Protein 1RY2 (pdb70)

InterPro domains:
  IPR000873 AMP-dependent synthetase/ligase domain [PF00501] (139-527)
  IPR011904 Acetate-CoA ligase [TIGR02188] (73-709)
  IPR020845 AMP-binding, conserved site [PS00455] (317-328)
  IPR025110 AMP-binding enzyme, C-terminal domain [PF13193] (590-675)
  IPR032387 Acetyl-coenzyme A synthetase, N-terminal domain [PF16177] (76-137)
  IPR042099 ANL, N-terminal domain [G3DSA:3.40.50.12780] (74-576)
  IPR045851 AMP-binding enzyme domain superfamily [G3DSA:3.30.300.30] (577-713)

Radius of gyration: 23.83 Å; Cα contacts (8 Å, |Δi|>4): 1394; chains: 1; bounding box: 60×70×56 Å

Solvent-accessible surface area: 24700 Å² total; per-residue (Å²): 141,91,31,102,163,43,28,120,71,2,28,126,57,7,30,131,1,3,12,62,27,0,92,105,14,4,55,52,74,92,106,37,101,90,23,21,59,50,49,119,173,132,43,57,6,9,27,125,86,16,12,1,0,39,78,0,60,0,5,2,0,69,0,0,0,5,15,14,8,134,132,62,45,132,37,110,0,0,11,13,6,2,3,74,62,70,101,38,101,42,18,20,0,101,76,0,20,45,49,0,0,20,0,0,7,1,0,22,142,26,2,31,1,139,105,39,27,5,0,2,0,0,0,4,12,3,3,24,0,0,4,0,2,2,0,0,6,0,10,9,3,7,0,5,4,6,12,13,25,37,54,21,90,29,0,55,67,15,2,68,62,0,75,4,90,1,0,0,0,0,4,13,1,31,78,21,34,153,99,52,64,0,0,138,33,0,17,58,3,18,168,97,9,127,46,18,93,29,0,1,5,45,105,59,58,107,40,98,112,27,43,100,147,56,114,65,4,26,21,11,49,73,11,27,167,126,38,140,67,128,37,73,32,38,65,12,44,0,46,44,36,3,0,0,4,13,34,45,36,83,106,56,84,56,38,0,0,23,0,1,3,0,0,0,0,0,4,0,2,3,0,0,90,49,0,3,63,2,94,94,141,6,20,0,2,2,22,12,32,1,6,36,6,2,0,0,0,0,0,0,3,0,0,0,1,23,2,0,5,0,0,0,16,8,15,26,32,35,60,62,60,65,19,4,10,1,54,3,2,38,112,41,117,0,21,1,2,1,3,11,0,23,19,1,28,79,1,56,100,32,28,72,81,73,4,127,128,22,71,3,116,17,11,83,3,0,0,0,5,44,29,51,7,9,44,58,3,18,89,28,0,17,96,65,4,4,71,96,121,42,39,2,0,16,4,24,21,24,17,15,0,0,4,0,1,1,1,4,9,17,54,43,14,126,74,66,59,32,27,3,1,1,44,14,6,4,6,3,29,6,17,1,0,33,32,113,82,43,78,92,76,41,128,84,115,38,122,7,3,2,0,1,63,6,2,6,3,1,1,0,28,23,4,44,153,50,80,100,144,5,41,94,52,12,18,78,52,37,84,60,20,1,40,5,4,14,0,0,13,49,23,188,97,29,13,1,76,25,22,8,103,22,65,18,25,5,51,10,60,63,97,85,23,13,5,17,108,4,19,28,34,4,19,84,16,115,80,2,16,20,4,0,1,3,9,84,132,63,135,144,83,43,62,26,3,12,1,2,3,13,84,132,218,159,77,69,93,84,93,4,20,94,34,2,112,156,112,56,14,99,105,5,9,8,145,89,12,20,78,5,113,57,0,12,84,35,109,33,11,43,17,48,30,59,32,0,95,143,91,56,7,169,98,63,44,40,169,81,0,50,74,33,27,144,206

Nearest PDB structures (foldseek):
  1ry2-assembly1_A  TM=1.002E+00  e=0.000E+00  Saccharomyces cerevisiae
  8rwj-assembly1_D  TM=9.861E-01  e=0.000E+00  Saccharomyces cerevisiae SK1
  8w0h-assembly1_B  TM=8.158E-01  e=3.188E-89  Candida albicans
  8rpl-assembly2_B  TM=8.164E-01  e=1.241E-72  Chloroflexota bacterium
  5gxd-assembly1_A  TM=8.052E-01  e=5.098E-64  Dinoroseobacter shibae DFL 12 = DSM 16493

Organism: Saccharomyces cerevisiae (strain ATCC 204508 / S288c) (NCBI:txid559292)

Foldseek 3Di:
DVCVCLQVCLAPPVQVNLVVLLVVLFDWPAFFDGAADADVVPHDHDPQRTDGRHPTKDFQLCLLAVVLCVPPVAAWAEWEAEQDGPPIDTDGSVRLLLQLALLLVCCCPLVNDAAAAEEEEQEFQDVVSQSNLSSQRQRNHAYEYAYNVDALCLVQLSCQLRNHQEYEYEQWGQELNRIGGSLQSPVVNVVRRVRHQAYEYEHDPVDPPGDDDDSRYDYPVVRSVPDGRHDHGDMDTQFRWRYWAFDDADDDRTWGFTWGHSLLLSQLQLCCCWAVVDAQAAEAEAPFICNALSCVSGQHRSSSSRHHYHYGYRYDCQVVHVLVVLVVCQVSLHAHYEYEQLSLLVSVLVPLPSLVVRPSPSYAEYEYEDFFDFQVSLVCCCCSVVVNPHYYKHFDDHSQLSHGAAIATRPPHDDDDRRFRFGGDRNWAKFFAALPPARDTDDPWDKHFIWTQHHGRSGGPATRPPNPCVCVPFDPSHHRIGGPQWMWTAHPVGTIGTLTGLVQFFQQPNDTHGDNVQFSLLCPDQQASGKDWGWEDDDPRRTFIEMATEGSPDCPLVVSQVSSCVPPRNSNRGPYYFYDNDADDDPRSDGRRVQCYVDVAVPPRGVSSVPSPVD

Secondary structure (DSSP, 8-state):
-HHHHHHHHHHH-HHHHHHHHHHHH--EEE--S-SB-B-SSS-SB-STT--BSTT-EE-HHIIIIIHHHTT-TTSEEEEEE-SSTT--EEEEHHHHHHHHHHHHHIIIIIS---TT-EEEE---SSHHHHHHHHHHHHTT-EEEE--TTS-HHHHHHHHHHHT-SEEEEESB--BTTB--BHHHHHHHHTTS-TT--EEEEE-SS--SS----SSSEEEHHHHHTTS-S------EETTS--EEEEE--SSSS-EEEEE-SHHHHHHHHHHHHHHS---SS-EEEE-S-TTSHHHHIIIIIHHHHHTSEEEEE-S-TTSS-TTHHHHHHHHTT-SEEEE-HHHHHHHTTS-TTSSSS---TT--EEEE-SS---HHHHHHIIIIIS-SSS-EEE-B--TTT-S-SEE--TTT-----TT---EEPTT--EEEE-SSSTTPEE-SS-EEEEEESS--TTS--EETT-HHHHIIIIISSSTTSEEEEEEEEE-TT--EEE-S-TTS-B-SSS--B-HHHHHHHHHSSTTEEEEEEE-----TTS---EEEEEE---SHHHHHHHHHHHHT-TTTS-SEEEE-S---B-TTS-B-HHHHHHS----HHHHHHHHTTT-

B-factor: mean 40.55, std 18.2, range [7.35, 99.59]

Structure (mmCIF, N/CA/C/O backbone):
data_1RY2
#
_entry.id   1RY2
#
_cell.length_a   107.130
_cell.length_b   107.130
_cell.length_c   54.790
_cell.angle_alpha   90.00
_cell.angle_beta   90.00
_cell.angle_gamma   120.00
#
_symmetry.space_group_name_H-M   'P 3'
#
loop_
_entity.id
_entity.type
_entity.pdbx_description
1 polymer 'acetyl-coenzyme A synthetase 1'
2 non-polymer 'ADENOSINE MONOPHOSPHATE'
#
loop_
_atom_site.group_PDB
_atom_site.id
_atom_site.type_symbol
_atom_site.label_atom_id
_atom_site.label_alt_id
_atom_site.label_comp_id
_atom_site.label_asym_id
_atom_site.label_entity_id
_atom_site.label_seq_id
_atom_site.pdbx_PDB_ins_code
_atom_site.Cartn_x
_atom_site.Cartn_y
_atom_site.Cartn_z
_atom_site.occupancy
_atom_site.B_iso_or_equiv
_atom_site.auth_seq_id
_atom_site.auth_comp_id
_atom_site.auth_asym_id
_atom_site.auth_atom_id
_atom_site.pdbx_PDB_model_num
ATOM 1 N N . GLN A 1 24 ? 91.598 33.880 26.250 1.00 57.32 74 GLN A N 1
ATOM 2 C CA . GLN A 1 24 ? 93.087 33.930 26.171 1.00 56.13 74 GLN A CA 1
ATOM 3 C C . GLN A 1 24 ? 93.647 32.902 25.193 1.00 54.63 74 GLN A C 1
ATOM 4 O O . GLN A 1 24 ? 94.832 32.929 24.861 1.00 54.23 74 GLN A O 1
ATOM 10 N N . ASP A 1 25 ? 92.788 32.000 24.732 1.00 54.15 75 ASP A N 1
ATOM 11 C CA . ASP A 1 25 ? 93.188 30.946 23.803 1.00 53.69 75 ASP A CA 1
ATOM 12 C C . ASP A 1 25 ? 94.076 31.387 22.644 1.00 52.86 75 ASP A C 1
ATOM 13 O O . ASP A 1 25 ? 95.201 30.903 22.508 1.00 50.88 75 ASP A O 1
ATOM 18 N N . TYR A 1 26 ? 93.567 32.295 21.813 1.00 51.84 76 TYR A N 1
ATOM 19 C CA . TYR A 1 26 ? 94.305 32.779 20.646 1.00 52.00 76 TYR A CA 1
ATOM 20 C C . TYR A 1 26 ? 95.695 33.347 20.935 1.00 53.69 76 TYR A C 1
ATOM 21 O O . TYR A 1 26 ? 96.635 33.112 20.171 1.00 53.39 76 TYR A O 1
ATOM 30 N N . GLN A 1 27 ? 95.815 34.111 22.017 1.00 54.76 77 GLN A N 1
ATOM 31 C CA . GLN A 1 27 ? 97.084 34.725 22.388 1.00 55.97 77 GLN A CA 1
ATOM 32 C C . GLN A 1 27 ? 98.186 33.702 22.645 1.00 55.55 77 GLN A C 1
ATOM 33 O O . GLN A 1 27 ? 99.327 33.881 22.201 1.00 56.80 77 GLN A O 1
ATOM 39 N N . ARG A 1 28 ? 97.847 32.634 23.363 1.00 53.91 78 ARG A N 1
ATOM 40 C CA . ARG A 1 28 ? 98.816 31.588 23.681 1.00 52.53 78 ARG A CA 1
ATOM 41 C C . ARG A 1 28 ? 99.049 30.702 22.467 1.00 50.44 78 ARG A C 1
ATOM 42 O O . ARG A 1 28 ? 100.152 30.647 21.919 1.00 50.08 78 ARG A O 1
ATOM 50 N N . LEU A 1 29 ? 97.992 30.009 22.060 1.00 47.97 79 LEU A N 1
ATOM 51 C CA . LEU A 1 29 ? 98.039 29.099 20.923 1.00 45.55 79 LEU A CA 1
ATOM 52 C C . LEU A 1 29 ? 98.796 29.631 19.714 1.00 42.74 79 LEU A C 1
ATOM 53 O O . LEU A 1 29 ? 99.486 28.874 19.036 1.00 43.09 79 LEU A O 1
ATOM 58 N N . HIS A 1 30 ? 98.675 30.925 19.442 1.00 38.92 80 HIS A N 1
ATOM 59 C CA . HIS A 1 30 ? 99.367 31.493 18.297 1.00 37.09 80 HIS A CA 1
ATOM 60 C C . HIS A 1 30 ? 100.845 31.707 18.570 1.00 37.87 80 HIS A C 1
ATOM 61 O O . HIS A 1 30 ? 101.673 31.521 17.683 1.00 38.42 80 HIS A O 1
ATOM 68 N N . LYS A 1 31 ? 101.181 32.096 19.795 1.00 39.33 81 LYS A N 1
ATOM 69 C CA . LYS A 1 31 ? 102.577 32.325 20.145 1.00 38.84 81 LYS A CA 1
ATOM 70 C C . LYS A 1 31 ? 103.273 30.977 20.275 1.00 38.84 81 LYS A C 1
ATOM 71 O O . LYS A 1 31 ? 104.458 30.841 19.955 1.00 39.01 81 LYS A O 1
ATOM 77 N N . GLU A 1 32 ? 102.529 29.978 20.741 1.00 38.11 82 GLU A N 1
ATOM 78 C CA . GLU A 1 32 ? 103.079 28.637 20.890 1.00 37.34 82 GLU A CA 1
ATOM 79 C C . GLU A 1 32 ? 103.454 28.131 19.505 1.00 34.61 82 GLU A C 1
ATOM 80 O O . GLU A 1 32 ? 104.508 27.529 19.321 1.00 34.19 82 GLU A O 1
ATOM 86 N N . SER A 1 33 ? 102.593 28.407 18.529 1.00 32.37 83 SER A N 1
ATOM 87 C CA . SER A 1 33 ? 102.811 27.956 17.158 1.00 31.28 83 SER A CA 1
ATOM 88 C C . SER A 1 33 ? 103.890 28.722 16.409 1.00 31.10 83 SER A C 1
ATOM 89 O O . SER A 1 33 ? 104.364 28.263 15.369 1.00 32.00 83 SER A O 1
ATOM 92 N N . ILE A 1 34 ? 104.268 29.887 16.929 1.00 31.03 84 ILE A N 1
ATOM 93 C CA . ILE A 1 34 ? 105.291 30.715 16.298 1.00 31.32 84 ILE A CA 1
ATOM 94 C C . ILE A 1 34 ? 106.690 30.536 16.886 1.00 32.87 84 ILE A C 1
ATOM 95 O O . ILE A 1 34 ? 107.657 30.354 16.142 1.00 31.54 84 ILE A O 1
ATOM 100 N N . GLU A 1 35 ? 106.808 30.603 18.212 1.00 34.04 85 GLU A N 1
ATOM 101 C CA . GLU A 1 35 ? 108.115 30.435 18.842 1.00 35.15 85 GLU A CA 1
ATOM 102 C C . GLU A 1 35 ? 108.451 28.983 19.182 1.00 33.86 85 GLU A C 1
ATOM 103 O O . GLU A 1 35 ? 109.612 28.656 19.461 1.00 35.40 85 GLU A O 1
ATOM 109 N N . ASP A 1 36 ? 107.448 28.111 19.138 1.00 32.19 86 ASP A N 1
ATOM 110 C CA . ASP A 1 36 ? 107.666 26.701 19.435 1.00 31.08 86 ASP A CA 1
ATOM 111 C C . ASP A 1 36 ? 106.806 25.769 18.579 1.00 29.87 86 ASP A C 1
ATOM 112 O O . ASP A 1 36 ? 106.060 24.940 19.110 1.00 30.31 86 ASP A O 1
ATOM 117 N N . PRO A 1 37 ? 106.911 25.883 17.240 1.00 27.46 87 PRO A N 1
ATOM 118 C CA . PRO A 1 37 ? 106.133 25.044 16.322 1.00 24.81 87 PRO A CA 1
ATOM 119 C C . PRO A 1 37 ? 106.317 23.541 16.500 1.00 24.29 87 PRO A C 1
ATOM 120 O O . PRO A 1 37 ? 105.376 22.772 16.319 1.00 23.10 87 PRO A O 1
ATOM 124 N N . ALA A 1 38 ? 107.519 23.119 16.864 1.00 25.48 88 ALA A N 1
ATOM 125 C CA . ALA A 1 38 ? 107.771 21.697 17.068 1.00 25.94 88 ALA A CA 1
ATOM 126 C C . ALA A 1 38 ? 106.725 21.099 18.009 1.00 27.94 88 ALA A C 1
ATOM 127 O O . ALA A 1 38 ? 106.098 20.086 17.696 1.00 28.55 88 ALA A O 1
ATOM 129 N N . LYS A 1 39 ? 106.526 21.737 19.156 1.00 27.86 89 LYS A N 1
ATOM 130 C CA . LYS A 1 39 ? 105.577 21.223 20.128 1.00 29.82 89 LYS A CA 1
ATOM 131 C C . LYS A 1 39 ? 104.130 21.432 19.706 1.00 29.93 89 LYS A C 1
ATOM 132 O O . LYS A 1 39 ? 103.301 20.533 19.841 1.00 32.41 89 LYS A O 1
ATOM 138 N N . PHE A 1 40 ? 103.838 22.620 19.188 1.00 29.48 90 PHE A N 1
ATOM 139 C CA . PHE A 1 40 ? 102.494 22.965 18.751 1.00 28.24 90 PHE A CA 1
ATOM 140 C C . PHE A 1 40 ? 101.939 22.052 17.664 1.00 26.99 90 PHE A C 1
ATOM 141 O O . PHE A 1 40 ? 100.859 21.485 17.826 1.00 27.74 90 PHE A O 1
ATOM 149 N N . PHE A 1 41 ? 102.666 21.927 16.552 1.00 26.09 91 PHE A N 1
ATOM 150 C CA . PHE A 1 41 ? 102.225 21.102 15.425 1.00 24.84 91 PHE A CA 1
ATOM 151 C C . PHE A 1 41 ? 102.529 19.623 15.614 1.00 26.14 91 PHE A C 1
ATOM 152 O O . PHE A 1 41 ? 101.806 18.763 15.102 1.00 25.80 91 PHE A O 1
ATOM 160 N N . GLY A 1 42 ? 103.596 19.324 16.347 1.00 27.65 92 GLY A N 1
ATOM 161 C CA . GLY A 1 42 ? 103.946 17.932 16.577 1.00 28.31 92 GLY A CA 1
ATOM 162 C C . GLY A 1 42 ? 102.804 17.233 17.290 1.00 28.37 92 GLY A C 1
ATOM 163 O O . GLY A 1 42 ? 102.443 16.094 16.965 1.00 26.90 92 GLY A O 1
ATOM 164 N N . SER A 1 43 ? 102.237 17.939 18.263 1.00 28.06 93 SER A N 1
ATOM 165 C CA . SER A 1 43 ? 101.134 17.436 19.066 1.00 29.10 93 SER A CA 1
ATOM 166 C C . SER A 1 43 ? 99.839 17.331 18.280 1.00 28.31 93 SER A C 1
ATOM 167 O O . SER A 1 43 ? 99.112 16.345 18.406 1.00 28.47 93 SER A O 1
ATOM 170 N N . LYS A 1 44 ? 99.544 18.353 17.481 1.00 28.70 94 LYS A N 1
ATOM 171 C CA . LYS A 1 44 ? 98.319 18.353 16.681 1.00 30.59 94 LYS A CA 1
ATOM 172 C C . LYS A 1 44 ? 98.412 17.270 15.606 1.00 29.80 94 LYS A C 1
ATOM 173 O O . LYS A 1 44 ? 97.432 16.570 15.316 1.00 29.95 94 LYS A O 1
ATOM 179 N N . ALA A 1 45 ? 99.604 17.136 15.031 1.00 29.10 95 ALA A N 1
ATOM 180 C CA . ALA A 1 45 ? 99.872 16.154 13.985 1.00 31.53 95 ALA A CA 1
ATOM 181 C C . ALA A 1 45 ? 99.545 14.705 14.387 1.00 32.49 95 ALA A C 1
ATOM 182 O O . ALA A 1 45 ? 99.040 13.928 13.566 1.00 32.49 95 ALA A O 1
ATOM 184 N N . THR A 1 46 ? 99.836 14.341 15.636 1.00 32.07 96 THR A N 1
ATOM 185 C CA . THR A 1 46 ? 99.568 12.985 16.116 1.00 32.43 96 THR A CA 1
ATOM 186 C C . THR A 1 46 ? 98.116 12.869 16.550 1.00 33.03 96 THR A C 1
ATOM 187 O O . THR A 1 46 ? 97.517 11.790 16.519 1.00 30.28 96 THR A O 1
ATOM 191 N N . GLN A 1 47 ? 97.556 14.003 16.948 1.00 34.53 97 GLN A N 1
ATOM 192 C CA . GLN A 1 47 ? 96.172 14.061 17.402 1.00 35.73 97 GLN A CA 1
ATOM 193 C C . GLN A 1 47 ? 95.169 13.873 16.268 1.00 34.51 97 GLN A C 1
ATOM 194 O O . GLN A 1 47 ? 94.397 12.925 16.276 1.00 33.25 97 GLN A O 1
ATOM 200 N N . PHE A 1 48 ? 95.203 14.766 15.281 1.00 35.27 98 PHE A N 1
ATOM 201 C CA . PHE A 1 48 ? 94.252 14.721 14.167 1.00 36.14 98 PHE A CA 1
ATOM 202 C C . PHE A 1 48 ? 94.431 13.698 13.051 1.00 34.73 98 PHE A C 1
ATOM 203 O O . PHE A 1 48 ? 93.469 13.388 12.362 1.00 35.37 98 PHE A O 1
ATOM 211 N N . LEU A 1 49 ? 95.639 13.178 12.855 1.00 35.01 99 LEU A N 1
ATOM 212 C CA . LEU A 1 49 ? 95.869 12.211 11.778 1.00 33.59 99 LEU A CA 1
ATOM 213 C C . LEU A 1 49 ? 96.310 10.820 12.236 1.00 33.22 99 LEU A C 1
ATOM 214 O O . LEU A 1 49 ? 96.988 10.676 13.253 1.00 33.23 99 LEU A O 1
ATOM 219 N N . ASN A 1 50 ? 95.909 9.804 11.473 1.00 31.48 100 ASN A N 1
ATOM 220 C CA . ASN A 1 50 ? 96.286 8.416 11.744 1.00 30.96 100 ASN A CA 1
ATOM 221 C C . ASN A 1 50 ? 97.500 8.121 10.871 1.00 30.42 100 ASN A C 1
ATOM 222 O O . ASN A 1 50 ? 97.434 8.255 9.645 1.00 29.24 100 ASN A O 1
ATOM 227 N N . TRP A 1 51 ? 98.597 7.711 11.501 1.00 29.15 101 TRP A N 1
ATOM 228 C CA . TRP A 1 51 ? 99.830 7.422 10.782 1.00 28.00 101 TRP A CA 1
ATOM 229 C C . TRP A 1 51 ? 100.176 5.944 10.641 1.00 29.16 101 TRP A C 1
ATOM 230 O O . TRP A 1 51 ? 99.866 5.131 11.515 1.00 28.56 101 TRP A O 1
ATOM 241 N N . SER A 1 52 ? 100.831 5.610 9.531 1.00 29.99 102 SER A N 1
ATOM 242 C CA . SER A 1 52 ? 101.259 4.243 9.253 1.00 30.75 102 SER A CA 1
ATOM 243 C C . SER A 1 52 ? 102.634 4.017 9.867 1.00 29.45 102 SER A C 1
ATOM 244 O O . SER A 1 52 ? 102.947 2.925 10.322 1.00 31.95 102 SER A O 1
ATOM 247 N N . LYS A 1 53 ? 103.450 5.063 9.857 1.00 28.61 103 LYS A N 1
ATOM 248 C CA . LYS A 1 53 ? 104.802 5.035 10.407 1.00 28.80 103 LYS A CA 1
ATOM 249 C C . LYS A 1 53 ? 105.045 6.426 10.989 1.00 28.23 103 LYS A C 1
ATOM 250 O O . LYS A 1 53 ? 104.954 7.421 10.275 1.00 28.25 103 LYS A O 1
ATOM 256 N N . PRO A 1 54 ? 105.350 6.511 12.295 1.00 27.60 104 PRO A N 1
ATOM 257 C CA . PRO A 1 54 ? 105.592 7.803 12.945 1.00 28.32 104 PRO A CA 1
ATOM 258 C C . PRO A 1 54 ? 106.673 8.658 12.299 1.00 28.73 104 PRO A C 1
ATOM 259 O O . PRO A 1 54 ? 107.669 8.141 11.793 1.00 28.94 104 PRO A O 1
ATOM 263 N N . PHE A 1 55 ? 106.466 9.972 12.314 1.00 29.48 105 PHE A N 1
ATOM 264 C CA . PHE A 1 55 ? 107.436 10.903 11.744 1.00 30.08 105 PHE A CA 1
ATOM 265 C C . PHE A 1 55 ? 108.565 11.157 12.719 1.00 30.58 105 PHE A C 1
ATOM 266 O O . PHE A 1 55 ? 108.358 11.194 13.932 1.00 29.66 105 PHE A O 1
ATOM 274 N N . ASP A 1 56 ? 109.763 11.332 12.176 1.00 32.39 106 ASP A N 1
ATOM 275 C CA . ASP A 1 56 ? 110.935 11.582 12.992 1.00 34.81 106 ASP A CA 1
ATOM 276 C C . ASP A 1 56 ? 111.013 13.032 13.462 1.00 35.99 106 ASP A C 1
ATOM 277 O O . ASP A 1 56 ? 110.845 13.312 14.648 1.00 37.22 106 ASP A O 1
ATOM 282 N N . LYS A 1 57 ? 111.255 13.952 12.533 1.00 35.91 107 LYS A N 1
ATOM 283 C CA . LYS A 1 57 ? 111.370 15.367 12.878 1.00 34.82 107 LYS A CA 1
ATOM 284 C C . LYS A 1 57 ? 110.161 16.174 12.392 1.00 35.28 107 LYS A C 1
ATOM 285 O O . LYS A 1 57 ? 109.617 15.897 11.320 1.00 37.16 107 LYS A O 1
ATOM 291 N N . VAL A 1 58 ? 109.755 17.175 13.177 1.00 32.03 108 VAL A N 1
ATOM 292 C CA . VAL A 1 58 ? 108.587 18.000 12.861 1.00 29.08 108 VAL A CA 1
ATOM 293 C C . VAL A 1 58 ? 108.710 18.941 11.662 1.00 29.08 108 VAL A C 1
ATOM 294 O O . VAL A 1 58 ? 107.754 19.108 10.898 1.00 27.17 108 VAL A O 1
ATOM 298 N N . PHE A 1 59 ? 109.869 19.576 11.518 1.00 29.00 109 PHE A N 1
ATOM 299 C CA . PHE A 1 59 ? 110.119 20.484 10.405 1.00 30.15 109 PHE A CA 1
ATOM 300 C C . PHE A 1 59 ? 111.616 20.715 10.256 1.00 32.15 109 PHE A C 1
ATOM 301 O O . PHE A 1 59 ? 112.396 20.412 11.159 1.00 34.14 109 PHE A O 1
ATOM 309 N N . ILE A 1 60 ? 112.021 21.227 9.103 1.00 31.64 110 ILE A N 1
ATOM 310 C CA . ILE A 1 60 ? 113.425 21.505 8.859 1.00 30.84 110 ILE A CA 1
ATOM 311 C C . ILE A 1 60 ? 113.603 22.989 9.158 1.00 32.19 110 ILE A C 1
ATOM 312 O O . ILE A 1 60 ? 113.070 23.846 8.463 1.00 33.30 110 ILE A O 1
ATOM 317 N N . PRO A 1 61 ? 114.344 23.317 10.215 1.00 33.50 111 PRO A N 1
ATOM 318 C CA . PRO A 1 61 ? 114.498 24.745 10.503 1.00 35.70 111 PRO A CA 1
ATOM 319 C C . PRO A 1 61 ? 115.483 25.500 9.623 1.00 37.42 111 PRO A C 1
ATOM 320 O O . PRO A 1 61 ? 116.187 24.927 8.784 1.00 38.36 111 PRO A O 1
ATOM 324 N N . ASP A 1 62 ? 115.500 26.806 9.838 1.00 39.58 112 ASP A N 1
ATOM 325 C CA . ASP A 1 62 ? 116.388 27.727 9.156 1.00 42.08 112 ASP A CA 1
ATOM 326 C C . ASP A 1 62 ? 117.518 27.816 10.166 1.00 43.20 112 ASP A C 1
ATOM 327 O O . ASP A 1 62 ? 117.357 28.408 11.232 1.00 44.05 112 ASP A O 1
ATOM 332 N N . PRO A 1 63 ? 118.672 27.218 9.849 1.00 44.78 113 PRO A N 1
ATOM 333 C CA . PRO A 1 63 ? 119.831 27.224 10.746 1.00 46.10 113 PRO A CA 1
ATOM 334 C C . PRO A 1 63 ? 120.196 28.594 11.306 1.00 47.04 113 PRO A C 1
ATOM 335 O O . PRO A 1 63 ? 120.716 28.696 12.420 1.00 46.09 113 PRO A O 1
ATOM 339 N N . LYS A 1 64 ? 119.920 29.641 10.533 1.00 48.23 114 LYS A N 1
ATOM 340 C CA . LYS A 1 64 ? 120.227 31.007 10.952 1.00 51.90 114 LYS A CA 1
ATOM 341 C C . LYS A 1 64 ? 119.297 31.360 12.105 1.00 51.94 114 LYS A C 1
ATOM 342 O O . LYS A 1 64 ? 118.717 32.442 12.146 1.00 52.21 114 LYS A O 1
ATOM 348 N N . THR A 1 65 ? 119.181 30.428 13.044 1.00 53.43 115 THR A N 1
ATOM 349 C CA . THR A 1 65 ? 118.304 30.561 14.197 1.00 53.72 115 THR A CA 1
ATOM 350 C C . THR A 1 65 ? 116.925 30.927 13.673 1.00 51.29 115 THR A C 1
ATOM 351 O O . THR A 1 65 ? 116.640 32.093 13.396 1.00 53.31 115 THR A O 1
ATOM 355 N N . GLY A 1 66 ? 116.070 29.924 13.510 1.00 48.46 116 GLY A N 1
ATOM 356 C CA . GLY A 1 66 ? 114.748 30.219 13.003 1.00 44.68 116 GLY A CA 1
ATOM 357 C C . GLY A 1 66 ? 113.695 29.133 13.056 1.00 41.21 116 GLY A C 1
ATOM 358 O O . GLY A 1 66 ? 113.914 28.010 13.517 1.00 38.04 116 GLY A O 1
ATOM 359 N N . ARG A 1 67 ? 112.520 29.523 12.579 1.00 38.98 117 ARG A N 1
ATOM 360 C CA . ARG A 1 67 ? 111.352 28.668 12.505 1.00 35.47 117 ARG A CA 1
ATOM 361 C C . ARG A 1 67 ? 111.473 27.807 11.243 1.00 30.14 117 ARG A C 1
ATOM 362 O O . ARG A 1 67 ? 112.543 27.737 10.635 1.00 28.51 117 ARG A O 1
ATOM 370 N N . PRO A 1 68 ? 110.383 27.142 10.832 1.00 27.21 118 PRO A N 1
ATOM 371 C CA . PRO A 1 68 ? 110.465 26.312 9.625 1.00 25.37 118 PRO A CA 1
ATOM 372 C C . PRO A 1 68 ? 111.103 27.040 8.437 1.00 23.23 118 PRO A C 1
ATOM 373 O O . PRO A 1 68 ? 110.671 28.136 8.054 1.00 23.09 118 PRO A O 1
ATOM 377 N N . SER A 1 69 ? 112.138 26.433 7.870 1.00 21.30 119 SER A N 1
ATOM 378 C CA . SER A 1 69 ? 112.835 27.003 6.719 1.00 21.58 119 SER A CA 1
ATOM 379 C C . SER A 1 69 ? 111.925 27.154 5.504 1.00 22.95 119 SER A C 1
ATOM 380 O O . SER A 1 69 ? 111.077 26.290 5.226 1.00 24.11 119 SER A O 1
ATOM 383 N N . PHE A 1 70 ? 112.117 28.246 4.776 1.00 21.39 120 PHE A N 1
ATOM 384 C CA . PHE A 1 70 ? 111.331 28.508 3.585 1.00 23.52 120 PHE A CA 1
ATOM 385 C C . PHE A 1 70 ? 111.876 27.739 2.390 1.00 22.21 120 PHE A C 1
ATOM 386 O O . PHE A 1 70 ? 111.122 27.113 1.657 1.00 22.40 120 PHE A O 1
ATOM 394 N N . GLN A 1 71 ? 113.191 27.784 2.216 1.00 21.16 121 GLN A N 1
ATOM 395 C CA . GLN A 1 71 ? 113.856 27.118 1.109 1.00 21.34 121 GLN A CA 1
ATOM 396 C C . GLN A 1 71 ? 113.740 25.586 1.157 1.00 20.77 121 GLN A C 1
ATOM 397 O O . GLN A 1 71 ? 113.589 24.939 0.126 1.00 18.07 121 GLN A O 1
ATOM 403 N N . ASN A 1 72 ? 113.808 25.014 2.353 1.00 18.22 122 ASN A N 1
ATOM 404 C CA . ASN A 1 72 ? 113.743 23.571 2.493 1.00 20.62 122 ASN A CA 1
ATOM 405 C C . ASN A 1 72 ? 112.543 23.135 3.341 1.00 22.32 122 ASN A C 1
ATOM 406 O O . ASN A 1 72 ? 112.600 22.120 4.033 1.00 23.09 122 ASN A O 1
ATOM 411 N N . ASN A 1 73 ? 111.454 23.900 3.271 1.00 23.02 123 ASN A N 1
ATOM 412 C CA . ASN A 1 73 ? 110.254 23.590 4.048 1.00 21.71 123 ASN A CA 1
ATOM 413 C C . ASN A 1 73 ? 109.894 22.117 3.944 1.00 22.48 123 ASN A C 1
ATOM 414 O O . ASN A 1 73 ? 109.726 21.589 2.849 1.00 21.86 123 ASN A O 1
ATOM 419 N N . ALA A 1 74 ? 109.742 21.469 5.092 1.00 23.88 124 ALA A N 1
ATOM 420 C CA . ALA A 1 74 ? 109.408 20.052 5.132 1.00 24.90 124 ALA A CA 1
ATOM 421 C C . ALA A 1 74 ? 108.953 19.693 6.541 1.00 24.68 124 ALA A C 1
ATOM 422 O O . ALA A 1 74 ? 109.644 19.987 7.518 1.00 23.21 124 ALA A O 1
ATOM 424 N N . TRP A 1 75 ? 107.795 19.045 6.637 1.00 24.26 125 TRP A N 1
ATOM 425 C CA . TRP A 1 75 ? 107.233 18.668 7.929 1.00 23.63 125 TRP A CA 1
ATOM 426 C C . TRP A 1 75 ? 106.998 17.158 8.114 1.00 22.79 125 TRP A C 1
ATOM 427 O O . TRP A 1 75 ? 106.748 16.430 7.154 1.00 19.32 125 TRP A O 1
ATOM 438 N N . PHE A 1 76 ? 107.093 16.713 9.366 1.00 22.32 126 PHE A N 1
ATOM 439 C CA . PHE A 1 76 ? 106.871 15.317 9.745 1.00 23.75 126 PHE A CA 1
ATOM 440 C C . PHE A 1 76 ? 107.743 14.315 8.990 1.00 23.77 126 PHE A C 1
ATOM 441 O O . PHE A 1 76 ? 107.254 13.304 8.467 1.00 22.94 126 PHE A O 1
ATOM 449 N N . LEU A 1 77 ? 109.040 14.602 8.964 1.00 22.64 127 LEU A N 1
ATOM 450 C CA . LEU A 1 77 ? 110.018 13.780 8.278 1.00 25.60 127 LEU A CA 1
ATOM 451 C C . LEU A 1 77 ? 109.872 12.268 8.486 1.00 26.34 127 LEU A C 1
ATOM 452 O O . LEU A 1 77 ? 109.516 11.798 9.573 1.00 28.12 127 LEU A O 1
ATOM 457 N N . ASN A 1 78 ? 110.149 11.516 7.427 1.00 23.28 128 ASN A N 1
ATOM 458 C CA . ASN A 1 78 ? 110.107 10.066 7.484 1.00 23.52 128 ASN A CA 1
ATOM 459 C C . ASN A 1 78 ? 108.768 9.503 7.934 1.00 22.46 128 ASN A C 1
ATOM 460 O O . ASN A 1 78 ? 108.657 8.305 8.194 1.00 21.13 128 ASN A O 1
ATOM 465 N N . GLY A 1 79 ? 107.757 10.358 8.059 1.00 22.76 129 GLY A N 1
ATOM 466 C CA . GLY A 1 79 ? 106.453 9.869 8.468 1.00 19.20 129 GLY A CA 1
ATOM 467 C C . GLY A 1 79 ? 105.703 9.301 7.270 1.00 19.26 129 GLY A C 1
ATOM 468 O O . GLY A 1 79 ? 105.910 9.753 6.134 1.00 16.91 129 GLY A O 1
ATOM 469 N N . GLN A 1 80 ? 104.843 8.312 7.521 1.00 19.67 130 GLN A N 1
ATOM 470 C CA . GLN A 1 80 ? 104.030 7.686 6.483 1.00 19.50 130 GLN A CA 1
ATOM 471 C C . GLN A 1 80 ? 102.547 7.631 6.875 1.00 22.00 130 GLN A C 1
ATOM 472 O O . GLN A 1 80 ? 102.196 7.259 8.000 1.00 21.48 130 GLN A O 1
ATOM 478 N N . LEU A 1 81 ? 101.681 8.011 5.936 1.00 22.44 131 LEU A N 1
ATOM 479 C CA . LEU A 1 81 ? 100.238 7.995 6.150 1.00 21.03 131 LEU A CA 1
ATOM 480 C C . LEU A 1 81 ? 99.519 7.951 4.803 1.00 21.51 131 LEU A C 1
ATOM 481 O O . LEU A 1 81 ? 100.155 7.936 3.749 1.00 21.30 131 LEU A O 1
ATOM 486 N N . ASN A 1 82 ? 98.189 7.913 4.830 1.00 19.02 132 ASN A N 1
ATOM 487 C CA . ASN A 1 82 ? 97.442 7.893 3.587 1.00 16.02 132 ASN A CA 1
ATOM 488 C C . ASN A 1 82 ? 96.241 8.824 3.639 1.00 14.99 132 ASN A C 1
ATOM 489 O O . ASN A 1 82 ? 95.369 8.683 4.493 1.00 14.23 132 ASN A O 1
ATOM 494 N N . ALA A 1 83 ? 96.195 9.773 2.714 1.00 13.66 133 ALA A N 1
ATOM 495 C CA . ALA A 1 83 ? 95.095 10.717 2.674 1.00 16.82 133 ALA A CA 1
ATOM 496 C C . ALA A 1 83 ? 93.743 10.019 2.698 1.00 17.80 133 ALA A C 1
ATOM 497 O O . ALA A 1 83 ? 92.975 10.173 3.650 1.00 19.24 133 ALA A O 1
ATOM 499 N N . CYS A 1 84 ? 93.458 9.240 1.661 1.00 18.74 134 CYS A N 1
ATOM 500 C CA . CYS A 1 84 ? 92.173 8.557 1.572 1.00 18.18 134 CYS A CA 1
ATOM 501 C C . CYS A 1 84 ? 91.834 7.813 2.852 1.00 19.51 134 CYS A C 1
ATOM 502 O O . CYS A 1 84 ? 90.670 7.782 3.258 1.00 19.04 134 CYS A O 1
ATOM 505 N N . TYR A 1 85 ? 92.843 7.208 3.483 1.00 20.78 135 TYR A N 1
ATOM 506 C CA . TYR A 1 85 ? 92.617 6.486 4.735 1.00 21.13 135 TYR A CA 1
ATOM 507 C C . TYR A 1 85 ? 92.129 7.472 5.793 1.00 21.64 135 TYR A C 1
ATOM 508 O O . TYR A 1 85 ? 91.210 7.171 6.562 1.00 24.02 135 TYR A O 1
ATOM 517 N N . ASN A 1 86 ? 92.737 8.652 5.833 1.00 18.27 136 ASN A N 1
ATOM 518 C CA . ASN A 1 86 ? 92.325 9.644 6.806 1.00 19.39 136 ASN A CA 1
ATOM 519 C C . ASN A 1 86 ? 91.002 10.328 6.460 1.00 18.11 136 ASN A C 1
ATOM 520 O O . ASN A 1 86 ? 90.311 10.812 7.353 1.00 18.53 136 ASN A O 1
ATOM 525 N N . CYS A 1 87 ? 90.626 10.339 5.182 1.00 18.16 137 CYS A N 1
ATOM 526 C CA . CYS A 1 87 ? 89.358 10.965 4.764 1.00 18.43 137 CYS A CA 1
ATOM 527 C C . CYS A 1 87 ? 88.172 10.004 4.721 1.00 16.42 137 CYS A C 1
ATOM 528 O O . CYS A 1 87 ? 87.025 10.441 4.717 1.00 17.50 137 CYS A O 1
ATOM 531 N N . VAL A 1 88 ? 88.434 8.704 4.682 1.00 16.06 138 VAL A N 1
ATOM 532 C CA . VAL A 1 88 ? 87.344 7.727 4.583 1.00 16.33 138 VAL A CA 1
ATOM 533 C C . VAL A 1 88 ? 87.412 6.573 5.590 1.00 17.55 138 VAL A C 1
ATOM 534 O O . VAL A 1 88 ? 86.645 6.529 6.554 1.00 18.11 138 VAL A O 1
ATOM 538 N N . ASP A 1 89 ? 88.340 5.651 5.356 1.00 17.36 139 ASP A N 1
ATOM 539 C CA . ASP A 1 89 ? 88.521 4.471 6.197 1.00 19.14 139 ASP A CA 1
ATOM 540 C C . ASP A 1 89 ? 88.257 4.633 7.694 1.00 19.43 139 ASP A C 1
ATOM 541 O O . ASP A 1 89 ? 87.285 4.088 8.213 1.00 20.46 139 ASP A O 1
ATOM 546 N N . ARG A 1 90 ? 89.120 5.372 8.387 1.00 19.28 140 ARG A N 1
ATOM 547 C CA . ARG A 1 90 ? 88.986 5.555 9.829 1.00 19.99 140 ARG A CA 1
ATOM 548 C C . ARG A 1 90 ? 87.574 5.908 10.287 1.00 21.46 140 ARG A C 1
ATOM 549 O O . ARG A 1 90 ? 87.173 5.563 11.396 1.00 20.82 140 ARG A O 1
ATOM 557 N N . HIS A 1 91 ? 86.822 6.584 9.429 1.00 23.17 141 HIS A N 1
ATOM 558 C CA . HIS A 1 91 ? 85.458 6.972 9.769 1.00 25.89 141 HIS A CA 1
ATOM 559 C C . HIS A 1 91 ? 84.430 5.896 9.394 1.00 26.58 141 HIS A C 1
ATOM 560 O O . HIS A 1 91 ? 83.344 5.838 9.968 1.00 26.85 141 HIS A O 1
ATOM 567 N N . ALA A 1 92 ? 84.771 5.034 8.445 1.00 28.38 142 ALA A N 1
ATOM 568 C CA . ALA A 1 92 ? 83.850 3.966 8.067 1.00 31.28 142 ALA A CA 1
ATOM 569 C C . ALA A 1 92 ? 83.915 2.894 9.149 1.00 31.23 142 ALA A C 1
ATOM 570 O O . ALA A 1 92 ? 82.933 2.203 9.424 1.00 32.17 142 ALA A O 1
ATOM 572 N N . LEU A 1 93 ? 85.087 2.783 9.763 1.00 32.47 143 LEU A N 1
ATOM 573 C CA . LEU A 1 93 ? 85.348 1.814 10.819 1.00 34.20 143 LEU A CA 1
ATOM 574 C C . LEU A 1 93 ? 84.964 2.335 12.213 1.00 36.32 143 LEU A C 1
ATOM 575 O O . LEU A 1 93 ? 85.288 1.715 13.231 1.00 37.95 143 LEU A O 1
ATOM 580 N N . LYS A 1 94 ? 84.288 3.482 12.255 1.00 36.46 144 LYS A N 1
ATOM 581 C CA . LYS A 1 94 ? 83.844 4.075 13.511 1.00 35.61 144 LYS A CA 1
ATOM 582 C C . LYS A 1 94 ? 82.359 4.390 13.405 1.00 36.00 144 LYS A C 1
ATOM 583 O O . LYS A 1 94 ? 81.539 3.850 14.154 1.00 37.14 144 LYS A O 1
ATOM 589 N N . THR A 1 95 ? 82.014 5.261 12.463 1.00 34.35 145 THR A N 1
ATOM 590 C CA . THR A 1 95 ? 80.623 5.633 12.248 1.00 31.51 145 THR A CA 1
ATOM 591 C C . THR A 1 95 ? 80.251 5.295 10.811 1.00 28.96 145 THR A C 1
ATOM 592 O O . THR A 1 95 ? 80.039 6.174 9.983 1.00 28.11 145 THR A O 1
ATOM 596 N N . PRO A 1 96 ? 80.158 4.003 10.504 1.00 28.83 146 PRO A N 1
ATOM 597 C CA . PRO A 1 96 ? 79.809 3.549 9.155 1.00 29.04 146 PRO A CA 1
ATOM 598 C C . PRO A 1 96 ? 78.473 4.049 8.619 1.00 28.07 146 PRO A C 1
ATOM 599 O O . PRO A 1 96 ? 78.326 4.255 7.415 1.00 27.33 146 PRO A O 1
ATOM 603 N N . ASN A 1 97 ? 77.510 4.253 9.509 1.00 29.01 147 ASN A N 1
ATOM 604 C CA . ASN A 1 97 ? 76.179 4.697 9.103 1.00 31.18 147 ASN A CA 1
ATOM 605 C C . ASN A 1 97 ? 75.985 6.198 8.980 1.00 31.05 147 ASN A C 1
ATOM 606 O O . ASN A 1 97 ? 74.945 6.649 8.522 1.00 33.67 147 ASN A O 1
ATOM 611 N N . LYS A 1 98 ? 76.973 6.975 9.394 1.00 33.40 148 LYS A N 1
ATOM 612 C CA . LYS A 1 98 ? 76.860 8.422 9.297 1.00 33.90 148 LYS A CA 1
ATOM 613 C C . LYS A 1 98 ? 77.123 8.815 7.847 1.00 33.57 148 LYS A C 1
ATOM 614 O O . LYS A 1 98 ? 77.927 8.176 7.155 1.00 32.51 148 LYS A O 1
ATOM 620 N N . LYS A 1 99 ? 76.438 9.863 7.397 1.00 32.57 149 LYS A N 1
ATOM 621 C CA . LYS A 1 99 ? 76.568 10.364 6.034 1.00 31.52 149 LYS A CA 1
ATOM 622 C C . LYS A 1 99 ? 77.878 11.131 5.823 1.00 31.21 149 LYS A C 1
ATOM 623 O O . LYS A 1 99 ? 78.298 11.916 6.674 1.00 28.46 149 LYS A O 1
ATOM 629 N N . ALA A 1 100 ? 78.522 10.889 4.683 1.00 30.08 150 ALA A N 1
ATOM 630 C CA . ALA A 1 100 ? 79.783 11.551 4.349 1.00 28.95 150 ALA A CA 1
ATOM 631 C C . ALA A 1 100 ? 79.539 12.624 3.291 1.00 27.32 150 ALA A C 1
ATOM 632 O O . ALA A 1 100 ? 79.952 13.770 3.445 1.00 27.15 150 ALA A O 1
ATOM 634 N N . ILE A 1 101 ? 78.855 12.258 2.216 1.00 27.61 151 ILE A N 1
ATOM 635 C CA . ILE A 1 101 ? 78.561 13.229 1.166 1.00 26.68 151 ILE A CA 1
ATOM 636 C C . ILE A 1 101 ? 77.058 13.410 0.989 1.00 26.21 151 ILE A C 1
ATOM 637 O O . ILE A 1 101 ? 76.309 12.443 0.901 1.00 25.31 151 ILE A O 1
ATOM 642 N N . ILE A 1 102 ? 76.618 14.658 0.967 1.00 25.37 152 ILE A N 1
ATOM 643 C CA . ILE A 1 102 ? 75.211 14.944 0.760 1.00 25.39 152 ILE A CA 1
ATOM 644 C C . ILE A 1 102 ? 75.155 15.727 -0.543 1.00 26.80 152 ILE A C 1
ATOM 645 O O . ILE A 1 102 ? 75.558 16.896 -0.607 1.00 27.06 152 ILE A O 1
ATOM 650 N N . PHE A 1 103 ? 74.667 15.061 -1.582 1.00 25.17 153 PHE A N 1
ATOM 651 C CA . PHE A 1 103 ? 74.573 15.652 -2.898 1.00 26.97 153 PHE A CA 1
ATOM 652 C C . PHE A 1 103 ? 73.252 16.360 -3.194 1.00 28.90 153 PHE A C 1
ATOM 653 O O . PHE A 1 103 ? 72.202 16.047 -2.626 1.00 27.73 153 PHE A O 1
ATOM 661 N N . GLU A 1 104 ? 73.333 17.340 -4.087 1.00 31.88 154 GLU A N 1
ATOM 662 C CA . GLU A 1 104 ? 72.180 18.113 -4.526 1.00 32.11 154 GLU A CA 1
ATOM 663 C C . GLU A 1 104 ? 72.397 18.432 -6.004 1.00 32.43 154 GLU A C 1
ATOM 664 O O . GLU A 1 104 ? 73.247 19.256 -6.349 1.00 34.27 154 GLU A O 1
ATOM 670 N N . GLY A 1 105 ? 71.644 17.763 -6.871 1.00 32.41 155 GLY A N 1
ATOM 671 C CA . GLY A 1 105 ? 71.775 17.987 -8.298 1.00 34.61 155 GLY A CA 1
ATOM 672 C C . GLY A 1 105 ? 71.506 19.425 -8.693 1.00 36.30 155 GLY A C 1
ATOM 673 O O . GLY A 1 105 ? 71.181 20.254 -7.848 1.00 34.33 155 GLY A O 1
ATOM 674 N N . ASP A 1 106 ? 71.660 19.725 -9.980 1.00 39.54 156 ASP A N 1
ATOM 675 C CA . ASP A 1 106 ? 71.418 21.072 -10.481 1.00 42.20 156 ASP A CA 1
ATOM 676 C C . ASP A 1 106 ? 69.917 21.325 -10.389 1.00 43.61 156 ASP A C 1
ATOM 677 O O . ASP A 1 106 ? 69.481 22.459 -10.195 1.00 44.77 156 ASP A O 1
ATOM 682 N N . GLU A 1 107 ? 69.135 20.254 -10.530 1.00 45.69 157 GLU A N 1
ATOM 683 C CA . GLU A 1 107 ? 67.672 20.310 -10.427 1.00 48.10 157 GLU A CA 1
ATOM 684 C C . GLU A 1 107 ? 67.318 19.974 -8.975 1.00 49.87 157 GLU A C 1
ATOM 685 O O . GLU A 1 107 ? 67.884 19.043 -8.397 1.00 50.78 157 GLU A O 1
ATOM 691 N N . PRO A 1 108 ? 66.366 20.710 -8.377 1.00 51.46 158 PRO A N 1
ATOM 692 C CA . PRO A 1 108 ? 65.929 20.500 -6.988 1.00 51.90 158 PRO A CA 1
ATOM 693 C C . PRO A 1 108 ? 65.987 19.067 -6.429 1.00 51.99 158 PRO A C 1
ATOM 694 O O . PRO A 1 108 ? 67.049 18.604 -6.023 1.00 53.51 158 PRO A O 1
ATOM 698 N N . GLY A 1 109 ? 64.852 18.376 -6.408 1.00 51.22 159 GLY A N 1
ATOM 699 C CA . GLY A 1 109 ? 64.811 17.026 -5.868 1.00 50.41 159 GLY A CA 1
ATOM 700 C C . GLY A 1 109 ? 65.530 15.927 -6.631 1.00 49.71 159 GLY A C 1
ATOM 701 O O . GLY A 1 109 ? 64.892 15.017 -7.163 1.00 49.72 159 GLY A O 1
ATOM 702 N N . GLN A 1 110 ? 66.857 15.995 -6.682 1.00 49.01 160 GLN A N 1
ATOM 703 C CA . GLN A 1 110 ? 67.654 14.980 -7.376 1.00 47.79 160 GLN A CA 1
ATOM 704 C C . GLN A 1 110 ? 68.799 14.582 -6.454 1.00 46.76 160 GLN A C 1
ATOM 705 O O . GLN A 1 110 ? 69.807 14.017 -6.891 1.00 46.75 160 GLN A O 1
ATOM 711 N N . GLY A 1 111 ? 68.629 14.878 -5.171 1.00 45.78 161 GLY A N 1
ATOM 712 C CA . GLY A 1 111 ? 69.669 14.592 -4.201 1.00 45.23 161 GLY A CA 1
ATOM 713 C C . GLY A 1 111 ? 69.703 13.218 -3.568 1.00 43.39 161 GLY A C 1
ATOM 714 O O . GLY A 1 111 ? 68.787 12.413 -3.722 1.00 43.55 161 GLY A O 1
ATOM 715 N N . TYR A 1 112 ? 70.782 12.962 -2.840 1.00 42.00 162 TYR A N 1
ATOM 716 C CA . TYR A 1 112 ? 70.980 11.690 -2.160 1.00 41.28 162 TYR A CA 1
ATOM 717 C C . TYR A 1 112 ? 72.249 11.767 -1.340 1.00 40.04 162 TYR A C 1
ATOM 718 O O . TYR A 1 112 ? 73.097 12.624 -1.575 1.00 39.73 162 TYR A O 1
ATOM 727 N N . SER A 1 113 ? 72.383 10.870 -0.375 1.00 39.66 163 SER A N 1
ATOM 728 C CA . SER A 1 113 ? 73.570 10.867 0.462 1.00 38.25 163 SER A CA 1
ATOM 729 C C . SER A 1 113 ? 74.361 9.577 0.337 1.00 35.60 163 SER A C 1
ATOM 730 O O . SER A 1 113 ? 73.845 8.548 -0.095 1.00 35.22 163 SER A O 1
ATOM 733 N N . ILE A 1 114 ? 75.626 9.670 0.721 1.00 33.93 164 ILE A N 1
ATOM 734 C CA . ILE A 1 114 ? 76.568 8.563 0.698 1.00 30.86 164 ILE A CA 1
ATOM 735 C C . ILE A 1 114 ? 77.131 8.425 2.107 1.00 29.98 164 ILE A C 1
ATOM 736 O O . ILE A 1 114 ? 77.807 9.325 2.609 1.00 29.06 164 ILE A O 1
ATOM 741 N N . THR A 1 115 ? 76.836 7.306 2.748 1.00 28.83 165 THR A N 1
ATOM 742 C CA . THR A 1 115 ? 77.330 7.057 4.089 1.00 27.95 165 THR A CA 1
ATOM 743 C C . THR A 1 115 ? 78.857 6.931 3.955 1.00 27.43 165 THR A C 1
ATOM 744 O O . THR A 1 115 ? 79.381 6.974 2.840 1.00 26.83 165 THR A O 1
ATOM 748 N N . TYR A 1 116 ? 79.577 6.804 5.068 1.00 27.75 166 TYR A N 1
ATOM 749 C CA . TYR A 1 116 ? 81.031 6.660 4.996 1.00 25.59 166 TYR A CA 1
ATOM 750 C C . TYR A 1 116 ? 81.381 5.244 4.563 1.00 26.97 166 TYR A C 1
ATOM 751 O O . TYR A 1 116 ? 82.407 5.011 3.907 1.00 26.69 166 TYR A O 1
ATOM 760 N N . LYS A 1 117 ? 80.525 4.299 4.937 1.00 25.78 167 LYS A N 1
ATOM 761 C CA . LYS A 1 117 ? 80.730 2.899 4.586 1.00 27.55 167 LYS A CA 1
ATOM 762 C C . LYS A 1 117 ? 80.722 2.706 3.066 1.00 27.38 167 LYS A C 1
ATOM 763 O O . LYS A 1 117 ? 81.574 2.004 2.507 1.00 25.34 167 LYS A O 1
ATOM 769 N N . GLU A 1 118 ? 79.747 3.340 2.416 1.00 28.39 168 GLU A N 1
ATOM 770 C CA . GLU A 1 118 ? 79.564 3.256 0.965 1.00 28.25 168 GLU A CA 1
ATOM 771 C C . GLU A 1 118 ? 80.602 4.029 0.171 1.00 26.31 168 GLU A C 1
ATOM 772 O O . GLU A 1 118 ? 80.963 3.639 -0.941 1.00 25.79 168 GLU A O 1
ATOM 778 N N . LEU A 1 119 ? 81.071 5.135 0.737 1.00 25.67 169 LEU A N 1
ATOM 779 C CA . LEU A 1 119 ? 82.082 5.929 0.068 1.00 24.07 169 LEU A CA 1
ATOM 780 C C . LEU A 1 119 ? 83.321 5.051 0.033 1.00 23.12 169 LEU A C 1
ATOM 781 O O . LEU A 1 119 ? 84.053 5.021 -0.954 1.00 25.50 169 LEU A O 1
ATOM 786 N N . LEU A 1 120 ? 83.543 4.324 1.119 1.00 19.57 170 LEU A N 1
ATOM 787 C CA . LEU A 1 120 ? 84.679 3.427 1.199 1.00 19.85 170 LEU A CA 1
ATOM 788 C C . LEU A 1 120 ? 84.626 2.410 0.068 1.00 20.98 170 LEU A C 1
ATOM 789 O O . LEU A 1 120 ? 85.619 2.203 -0.641 1.00 21.34 170 LEU A O 1
ATOM 794 N N . GLU A 1 121 ? 83.463 1.783 -0.093 1.00 20.40 171 GLU A N 1
ATOM 795 C CA . GLU A 1 121 ? 83.256 0.784 -1.139 1.00 21.02 171 GLU A CA 1
ATOM 796 C C . GLU A 1 121 ? 83.569 1.408 -2.488 1.00 21.41 171 GLU A C 1
ATOM 797 O O . GLU A 1 121 ? 84.345 0.861 -3.260 1.00 21.16 171 GLU A O 1
ATOM 803 N N . GLU A 1 122 ? 82.966 2.567 -2.754 1.00 21.65 172 GLU A N 1
ATOM 804 C CA . GLU A 1 122 ? 83.143 3.257 -4.028 1.00 22.58 172 GLU A CA 1
ATOM 805 C C . GLU A 1 122 ? 84.587 3.639 -4.332 1.00 23.04 172 GLU A C 1
ATOM 806 O O . GLU A 1 122 ? 85.105 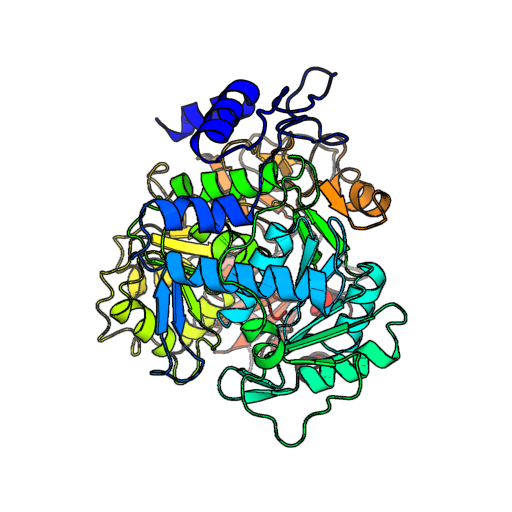3.337 -5.414 1.00 21.82 172 GLU A O 1
ATOM 812 N N . VAL A 1 123 ? 85.229 4.315 -3.387 1.00 21.52 173 VAL A N 1
ATOM 813 C CA . VAL A 1 123 ? 86.605 4.722 -3.572 1.00 21.67 173 VAL A CA 1
ATOM 814 C C . VAL A 1 123 ? 87.511 3.502 -3.763 1.00 23.27 173 VAL A C 1
ATOM 815 O O . VAL A 1 123 ? 88.590 3.613 -4.342 1.00 24.65 173 VAL A O 1
ATOM 819 N N . CYS A 1 124 ? 87.067 2.338 -3.293 1.00 22.23 174 CYS A N 1
ATOM 820 C CA . CYS A 1 124 ? 87.868 1.123 -3.431 1.00 22.85 174 CYS A CA 1
ATOM 821 C C . CYS A 1 124 ? 87.736 0.462 -4.805 1.00 21.82 174 CYS A C 1
ATOM 822 O O . CYS A 1 124 ? 88.696 -0.121 -5.303 1.00 20.20 174 CYS A O 1
ATOM 825 N N . GLN A 1 125 ? 86.553 0.540 -5.408 1.00 19.79 175 GLN A N 1
ATOM 826 C CA . GLN A 1 125 ? 86.353 -0.053 -6.721 1.00 20.37 175 GLN A CA 1
ATOM 827 C C . GLN A 1 125 ? 87.064 0.804 -7.760 1.00 22.49 175 GLN A C 1
ATOM 828 O O . GLN A 1 125 ? 87.597 0.282 -8.749 1.00 23.38 175 GLN A O 1
ATOM 834 N N . VAL A 1 126 ? 87.063 2.116 -7.520 1.00 20.89 176 VAL A N 1
ATOM 835 C CA . VAL A 1 126 ? 87.674 3.088 -8.420 1.00 20.97 176 VAL A CA 1
ATOM 836 C C . VAL A 1 126 ? 89.196 3.038 -8.322 1.00 21.64 176 VAL A C 1
ATOM 837 O O . VAL A 1 126 ? 89.898 3.226 -9.314 1.00 25.43 176 VAL A O 1
ATOM 841 N N . ALA A 1 127 ? 89.704 2.765 -7.130 1.00 22.74 177 ALA A N 1
ATOM 842 C CA . ALA A 1 127 ? 91.143 2.670 -6.934 1.00 23.72 177 ALA A CA 1
ATOM 843 C C . ALA A 1 127 ? 91.644 1.496 -7.761 1.00 23.16 177 ALA A C 1
ATOM 844 O O . ALA A 1 127 ? 92.737 1.534 -8.351 1.00 24.37 177 ALA A O 1
ATOM 846 N N . GLN A 1 128 ? 90.841 0.446 -7.791 1.00 21.32 178 GLN A N 1
ATOM 847 C CA . GLN A 1 128 ? 91.200 -0.752 -8.532 1.00 22.36 178 GLN A CA 1
ATOM 848 C C . GLN A 1 128 ? 91.030 -0.547 -10.028 1.00 23.13 178 GLN A C 1
ATOM 849 O O . GLN A 1 128 ? 91.726 -1.171 -10.825 1.00 23.18 178 GLN A O 1
ATOM 855 N N . VAL A 1 129 ? 90.092 0.320 -10.409 1.00 24.08 179 VAL A N 1
ATOM 856 C CA . VAL A 1 129 ? 89.867 0.612 -11.819 1.00 22.78 179 VAL A CA 1
ATOM 857 C C . VAL A 1 129 ? 91.118 1.291 -12.350 1.00 24.84 179 VAL A C 1
ATOM 858 O O . VAL A 1 129 ? 91.583 0.992 -13.457 1.00 23.05 179 VAL A O 1
ATOM 862 N N . LEU A 1 130 ? 91.638 2.222 -11.545 1.00 23.74 180 LEU A N 1
ATOM 863 C CA . LEU A 1 130 ? 92.836 2.983 -11.880 1.00 24.36 180 LEU A CA 1
ATOM 864 C C . LEU A 1 130 ? 94.071 2.082 -12.014 1.00 23.39 180 LEU A C 1
ATOM 865 O O . LEU A 1 130 ? 94.856 2.216 -12.950 1.00 22.61 180 LEU A O 1
ATOM 870 N N . THR A 1 131 ? 94.240 1.166 -11.069 1.00 24.92 181 THR A N 1
ATOM 871 C CA . THR A 1 131 ? 95.385 0.257 -11.076 1.00 25.09 181 THR A CA 1
ATOM 872 C C . THR A 1 131 ? 95.337 -0.819 -12.145 1.00 26.58 181 THR A C 1
ATOM 873 O O . THR A 1 131 ? 96.316 -1.027 -12.870 1.00 24.28 181 THR A O 1
ATOM 877 N N . TYR A 1 132 ? 94.199 -1.505 -12.224 1.00 26.89 182 TYR A N 1
ATOM 878 C CA . TYR A 1 132 ? 94.023 -2.613 -13.163 1.00 30.00 182 TYR A CA 1
ATOM 879 C C . TYR A 1 132 ? 93.502 -2.314 -14.567 1.00 30.92 182 TYR A C 1
ATOM 880 O O . TYR A 1 132 ? 93.933 -2.938 -15.533 1.00 33.01 182 TYR A O 1
ATOM 889 N N . SER A 1 133 ? 92.576 -1.372 -14.693 1.00 32.88 183 SER A N 1
ATOM 890 C CA . SER A 1 133 ? 92.040 -1.036 -16.008 1.00 31.87 183 SER A CA 1
ATOM 891 C C . SER A 1 133 ? 92.829 0.039 -16.738 1.00 32.06 183 SER A C 1
ATOM 892 O O . SER A 1 133 ? 92.908 0.024 -17.970 1.00 33.57 183 SER A O 1
ATOM 895 N N . MET A 1 134 ? 93.424 0.961 -15.983 1.00 31.08 184 MET A N 1
ATOM 896 C CA . MET A 1 134 ? 94.166 2.057 -16.587 1.00 28.63 184 MET A CA 1
ATOM 897 C C . MET A 1 134 ? 95.676 2.022 -16.374 1.00 27.91 184 MET A C 1
ATOM 898 O O . MET A 1 134 ? 96.414 2.726 -17.058 1.00 28.10 184 MET A O 1
ATOM 903 N N . GLY A 1 135 ? 96.133 1.214 -15.424 1.00 27.13 185 GLY A N 1
ATOM 904 C CA . GLY A 1 135 ? 97.560 1.082 -15.187 1.00 23.79 185 GLY A CA 1
ATOM 905 C C . GLY A 1 135 ? 98.256 2.204 -14.437 1.00 24.03 185 GLY A C 1
ATOM 906 O O . GLY A 1 135 ? 99.454 2.407 -14.613 1.00 23.42 185 GLY A O 1
ATOM 907 N N . VAL A 1 136 ? 97.524 2.922 -13.594 1.00 22.95 186 VAL A N 1
ATOM 908 C CA . VAL A 1 136 ? 98.109 4.005 -12.815 1.00 22.99 186 VAL A CA 1
ATOM 909 C C . VAL A 1 136 ? 98.934 3.442 -11.645 1.00 23.80 186 VAL A C 1
ATOM 910 O O . VAL A 1 136 ? 98.564 2.443 -11.040 1.00 18.45 186 VAL A O 1
ATOM 914 N N . ARG A 1 137 ? 100.069 4.079 -11.358 1.00 26.76 187 ARG A N 1
ATOM 915 C CA . ARG A 1 137 ? 100.956 3.651 -10.272 1.00 28.10 187 ARG A CA 1
ATOM 916 C C . ARG A 1 137 ? 101.192 4.806 -9.301 1.00 28.79 187 ARG A C 1
ATOM 917 O O . ARG A 1 137 ? 100.876 5.960 -9.608 1.00 27.92 187 ARG A O 1
ATOM 925 N N . LYS A 1 138 ? 101.755 4.487 -8.137 1.00 27.27 188 LYS A N 1
ATOM 926 C CA . LYS A 1 138 ? 102.052 5.490 -7.120 1.00 24.89 188 LYS A CA 1
ATOM 927 C C . LYS A 1 138 ? 102.980 6.556 -7.690 1.00 25.96 188 LYS A C 1
ATOM 928 O O . LYS A 1 138 ? 104.102 6.251 -8.101 1.00 26.24 188 LYS A O 1
ATOM 934 N N . GLY A 1 139 ? 102.516 7.800 -7.711 1.00 25.12 189 GLY A N 1
ATOM 935 C CA . GLY A 1 139 ? 103.343 8.877 -8.216 1.00 25.71 189 GLY A CA 1
ATOM 936 C C . GLY A 1 139 ? 102.873 9.507 -9.514 1.00 26.82 189 GLY A C 1
ATOM 937 O O . GLY A 1 139 ? 103.267 10.636 -9.821 1.00 25.00 189 GLY A O 1
ATOM 938 N N . ASP A 1 140 ? 102.048 8.788 -10.279 1.00 26.67 190 ASP A N 1
ATOM 939 C CA . ASP A 1 140 ? 101.529 9.300 -11.554 1.00 26.84 190 ASP A CA 1
ATOM 940 C C . ASP A 1 140 ? 100.624 10.498 -11.338 1.00 26.60 190 ASP A C 1
ATOM 941 O O . ASP A 1 140 ? 100.084 10.690 -10.249 1.00 27.81 190 ASP A O 1
ATOM 946 N N . THR A 1 141 ? 100.461 11.304 -12.381 1.00 25.58 191 THR A N 1
ATOM 947 C CA . THR A 1 141 ? 99.573 12.456 -12.308 1.00 26.59 191 THR A CA 1
ATOM 948 C C . THR A 1 141 ? 98.255 12.086 -12.984 1.00 25.55 191 THR A C 1
ATOM 949 O O . THR A 1 141 ? 98.234 11.744 -14.164 1.00 27.60 191 THR A O 1
ATOM 953 N N . VAL A 1 142 ? 97.160 12.142 -12.236 1.00 23.92 192 VAL A N 1
ATOM 954 C CA . VAL A 1 142 ? 95.852 11.820 -12.790 1.00 22.28 192 VAL A CA 1
ATOM 955 C C . VAL A 1 142 ? 95.075 13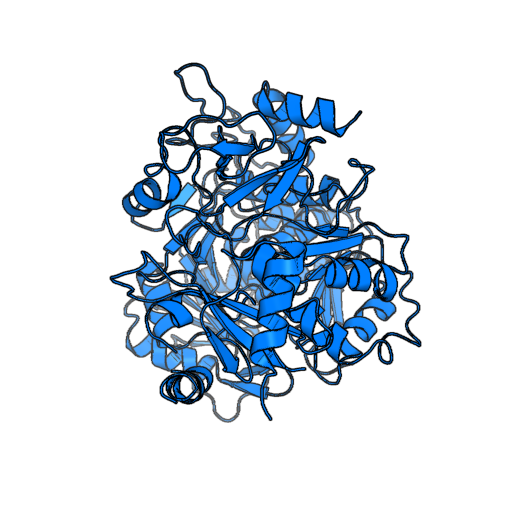.119 -13.017 1.00 21.96 192 VAL A C 1
ATOM 956 O O . VAL A 1 142 ? 94.799 13.846 -12.062 1.00 19.92 192 VAL A O 1
ATOM 960 N N . ALA A 1 143 ? 94.747 13.424 -14.273 1.00 20.58 193 ALA A N 1
ATOM 961 C CA . ALA A 1 143 ? 93.989 14.641 -14.568 1.00 23.63 193 ALA A CA 1
ATOM 962 C C . ALA A 1 143 ? 92.488 14.420 -14.341 1.00 22.47 193 ALA A C 1
ATOM 963 O O . ALA A 1 143 ? 91.919 13.388 -14.729 1.00 22.85 193 ALA A O 1
ATOM 965 N N . VAL A 1 144 ? 91.855 15.400 -13.709 1.00 21.57 194 VAL A N 1
ATOM 966 C CA . VAL A 1 144 ? 90.434 15.319 -13.393 1.00 19.94 194 VAL A CA 1
ATOM 967 C C . VAL A 1 144 ? 89.669 16.507 -13.957 1.00 21.36 194 VAL A C 1
ATOM 968 O O . VAL A 1 144 ? 89.922 17.658 -13.593 1.00 22.12 194 VAL A O 1
ATOM 972 N N . TYR A 1 145 ? 88.726 16.212 -14.845 1.00 21.43 195 TYR A N 1
ATOM 973 C CA . TYR A 1 145 ? 87.906 17.231 -15.490 1.00 22.23 195 TYR A CA 1
ATOM 974 C C . TYR A 1 145 ? 86.465 16.857 -15.209 1.00 21.26 195 TYR A C 1
ATOM 975 O O . TYR A 1 145 ? 85.806 16.244 -16.048 1.00 25.46 195 TYR A O 1
ATOM 984 N N . MET A 1 146 ? 85.964 17.208 -14.035 1.00 21.35 196 MET A N 1
ATOM 985 C CA . MET A 1 146 ? 84.589 16.829 -13.694 1.00 22.09 196 MET A CA 1
ATOM 986 C C . MET A 1 146 ? 83.771 17.907 -12.998 1.00 20.60 196 MET A C 1
ATOM 987 O O . MET A 1 146 ? 84.311 18.887 -12.482 1.00 19.07 196 MET A O 1
ATOM 992 N N . PRO A 1 147 ? 82.442 17.747 -12.991 1.00 20.58 197 PRO A N 1
ATOM 993 C CA . PRO A 1 147 ? 81.597 18.740 -12.326 1.00 22.77 197 PRO A CA 1
ATOM 994 C C . PRO A 1 147 ? 81.431 18.356 -10.850 1.00 23.31 197 PRO A C 1
ATOM 995 O O . PRO A 1 147 ? 81.971 17.347 -10.401 1.00 21.26 197 PRO A O 1
ATOM 999 N N . MET A 1 148 ? 80.692 19.161 -10.096 1.00 25.90 198 MET A N 1
ATOM 1000 C CA . MET A 1 148 ? 80.480 18.869 -8.681 1.00 26.26 198 MET A CA 1
ATOM 1001 C C . MET A 1 148 ? 79.427 17.790 -8.465 1.00 26.67 198 MET A C 1
ATOM 1002 O O . MET A 1 148 ? 78.254 18.070 -8.212 1.00 23.81 198 MET A O 1
ATOM 1007 N N . VAL A 1 149 ? 79.868 16.544 -8.581 1.00 26.57 199 VAL A N 1
ATOM 1008 C CA . VAL A 1 149 ? 79.007 15.389 -8.378 1.00 27.16 199 VAL A CA 1
ATOM 1009 C C . VAL A 1 149 ? 79.808 14.458 -7.474 1.00 28.78 199 VAL A C 1
ATOM 1010 O O . VAL A 1 149 ? 81.030 14.576 -7.386 1.00 31.17 199 VAL A O 1
ATOM 1014 N N . PRO A 1 150 ? 79.141 13.532 -6.775 1.00 29.15 200 PRO A N 1
ATOM 1015 C CA . PRO A 1 150 ? 79.902 12.636 -5.899 1.00 30.04 200 PRO A CA 1
ATOM 1016 C C . PRO A 1 150 ? 81.109 11.976 -6.564 1.00 28.14 200 PRO A C 1
ATOM 1017 O O . PRO A 1 150 ? 82.223 12.083 -6.055 1.00 28.99 200 PRO A O 1
ATOM 1021 N N . GLU A 1 151 ? 80.885 11.317 -7.701 1.00 26.53 201 GLU A N 1
ATOM 1022 C CA . GLU A 1 151 ? 81.947 10.622 -8.438 1.00 23.09 201 GLU A CA 1
ATOM 1023 C C . GLU A 1 151 ? 83.238 11.428 -8.620 1.00 20.93 201 GLU A C 1
ATOM 1024 O O . GLU A 1 151 ? 84.319 10.862 -8.776 1.00 19.94 201 GLU A O 1
ATOM 1030 N N . ALA A 1 152 ? 83.123 12.745 -8.623 1.00 16.57 202 ALA A N 1
ATOM 1031 C CA . ALA A 1 152 ? 84.292 13.591 -8.760 1.00 14.66 202 ALA A CA 1
ATOM 1032 C C . ALA A 1 152 ? 85.094 13.433 -7.476 1.00 15.12 202 ALA A C 1
ATOM 1033 O O . ALA A 1 152 ? 86.312 13.276 -7.502 1.00 15.59 202 ALA A O 1
ATOM 1035 N N . ILE A 1 153 ? 84.384 13.474 -6.354 1.00 14.95 203 ILE A N 1
ATOM 1036 C CA . ILE A 1 153 ? 84.969 13.354 -5.023 1.00 15.85 203 ILE A CA 1
ATOM 1037 C C . ILE A 1 153 ? 85.591 11.964 -4.782 1.00 18.45 203 ILE A C 1
ATOM 1038 O O . ILE A 1 153 ? 86.742 11.855 -4.320 1.00 17.02 203 ILE A O 1
ATOM 1043 N N . ILE A 1 154 ? 84.854 10.892 -5.094 1.00 18.58 204 ILE A N 1
ATOM 1044 C CA . ILE A 1 154 ? 85.429 9.571 -4.885 1.00 18.41 204 ILE A CA 1
ATOM 1045 C C . ILE A 1 154 ? 86.626 9.337 -5.829 1.00 18.16 204 ILE A C 1
ATOM 1046 O O . ILE A 1 154 ? 87.567 8.578 -5.492 1.00 15.87 204 ILE A O 1
ATOM 1051 N N . THR A 1 155 ? 86.591 9.981 -6.998 1.00 14.25 205 THR A N 1
ATOM 1052 C CA . THR A 1 155 ? 87.672 9.854 -7.976 1.00 16.35 205 THR A CA 1
ATOM 1053 C C . THR A 1 155 ? 88.945 10.395 -7.322 1.00 17.15 205 THR A C 1
ATOM 1054 O O . THR A 1 155 ? 89.971 9.717 -7.283 1.00 16.05 205 THR A O 1
ATOM 1058 N N . LEU A 1 156 ? 88.858 11.611 -6.787 1.00 17.28 206 LEU A N 1
ATOM 1059 C CA . LEU A 1 156 ? 89.987 12.237 -6.096 1.00 16.95 206 LEU A CA 1
ATOM 1060 C C . LEU A 1 156 ? 90.518 11.388 -4.924 1.00 16.77 206 LEU A C 1
ATOM 1061 O O . LEU A 1 156 ? 91.729 11.266 -4.722 1.00 13.16 206 LEU A O 1
ATOM 1066 N N . LEU A 1 157 ? 89.615 10.814 -4.141 1.00 17.52 207 LEU A N 1
ATOM 1067 C CA . LEU A 1 157 ? 90.030 9.980 -3.018 1.00 19.81 207 LEU A CA 1
ATOM 1068 C C . LEU A 1 157 ? 90.661 8.685 -3.541 1.00 21.20 207 LEU A C 1
ATOM 1069 O O . LEU A 1 157 ? 91.595 8.132 -2.939 1.00 21.14 207 LEU A O 1
ATOM 1074 N N . ALA A 1 158 ? 90.144 8.200 -4.667 1.00 19.31 208 ALA A N 1
ATOM 1075 C CA . ALA A 1 158 ? 90.648 6.967 -5.255 1.00 18.30 208 ALA A CA 1
ATOM 1076 C C . ALA A 1 158 ? 92.084 7.167 -5.696 1.00 16.98 208 ALA A C 1
ATOM 1077 O O . ALA A 1 158 ? 92.924 6.269 -5.590 1.00 17.37 208 ALA A O 1
ATOM 1079 N N . ILE A 1 159 ? 92.366 8.360 -6.183 1.00 16.37 209 ILE A N 1
ATOM 1080 C CA . ILE A 1 159 ? 93.707 8.677 -6.618 1.00 15.14 209 ILE A CA 1
ATOM 1081 C C . ILE A 1 159 ? 94.690 8.683 -5.451 1.00 14.31 209 ILE A C 1
ATOM 1082 O O . ILE A 1 159 ? 95.771 8.100 -5.548 1.00 11.97 209 ILE A O 1
ATOM 1087 N N . SER A 1 160 ? 94.344 9.322 -4.336 1.00 13.75 210 SER A N 1
ATOM 1088 C CA . SER A 1 160 ? 95.322 9.331 -3.247 1.00 15.18 210 SER A CA 1
ATOM 1089 C C . SER A 1 160 ? 95.398 7.963 -2.569 1.00 12.70 210 SER A C 1
ATOM 1090 O O . SER A 1 160 ? 96.458 7.551 -2.127 1.00 11.94 210 SER A O 1
ATOM 1093 N N . ARG A 1 161 ? 94.290 7.228 -2.543 1.00 18.16 211 ARG A N 1
ATOM 1094 C CA . ARG A 1 161 ? 94.302 5.896 -1.928 1.00 17.34 211 ARG A CA 1
ATOM 1095 C C . ARG A 1 161 ? 95.434 5.025 -2.469 1.00 15.21 211 ARG A C 1
ATOM 1096 O O . ARG A 1 161 ? 96.035 4.236 -1.730 1.00 12.78 211 ARG A O 1
ATOM 1104 N N . ILE A 1 162 ? 95.713 5.160 -3.762 1.00 16.32 212 ILE A N 1
ATOM 1105 C CA . ILE A 1 162 ? 96.773 4.377 -4.395 1.00 18.13 212 ILE A CA 1
ATOM 1106 C C . ILE A 1 162 ? 98.113 5.097 -4.528 1.00 18.94 212 ILE A C 1
ATOM 1107 O O . ILE A 1 162 ? 98.986 4.642 -5.267 1.00 18.76 212 ILE A O 1
ATOM 1112 N N . GLY A 1 163 ? 98.275 6.212 -3.810 1.00 20.42 213 GLY A N 1
ATOM 1113 C CA . GLY A 1 163 ? 99.523 6.965 -3.848 1.00 20.43 213 GLY A CA 1
ATOM 1114 C C . GLY A 1 163 ? 99.754 7.767 -5.122 1.00 20.99 213 GLY A C 1
ATOM 1115 O O . GLY A 1 163 ? 100.895 8.080 -5.483 1.00 17.58 213 GLY A O 1
ATOM 1116 N N . ALA A 1 164 ? 98.667 8.096 -5.812 1.00 19.94 214 ALA A N 1
ATOM 1117 C CA . ALA A 1 164 ? 98.750 8.858 -7.041 1.00 20.24 214 ALA A CA 1
ATOM 1118 C C . ALA A 1 164 ? 98.521 10.322 -6.672 1.00 20.34 214 ALA A C 1
ATOM 1119 O O . ALA A 1 164 ? 98.060 10.607 -5.565 1.00 22.74 214 ALA A O 1
ATOM 1121 N N . ILE A 1 165 ? 98.831 11.227 -7.603 1.00 18.20 215 ILE A N 1
ATOM 1122 C CA . ILE A 1 165 ? 98.727 12.681 -7.408 1.00 20.43 215 ILE A CA 1
ATOM 1123 C C . ILE A 1 165 ? 97.664 13.278 -8.328 1.00 21.78 215 ILE A C 1
ATOM 1124 O O . ILE A 1 165 ? 97.856 13.321 -9.547 1.00 22.44 215 ILE A O 1
ATOM 1129 N N . HIS A 1 166 ? 96.552 13.750 -7.768 1.00 21.73 216 HIS A N 1
ATOM 1130 C CA . HIS A 1 166 ? 95.507 14.291 -8.623 1.00 21.28 216 HIS A CA 1
ATOM 1131 C C . HIS A 1 166 ? 95.679 15.732 -9.058 1.00 21.29 216 HIS A C 1
ATOM 1132 O O . HIS A 1 166 ? 96.148 16.578 -8.300 1.00 22.51 216 HIS A O 1
ATOM 1139 N N . SER A 1 167 ? 95.303 15.992 -10.308 1.00 22.09 217 SER A N 1
ATOM 1140 C CA . SER A 1 167 ? 95.399 17.325 -10.903 1.00 22.72 217 SER A CA 1
ATOM 1141 C C . SER A 1 167 ? 94.042 17.671 -11.484 1.00 22.95 217 SER A C 1
ATOM 1142 O O . SER A 1 167 ? 93.713 17.267 -12.602 1.00 22.02 217 SER A O 1
ATOM 1145 N N . VAL A 1 168 ? 93.267 18.418 -10.701 1.00 22.72 218 VAL A N 1
ATOM 1146 C CA . VAL A 1 168 ? 91.925 18.852 -11.061 1.00 20.75 218 VAL A CA 1
ATOM 1147 C C . VAL A 1 168 ? 91.905 20.093 -11.957 1.00 21.56 218 VAL A C 1
ATOM 1148 O O . VAL A 1 168 ? 92.608 21.067 -11.699 1.00 23.89 218 VAL A O 1
ATOM 1152 N N . VAL A 1 169 ? 91.086 20.057 -13.001 1.00 22.48 219 VAL A N 1
ATOM 1153 C CA . VAL A 1 169 ? 90.951 21.190 -13.918 1.00 24.27 219 VAL A CA 1
ATOM 1154 C C . VAL A 1 169 ? 89.470 21.574 -13.948 1.00 26.05 219 VAL A C 1
ATOM 1155 O O . VAL A 1 169 ? 88.613 20.698 -14.008 1.00 27.40 219 VAL A O 1
ATOM 1159 N N . PHE A 1 170 ? 89.161 22.868 -13.898 1.00 29.23 220 PHE A N 1
ATOM 1160 C CA . PHE A 1 170 ? 87.753 23.316 -13.914 1.00 32.05 220 PHE A CA 1
ATOM 1161 C C . PHE A 1 170 ? 86.931 22.702 -15.052 1.00 31.89 220 PHE A C 1
ATOM 1162 O O . PHE A 1 170 ? 87.312 22.790 -16.219 1.00 33.04 220 PHE A O 1
ATOM 1170 N N . ALA A 1 171 ? 85.788 22.114 -14.710 1.00 31.98 221 ALA A N 1
ATOM 1171 C CA . ALA A 1 171 ? 84.916 21.482 -15.693 1.00 31.53 221 ALA A CA 1
ATOM 1172 C C . ALA A 1 171 ? 84.315 22.480 -16.673 1.00 33.44 221 ALA A C 1
ATOM 1173 O O . ALA A 1 171 ? 83.297 22.207 -17.301 1.00 37.09 221 ALA A O 1
ATOM 1175 N N . GLY A 1 172 ? 84.932 23.642 -16.804 1.00 35.79 222 GLY A N 1
ATOM 1176 C CA . GLY A 1 172 ? 84.414 24.620 -17.740 1.00 37.79 222 GLY A CA 1
ATOM 1177 C C . GLY A 1 172 ? 85.473 25.100 -18.712 1.00 36.89 222 GLY A C 1
ATOM 1178 O O . GLY A 1 172 ? 85.165 25.507 -19.830 1.00 36.49 222 GLY A O 1
ATOM 1179 N N . PHE A 1 173 ? 86.728 25.044 -18.277 1.00 37.91 223 PHE A N 1
ATOM 1180 C CA . PHE A 1 173 ? 87.857 25.489 -19.084 1.00 36.72 223 PHE A CA 1
ATOM 1181 C C . PHE A 1 173 ? 87.896 24.881 -20.474 1.00 37.64 223 PHE A C 1
ATOM 1182 O O . PHE A 1 173 ? 87.482 23.740 -20.689 1.00 37.82 223 PHE A O 1
ATOM 1190 N N . SER A 1 174 ? 88.405 25.668 -21.415 1.00 39.33 224 SER A N 1
ATOM 1191 C CA . SER A 1 174 ? 88.526 25.263 -22.809 1.00 38.69 224 SER A CA 1
ATOM 1192 C C . SER A 1 174 ? 89.390 24.022 -22.945 1.00 39.41 224 SER A C 1
ATOM 1193 O O . SER A 1 174 ? 90.167 23.680 -22.035 1.00 38.11 224 SER A O 1
ATOM 1196 N N . SER A 1 175 ? 89.250 23.353 -24.089 1.00 38.18 225 SER A N 1
ATOM 1197 C CA . SER A 1 175 ? 90.021 22.152 -24.371 1.00 37.84 225 SER A CA 1
ATOM 1198 C C . SER A 1 175 ? 91.496 22.539 -24.513 1.00 36.23 225 SER A C 1
ATOM 1199 O O . SER A 1 175 ? 92.389 21.723 -24.298 1.00 33.69 225 SER A O 1
ATOM 1202 N N . ASN A 1 176 ? 91.745 23.796 -24.861 1.00 36.61 226 ASN A N 1
ATOM 1203 C CA . ASN A 1 176 ? 93.115 24.275 -25.000 1.00 37.92 226 ASN A CA 1
ATOM 1204 C C . ASN A 1 176 ? 93.738 24.348 -23.609 1.00 36.89 226 ASN A C 1
ATOM 1205 O O . ASN A 1 176 ? 94.920 24.061 -23.431 1.00 36.99 226 ASN A O 1
ATOM 1210 N N . SER A 1 177 ? 92.927 24.732 -22.627 1.00 36.37 227 SER A N 1
ATOM 1211 C CA . SER A 1 177 ? 93.373 24.822 -21.239 1.00 35.18 227 SER A CA 1
ATOM 1212 C C . SER A 1 177 ? 93.605 23.418 -20.695 1.00 35.29 227 SER A C 1
ATOM 1213 O O . SER A 1 177 ? 94.544 23.182 -19.936 1.00 34.18 227 SER A O 1
ATOM 1216 N N . LEU A 1 178 ? 92.738 22.487 -21.090 1.00 34.29 228 LEU A N 1
ATOM 1217 C CA . LEU A 1 178 ? 92.844 21.110 -20.634 1.00 33.37 228 LEU A CA 1
ATOM 1218 C C . LEU A 1 178 ? 94.148 20.477 -21.112 1.00 32.88 228 LEU A C 1
ATOM 1219 O O . LEU A 1 178 ? 94.893 19.899 -20.320 1.00 31.77 228 LEU A O 1
ATOM 1224 N N . ARG A 1 179 ? 94.417 20.602 -22.409 1.00 32.85 229 ARG A N 1
ATOM 1225 C CA . ARG A 1 179 ? 95.626 20.057 -23.027 1.00 31.69 229 ARG A CA 1
ATOM 1226 C C . ARG A 1 179 ? 96.912 20.506 -22.328 1.00 30.48 229 ARG A C 1
ATOM 1227 O O . ARG A 1 179 ? 97.698 19.676 -21.856 1.00 29.06 229 ARG A O 1
ATOM 1235 N N . ASP A 1 180 ? 97.131 21.815 -22.266 1.00 30.06 230 ASP A N 1
ATOM 1236 C CA . ASP A 1 180 ? 98.339 22.339 -21.624 1.00 31.43 230 ASP A CA 1
ATOM 1237 C C . ASP A 1 180 ? 98.525 21.867 -20.186 1.00 29.38 230 ASP A C 1
ATOM 1238 O O . ASP A 1 180 ? 99.625 21.500 -19.790 1.00 29.56 230 ASP A O 1
ATOM 1243 N N . ARG A 1 181 ? 97.451 21.874 -19.407 1.00 29.49 231 ARG A N 1
ATOM 1244 C CA . ARG A 1 181 ? 97.517 21.428 -18.021 1.00 28.65 231 ARG A CA 1
ATOM 1245 C C . ARG A 1 181 ? 97.874 19.947 -17.939 1.00 27.63 231 ARG A C 1
ATOM 1246 O O . ARG A 1 181 ? 98.621 19.542 -17.053 1.00 28.00 231 ARG A O 1
ATOM 1254 N N . ILE A 1 182 ? 97.351 19.136 -18.857 1.00 26.39 232 ILE A N 1
ATOM 1255 C CA . ILE A 1 182 ? 97.674 17.709 -18.848 1.00 25.71 232 ILE A CA 1
ATOM 1256 C C . ILE A 1 182 ? 99.123 17.515 -19.309 1.00 27.65 232 ILE A C 1
ATOM 1257 O O . ILE A 1 182 ? 99.872 16.732 -18.722 1.00 28.47 232 ILE A O 1
ATOM 1262 N N . ASN A 1 183 ? 99.514 18.223 -20.367 1.00 26.94 233 ASN A N 1
ATOM 1263 C CA . ASN A 1 183 ? 100.877 18.113 -20.875 1.00 27.32 233 ASN A CA 1
ATOM 1264 C C . ASN A 1 183 ? 101.888 18.539 -19.813 1.00 25.59 233 ASN A C 1
ATOM 1265 O O . ASN A 1 183 ? 102.864 17.839 -19.573 1.00 26.48 233 ASN A O 1
ATOM 1270 N N . ASP A 1 184 ? 101.666 19.672 -19.160 1.00 23.21 234 ASP A N 1
ATOM 1271 C CA . ASP A 1 184 ? 102.629 20.092 -18.145 1.00 24.07 234 ASP A CA 1
ATOM 1272 C C . ASP A 1 184 ? 102.581 19.124 -16.962 1.00 24.36 234 ASP A C 1
ATOM 1273 O O . ASP A 1 184 ? 103.612 18.832 -16.355 1.00 22.68 234 ASP A O 1
ATOM 1278 N N . GLY A 1 185 ? 101.384 18.601 -16.679 1.00 22.93 235 GLY A N 1
ATOM 1279 C CA . GLY A 1 185 ? 101.193 17.690 -15.565 1.00 23.89 235 GLY A CA 1
ATOM 1280 C C . GLY A 1 185 ? 101.733 16.268 -15.691 1.00 25.45 235 GLY A C 1
ATOM 1281 O O . GLY A 1 185 ? 101.911 15.577 -14.670 1.00 19.72 235 GLY A O 1
ATOM 1282 N N . ASP A 1 186 ? 101.974 15.829 -16.930 1.00 25.64 236 ASP A N 1
ATOM 1283 C CA . ASP A 1 186 ? 102.501 14.491 -17.207 1.00 25.95 236 ASP A CA 1
ATOM 1284 C C . ASP A 1 186 ? 101.404 13.457 -17.068 1.00 25.52 236 ASP A C 1
ATOM 1285 O O . ASP A 1 186 ? 101.682 12.264 -16.937 1.00 26.86 236 ASP A O 1
ATOM 1290 N N . SER A 1 187 ? 100.163 13.919 -17.091 1.00 23.88 237 SER A N 1
ATOM 1291 C CA . SER A 1 187 ? 99.014 13.042 -16.944 1.00 24.58 237 SER A CA 1
ATOM 1292 C C . SER A 1 187 ? 98.763 12.074 -18.101 1.00 24.33 237 SER A C 1
ATOM 1293 O O . SER A 1 187 ? 98.289 12.459 -19.177 1.00 24.62 237 SER A O 1
ATOM 1296 N N . LYS A 1 188 ? 99.059 10.807 -17.850 1.00 23.13 238 LYS A N 1
ATOM 1297 C CA . LYS A 1 188 ? 98.882 9.750 -18.830 1.00 23.23 238 LYS A CA 1
ATOM 1298 C C . LYS A 1 188 ? 97.425 9.282 -18.881 1.00 23.16 238 LYS A C 1
ATOM 1299 O O . LYS A 1 188 ? 97.025 8.577 -19.808 1.00 23.01 238 LYS A O 1
ATOM 1305 N N . VAL A 1 189 ? 96.634 9.662 -17.879 1.00 22.98 239 VAL A N 1
ATOM 1306 C CA . VAL A 1 189 ? 95.211 9.294 -17.842 1.00 22.00 239 VAL A CA 1
ATOM 1307 C C . VAL A 1 189 ? 94.310 10.485 -17.540 1.00 21.90 239 VAL A C 1
ATOM 1308 O O . VAL A 1 189 ? 94.769 11.528 -17.065 1.00 22.10 239 VAL A O 1
ATOM 1312 N N . VAL A 1 190 ? 93.020 10.328 -17.810 1.00 23.99 240 VAL A N 1
ATOM 1313 C CA . VAL A 1 190 ? 92.055 11.394 -17.549 1.00 24.04 240 VAL A CA 1
ATOM 1314 C C . VAL A 1 190 ? 90.761 10.826 -16.961 1.00 25.87 240 VAL A C 1
ATOM 1315 O O . VAL A 1 190 ? 90.503 9.619 -17.046 1.00 27.59 240 VAL A O 1
ATOM 1319 N N . ILE A 1 191 ? 89.954 11.699 -16.364 1.00 24.82 241 ILE A N 1
ATOM 1320 C CA . ILE A 1 191 ? 88.683 11.307 -15.769 1.00 22.96 241 ILE A CA 1
ATOM 1321 C C . ILE A 1 191 ? 87.653 12.423 -16.001 1.00 23.34 241 ILE A C 1
ATOM 1322 O O . ILE A 1 191 ? 87.871 13.577 -15.608 1.00 22.59 241 ILE A O 1
ATOM 1327 N N . THR A 1 192 ? 86.527 12.086 -16.622 1.00 23.58 242 THR A N 1
ATOM 1328 C CA . THR A 1 192 ? 85.494 13.089 -16.916 1.00 26.45 242 THR A CA 1
ATOM 1329 C C . THR A 1 192 ? 84.099 12.444 -16.986 1.00 26.95 242 THR A C 1
ATOM 1330 O O . THR A 1 192 ? 83.907 11.295 -16.582 1.00 23.38 242 THR A O 1
ATOM 1334 N N . THR A 1 193 ? 83.134 13.214 -17.476 1.00 28.68 243 THR A N 1
ATOM 1335 C CA . THR A 1 193 ? 81.762 12.758 -17.669 1.00 31.70 243 THR A CA 1
ATOM 1336 C C . THR A 1 193 ? 81.467 12.980 -19.154 1.00 32.34 243 THR A C 1
ATOM 1337 O O . THR A 1 193 ? 82.312 13.493 -19.881 1.00 33.04 243 THR A O 1
ATOM 1341 N N . ASP A 1 194 ? 80.282 12.590 -19.603 1.00 34.83 244 ASP A N 1
ATOM 1342 C CA . ASP A 1 194 ? 79.905 12.772 -21.000 1.00 37.13 244 ASP A CA 1
ATOM 1343 C C . ASP A 1 194 ? 79.401 14.205 -21.216 1.00 39.55 244 ASP A C 1
ATOM 1344 O O . ASP A 1 194 ? 79.755 14.861 -22.196 1.00 41.82 244 ASP A O 1
ATOM 1349 N N . GLU A 1 195 ? 78.583 14.685 -20.285 1.00 41.87 245 GLU A N 1
ATOM 1350 C CA . GLU A 1 195 ? 78.041 16.038 -20.340 1.00 43.01 245 GLU A CA 1
ATOM 1351 C C . GLU A 1 195 ? 77.741 16.522 -18.918 1.00 45.29 245 GLU A C 1
ATOM 1352 O O . GLU A 1 195 ? 77.670 15.718 -17.988 1.00 43.28 245 GLU A O 1
ATOM 1358 N N . SER A 1 196 ? 77.567 17.834 -18.757 1.00 48.51 246 SER A N 1
ATOM 1359 C CA . SER A 1 196 ? 77.281 18.422 -17.447 1.00 50.61 246 SER A CA 1
ATOM 1360 C C . SER A 1 196 ? 76.177 19.478 -17.468 1.00 52.16 246 SER A C 1
ATOM 1361 O O . SER A 1 196 ? 76.337 20.537 -18.075 1.00 53.12 246 SER A O 1
ATOM 1364 N N . ASN A 1 197 ? 75.064 19.200 -16.794 1.00 54.27 247 ASN A N 1
ATOM 1365 C CA . ASN A 1 197 ? 73.969 20.166 -16.734 1.00 56.11 247 ASN A CA 1
ATOM 1366 C C . ASN A 1 197 ? 74.270 21.171 -15.621 1.00 57.18 247 ASN A C 1
ATOM 1367 O O . ASN A 1 197 ? 74.149 20.850 -14.435 1.00 58.31 247 ASN A O 1
ATOM 1372 N N . ARG A 1 198 ? 74.671 22.379 -16.010 1.00 56.80 248 ARG A N 1
ATOM 1373 C CA . ARG A 1 198 ? 74.996 23.434 -15.053 1.00 56.45 248 ARG A CA 1
ATOM 1374 C C . ARG A 1 198 ? 74.033 24.612 -15.139 1.00 55.96 248 ARG A C 1
ATOM 1375 O O . ARG A 1 198 ? 73.773 25.138 -16.225 1.00 54.82 248 ARG A O 1
ATOM 1383 N N . GLY A 1 199 ? 73.513 25.019 -13.983 1.00 54.88 249 GLY A N 1
ATOM 1384 C CA . GLY A 1 199 ? 72.583 26.131 -13.928 1.00 52.75 249 GLY A CA 1
ATOM 1385 C C . GLY A 1 199 ? 71.464 25.992 -14.935 1.00 51.65 249 GLY A C 1
ATOM 1386 O O . GLY A 1 199 ? 70.799 26.972 -15.265 1.00 51.48 249 GLY A O 1
ATOM 1387 N N . GLY A 1 200 ? 71.258 24.771 -15.423 1.00 51.38 250 GLY A N 1
ATOM 1388 C CA . GLY A 1 200 ? 70.214 24.520 -16.403 1.00 51.31 250 GLY A CA 1
ATOM 1389 C C . GLY A 1 200 ? 70.747 24.522 -17.826 1.00 51.31 250 GLY A C 1
ATOM 1390 O O . GLY A 1 200 ? 69.988 24.673 -18.783 1.00 51.29 250 GLY A O 1
ATOM 1391 N N . LYS A 1 201 ? 72.059 24.357 -17.963 1.00 50.55 251 LYS A N 1
ATOM 1392 C CA . LYS A 1 201 ? 72.707 24.340 -19.267 1.00 50.03 251 LYS A CA 1
ATOM 1393 C C . LYS A 1 201 ? 73.649 23.145 -19.389 1.00 50.83 251 LYS A C 1
ATOM 1394 O O . LYS A 1 201 ? 74.619 23.031 -18.638 1.00 51.48 251 LYS A O 1
ATOM 1400 N N . VAL A 1 202 ? 73.368 22.254 -20.335 1.00 50.12 252 VAL A N 1
ATOM 1401 C CA . VAL A 1 202 ? 74.215 21.086 -20.529 1.00 49.42 252 VAL A CA 1
ATOM 1402 C C . VAL A 1 202 ? 75.566 21.551 -21.060 1.00 49.66 252 VAL A C 1
ATOM 1403 O O . VAL A 1 202 ? 75.652 22.547 -21.777 1.00 50.24 252 VAL A O 1
ATOM 1407 N N . ILE A 1 203 ? 76.622 20.834 -20.701 1.00 49.90 253 ILE A N 1
ATOM 1408 C CA . ILE A 1 203 ? 77.960 21.191 -21.149 1.00 49.24 253 ILE A CA 1
ATOM 1409 C C . ILE A 1 203 ? 78.708 19.954 -21.631 1.00 49.29 253 ILE A C 1
ATOM 1410 O O . ILE A 1 203 ? 78.908 19.002 -20.876 1.00 48.30 253 ILE A O 1
ATOM 1415 N N . GLU A 1 204 ? 79.117 19.975 -22.895 1.00 49.31 254 GLU A N 1
ATOM 1416 C CA . GLU A 1 204 ? 79.845 18.854 -23.464 1.00 49.46 254 GLU A CA 1
ATOM 1417 C C . GLU A 1 204 ? 81.274 18.835 -22.938 1.00 47.98 254 GLU A C 1
ATOM 1418 O O . GLU A 1 204 ? 82.096 19.665 -23.321 1.00 49.82 254 GLU A O 1
ATOM 1424 N N . THR A 1 205 ? 81.563 17.891 -22.050 1.00 45.64 255 THR A N 1
ATOM 1425 C CA . THR A 1 205 ? 82.897 17.777 -21.483 1.00 43.05 255 THR A CA 1
ATOM 1426 C C . THR A 1 205 ? 83.674 16.741 -22.280 1.00 42.27 255 THR A C 1
ATOM 1427 O O . THR A 1 205 ? 84.826 16.965 -22.660 1.00 40.42 255 THR A O 1
ATOM 1431 N N . LYS A 1 206 ? 83.036 15.602 -22.536 1.00 41.42 256 LYS A N 1
ATOM 1432 C CA . LYS A 1 206 ? 83.680 14.547 -23.300 1.00 40.94 256 LYS A CA 1
ATOM 1433 C C . LYS A 1 206 ? 84.114 15.143 -24.634 1.00 41.11 256 LYS A C 1
ATOM 1434 O O . LYS A 1 206 ? 85.155 14.784 -25.176 1.00 41.99 256 LYS A O 1
ATOM 1440 N N . ARG A 1 207 ? 83.310 16.064 -25.156 1.00 40.92 257 ARG A N 1
ATOM 1441 C CA . ARG A 1 207 ? 83.641 16.729 -26.408 1.00 41.01 257 ARG A CA 1
ATOM 1442 C C . ARG A 1 207 ? 84.952 17.459 -26.165 1.00 38.69 257 ARG A C 1
ATOM 1443 O O . ARG A 1 207 ? 85.959 17.211 -26.839 1.00 37.07 257 ARG A O 1
ATOM 1451 N N . ILE A 1 208 ? 84.925 18.352 -25.178 1.00 37.25 258 ILE A N 1
ATOM 1452 C CA . ILE A 1 208 ? 86.090 19.141 -24.794 1.00 35.08 258 ILE A CA 1
ATOM 1453 C C . ILE A 1 208 ? 87.301 18.267 -24.496 1.00 34.76 258 ILE A C 1
ATOM 1454 O O . ILE A 1 208 ? 88.436 18.658 -24.781 1.00 36.02 258 ILE A O 1
ATOM 1459 N N . VAL A 1 209 ? 87.070 17.084 -23.927 1.00 33.33 259 VAL A N 1
ATOM 1460 C CA . VAL A 1 209 ? 88.181 16.183 -23.622 1.00 31.18 259 VAL A CA 1
ATOM 1461 C C . VAL A 1 209 ? 88.843 15.699 -24.915 1.00 30.62 259 VAL A C 1
ATOM 1462 O O . VAL A 1 209 ? 90.066 15.707 -25.044 1.00 29.50 259 VAL A O 1
ATOM 1466 N N . ASP A 1 210 ? 88.030 15.293 -25.881 1.00 31.43 260 ASP A N 1
ATOM 1467 C CA . ASP A 1 210 ? 88.561 14.796 -27.143 1.00 32.00 260 ASP A CA 1
ATOM 1468 C C . ASP A 1 210 ? 89.318 15.825 -27.968 1.00 30.99 260 ASP A C 1
ATOM 1469 O O . ASP A 1 210 ? 90.360 15.513 -28.527 1.00 31.22 260 ASP A O 1
ATOM 1474 N N . ASP A 1 211 ? 88.813 17.051 -28.055 1.00 33.29 261 ASP A N 1
ATOM 1475 C CA . ASP A 1 211 ? 89.534 18.064 -28.817 1.00 33.75 261 ASP A CA 1
ATOM 1476 C C . ASP A 1 211 ? 90.922 18.214 -28.202 1.00 33.88 261 ASP A C 1
ATOM 1477 O O . ASP A 1 211 ? 91.922 18.297 -28.909 1.00 35.77 261 ASP A O 1
ATOM 1482 N N . ALA A 1 212 ? 90.975 18.221 -26.876 1.00 34.00 262 ALA A N 1
ATOM 1483 C CA . ALA A 1 212 ? 92.234 18.356 -26.157 1.00 33.47 262 ALA A CA 1
ATOM 1484 C C . ALA A 1 212 ? 93.191 17.184 -26.376 1.00 34.35 262 ALA A C 1
ATOM 1485 O O . ALA A 1 212 ? 94.385 17.388 -26.591 1.00 34.74 262 ALA A O 1
ATOM 1487 N N . LEU A 1 213 ? 92.680 15.959 -26.332 1.00 33.94 263 LEU A N 1
ATOM 1488 C CA . LEU A 1 213 ? 93.548 14.804 -26.509 1.00 35.27 263 LEU A CA 1
ATOM 1489 C C . LEU A 1 213 ? 94.101 14.619 -27.926 1.00 36.43 263 LEU A C 1
ATOM 1490 O O . LEU A 1 213 ? 94.844 13.673 -28.195 1.00 35.01 263 LEU A O 1
ATOM 1495 N N . ARG A 1 214 ? 93.747 15.525 -28.830 1.00 38.70 264 ARG A N 1
ATOM 1496 C CA . ARG A 1 214 ? 94.252 15.451 -30.196 1.00 41.05 264 ARG A CA 1
ATOM 1497 C C . ARG A 1 214 ? 95.681 15.989 -30.168 1.00 41.90 264 ARG A C 1
ATOM 1498 O O . ARG A 1 214 ? 96.396 15.935 -31.165 1.00 42.23 264 ARG A O 1
ATOM 1506 N N . GLU A 1 215 ? 96.092 16.497 -29.007 1.00 43.67 265 GLU A N 1
ATOM 1507 C CA . GLU A 1 215 ? 97.426 17.055 -28.840 1.00 43.70 265 GLU A CA 1
ATOM 1508 C C . GLU A 1 215 ? 98.146 16.585 -27.572 1.00 43.69 265 GLU A C 1
ATOM 1509 O O . GLU A 1 215 ? 99.238 17.065 -27.256 1.00 42.61 265 GLU A O 1
ATOM 1515 N N . THR A 1 216 ? 97.537 15.659 -26.840 1.00 43.18 266 THR A N 1
ATOM 1516 C CA . THR A 1 216 ? 98.168 15.132 -25.633 1.00 42.46 266 THR A CA 1
ATOM 1517 C C . THR A 1 216 ? 98.665 13.723 -25.941 1.00 42.49 266 THR A C 1
ATOM 1518 O O . THR A 1 216 ? 97.933 12.738 -25.779 1.00 40.21 266 THR A O 1
ATOM 1522 N N . PRO A 1 217 ? 99.931 13.619 -26.386 1.00 41.88 267 PRO A N 1
ATOM 1523 C CA . PRO A 1 217 ? 100.673 12.414 -26.767 1.00 41.78 267 PRO A CA 1
ATOM 1524 C C . PRO A 1 217 ? 100.779 11.310 -25.718 1.00 40.86 267 PRO A C 1
ATOM 1525 O O . PRO A 1 217 ? 100.785 10.125 -26.055 1.00 40.07 267 PRO A O 1
ATOM 1529 N N . GLY A 1 218 ? 100.886 11.700 -24.455 1.00 39.64 268 GLY A N 1
ATOM 1530 C CA . GLY A 1 218 ? 101.033 10.719 -23.398 1.00 38.08 268 GLY A CA 1
ATOM 1531 C C . GLY A 1 218 ? 99.769 10.180 -22.761 1.00 36.77 268 GLY A C 1
ATOM 1532 O O . GLY A 1 218 ? 99.857 9.376 -21.833 1.00 37.42 268 GLY A O 1
ATOM 1533 N N . VAL A 1 219 ? 98.598 10.604 -23.229 1.00 34.23 269 VAL A N 1
ATOM 1534 C CA . VAL A 1 219 ? 97.358 10.100 -22.644 1.00 33.26 269 VAL A CA 1
ATOM 1535 C C . VAL A 1 219 ? 97.028 8.685 -23.128 1.00 32.74 269 VAL A C 1
ATOM 1536 O O . VAL A 1 219 ? 96.653 8.470 -24.281 1.00 33.23 269 VAL A O 1
ATOM 1540 N N . ARG A 1 220 ? 97.179 7.733 -22.214 1.00 31.51 270 ARG A N 1
ATOM 1541 C CA . ARG A 1 220 ? 96.929 6.312 -22.441 1.00 30.67 270 ARG A CA 1
ATOM 1542 C C . ARG A 1 220 ? 95.448 5.919 -22.298 1.00 30.06 270 ARG A C 1
ATOM 1543 O O . ARG A 1 220 ? 94.909 5.199 -23.136 1.00 29.69 270 ARG A O 1
ATOM 1551 N N . HIS A 1 221 ? 94.797 6.392 -21.237 1.00 30.03 271 HIS A N 1
ATOM 1552 C CA . HIS A 1 221 ? 93.383 6.083 -20.989 1.00 28.39 271 HIS A CA 1
ATOM 1553 C C . HIS A 1 221 ? 92.533 7.295 -20.600 1.00 27.50 271 HIS A C 1
ATOM 1554 O O . HIS A 1 221 ? 93.044 8.361 -20.249 1.00 25.90 271 HIS A O 1
ATOM 1561 N N . VAL A 1 222 ? 91.220 7.094 -20.649 1.00 28.22 272 VAL A N 1
ATOM 1562 C CA . VAL A 1 222 ? 90.242 8.114 -20.293 1.00 27.56 272 VAL A CA 1
ATOM 1563 C C . VAL A 1 222 ? 89.041 7.412 -19.676 1.00 27.75 272 VAL A C 1
ATOM 1564 O O . VAL A 1 222 ? 88.352 6.645 -20.354 1.00 26.97 272 VAL A O 1
ATOM 1568 N N . LEU A 1 223 ? 88.810 7.655 -18.386 1.00 28.43 273 LEU A N 1
ATOM 1569 C CA . LEU A 1 223 ? 87.676 7.061 -17.677 1.00 26.19 273 LEU A CA 1
ATOM 1570 C C . LEU A 1 223 ? 86.520 8.056 -17.791 1.00 27.42 273 LEU A C 1
ATOM 1571 O O . LEU A 1 223 ? 86.651 9.236 -17.440 1.00 27.26 273 LEU A O 1
ATOM 1576 N N . VAL A 1 224 ? 85.391 7.571 -18.284 1.00 26.05 274 VAL A N 1
ATOM 1577 C CA . VAL A 1 224 ? 84.220 8.404 -18.488 1.00 25.21 274 VAL A CA 1
ATOM 1578 C C . VAL A 1 224 ? 83.026 7.915 -17.684 1.00 26.17 274 VAL A C 1
ATOM 1579 O O . VAL A 1 224 ? 82.597 6.754 -17.817 1.00 26.81 274 VAL A O 1
ATOM 1583 N N . TYR A 1 225 ? 82.511 8.795 -16.833 1.00 26.03 275 TYR A N 1
ATOM 1584 C CA . TYR A 1 225 ? 81.339 8.495 -16.016 1.00 29.42 275 TYR A CA 1
ATOM 1585 C C . TYR A 1 225 ? 80.129 9.122 -16.705 1.00 32.80 275 TYR A C 1
ATOM 1586 O O . TYR A 1 225 ? 79.917 10.338 -16.650 1.00 30.72 275 TYR A O 1
ATOM 1595 N N . ARG A 1 226 ? 79.348 8.282 -17.371 1.00 36.83 276 ARG A N 1
ATOM 1596 C CA . ARG A 1 226 ? 78.167 8.736 -18.091 1.00 40.20 276 ARG A CA 1
ATOM 1597 C C . ARG A 1 226 ? 77.167 9.313 -17.097 1.00 43.11 276 ARG A C 1
ATOM 1598 O O . ARG A 1 226 ? 76.557 8.575 -16.318 1.00 44.87 276 ARG A O 1
ATOM 1606 N N . LYS A 1 227 ? 77.003 10.632 -17.119 1.00 44.69 277 LYS A N 1
ATOM 1607 C CA . LYS A 1 227 ? 76.080 11.290 -16.204 1.00 47.20 277 LYS A CA 1
ATOM 1608 C C . LYS A 1 227 ? 74.695 11.518 -16.800 1.00 48.64 277 LYS A C 1
ATOM 1609 O O . LYS A 1 227 ? 73.695 11.483 -16.080 1.00 48.38 277 LYS A O 1
ATOM 1615 N N . THR A 1 228 ? 74.631 11.742 -18.110 1.00 50.41 278 THR A N 1
ATOM 1616 C CA . THR A 1 228 ? 73.350 12.000 -18.761 1.00 51.71 278 THR A CA 1
ATOM 1617 C C . THR A 1 228 ? 72.825 10.919 -19.699 1.00 54.16 278 THR A C 1
ATOM 1618 O O . THR A 1 228 ? 71.618 10.838 -19.918 1.00 55.26 278 THR A O 1
ATOM 1622 N N . ASN A 1 229 ? 73.716 10.100 -20.248 1.00 56.60 279 ASN A N 1
ATOM 1623 C CA . ASN A 1 229 ? 73.336 9.041 -21.188 1.00 59.66 279 ASN A CA 1
ATOM 1624 C C . ASN A 1 229 ? 73.373 9.667 -22.579 1.00 61.31 279 ASN A C 1
ATOM 1625 O O . ASN A 1 229 ? 72.411 9.625 -23.339 1.00 62.76 279 ASN A O 1
ATOM 1630 N N . ASN A 1 230 ? 74.526 10.260 -22.858 1.00 63.86 280 ASN A N 1
ATOM 1631 C CA . ASN A 1 230 ? 74.889 10.947 -24.096 1.00 66.10 280 ASN A CA 1
ATOM 1632 C C . ASN A 1 230 ? 74.082 10.793 -25.386 1.00 66.52 280 ASN A C 1
ATOM 1633 O O . ASN A 1 230 ? 73.484 9.752 -25.659 1.00 66.36 280 ASN A O 1
ATOM 1638 N N . PRO A 1 231 ? 74.079 11.857 -26.208 1.00 67.27 281 PRO A N 1
ATOM 1639 C CA . PRO A 1 231 ? 73.398 11.954 -27.503 1.00 67.28 281 PRO A CA 1
ATOM 1640 C C . PRO A 1 231 ? 74.432 11.578 -28.567 1.00 66.62 281 PRO A C 1
ATOM 1641 O O . PRO A 1 231 ? 74.813 12.401 -29.402 1.00 65.23 281 PRO A O 1
ATOM 1645 N N . SER A 1 232 ? 74.892 10.332 -28.515 1.00 65.77 282 SER A N 1
ATOM 1646 C CA . SER A 1 232 ? 75.905 9.848 -29.439 1.00 65.53 282 SER A CA 1
ATOM 1647 C C . SER A 1 232 ? 77.190 10.647 -29.235 1.00 65.03 282 SER A C 1
ATOM 1648 O O . SER A 1 232 ? 77.738 11.230 -30.170 1.00 64.78 282 SER A O 1
ATOM 1651 N N . VAL A 1 233 ? 77.649 10.689 -27.991 1.00 63.98 283 VAL A N 1
ATOM 1652 C CA . VAL A 1 233 ? 78.881 11.384 -27.654 1.00 62.61 283 VAL A CA 1
ATOM 1653 C C . VAL A 1 233 ? 80.008 10.403 -27.954 1.00 61.52 283 VAL A C 1
ATOM 1654 O O . VAL A 1 233 ? 79.852 9.202 -27.763 1.00 61.25 283 VAL A O 1
ATOM 1658 N N . ALA A 1 234 ? 81.136 10.917 -28.427 1.00 61.04 284 ALA A N 1
ATOM 1659 C CA . ALA A 1 234 ? 82.280 10.081 -28.764 1.00 60.89 284 ALA A CA 1
ATOM 1660 C C . ALA A 1 234 ? 82.746 9.166 -27.624 1.00 60.77 284 ALA A C 1
ATOM 1661 O O . ALA A 1 234 ? 82.523 9.447 -26.446 1.00 60.15 284 ALA A O 1
ATOM 1663 N N . PHE A 1 235 ? 83.399 8.074 -28.019 1.00 60.94 285 PHE A N 1
ATOM 1664 C CA . PHE A 1 235 ? 83.954 7.030 -27.149 1.00 60.23 285 PHE A CA 1
ATOM 1665 C C . PHE A 1 235 ? 84.576 6.164 -28.240 1.00 59.94 285 PHE A C 1
ATOM 1666 O O . PHE A 1 235 ? 83.846 5.668 -29.098 1.00 60.74 285 PHE A O 1
ATOM 1674 N N . HIS A 1 236 ? 85.891 5.951 -28.229 1.00 59.73 286 HIS A N 1
ATOM 1675 C CA . HIS A 1 236 ? 86.475 5.218 -29.354 1.00 59.68 286 HIS A CA 1
ATOM 1676 C C . HIS A 1 236 ? 87.244 3.899 -29.335 1.00 58.42 286 HIS A C 1
ATOM 1677 O O . HIS A 1 236 ? 87.023 3.068 -30.218 1.00 60.77 286 HIS A O 1
ATOM 1684 N N . ALA A 1 237 ? 88.143 3.670 -28.391 1.00 54.44 287 ALA A N 1
ATOM 1685 C CA . ALA A 1 237 ? 88.886 2.417 -28.470 1.00 51.63 287 ALA A CA 1
ATOM 1686 C C . ALA A 1 237 ? 89.262 1.905 -27.096 1.00 48.97 287 ALA A C 1
ATOM 1687 O O . ALA A 1 237 ? 88.577 2.210 -26.122 1.00 51.93 287 ALA A O 1
ATOM 1689 N N . PRO A 1 238 ? 90.327 1.096 -26.986 1.00 45.50 288 PRO A N 1
ATOM 1690 C CA . PRO A 1 238 ? 90.572 0.689 -25.607 1.00 42.71 288 PRO A CA 1
ATOM 1691 C C . PRO A 1 238 ? 91.038 1.891 -24.788 1.00 39.72 288 PRO A C 1
ATOM 1692 O O . PRO A 1 238 ? 91.307 1.761 -23.601 1.00 39.42 288 PRO A O 1
ATOM 1696 N N . ARG A 1 239 ? 91.130 3.059 -25.427 1.00 37.67 289 ARG A N 1
ATOM 1697 C CA . ARG A 1 239 ? 91.556 4.265 -24.724 1.00 34.37 289 ARG A CA 1
ATOM 1698 C C . ARG A 1 239 ? 90.473 4.658 -23.739 1.00 33.52 289 ARG A C 1
ATOM 1699 O O . ARG A 1 239 ? 90.736 4.828 -22.545 1.00 33.84 289 ARG A O 1
ATOM 1707 N N . ASP A 1 240 ? 89.256 4.800 -24.253 1.00 32.33 290 ASP A N 1
ATOM 1708 C CA . ASP A 1 240 ? 88.105 5.173 -23.437 1.00 31.90 290 ASP A CA 1
ATOM 1709 C C . ASP A 1 240 ? 87.562 4.001 -22.640 1.00 31.08 290 ASP A C 1
ATOM 1710 O O . ASP A 1 240 ? 87.434 2.893 -23.149 1.00 31.58 290 ASP A O 1
ATOM 1715 N N . LEU A 1 241 ? 87.232 4.263 -21.382 1.00 31.27 291 LEU A N 1
ATOM 1716 C CA . LEU A 1 241 ? 86.689 3.244 -20.497 1.00 28.55 291 LEU A CA 1
ATOM 1717 C C . LEU A 1 241 ? 85.447 3.777 -19.795 1.00 26.74 291 LEU A C 1
ATOM 1718 O O . LEU A 1 241 ? 85.341 4.980 -19.552 1.00 27.24 291 LEU A O 1
ATOM 1723 N N . ASP A 1 242 ? 84.502 2.894 -19.483 1.00 25.68 292 ASP A N 1
ATOM 1724 C CA . ASP A 1 242 ? 83.283 3.322 -18.797 1.00 25.53 292 ASP A CA 1
ATOM 1725 C C . ASP A 1 242 ? 83.387 3.162 -17.285 1.00 25.26 292 ASP A C 1
ATOM 1726 O O . ASP A 1 242 ? 83.806 2.118 -16.784 1.00 23.62 292 ASP A O 1
ATOM 1731 N N . TRP A 1 243 ? 83.012 4.219 -16.573 1.00 26.13 293 TRP A N 1
ATOM 1732 C CA . TRP A 1 243 ? 83.033 4.246 -15.111 1.00 27.04 293 TRP A CA 1
ATOM 1733 C C . TRP A 1 243 ? 82.253 3.076 -14.503 1.00 27.82 293 TRP A C 1
ATOM 1734 O O . TRP A 1 243 ? 82.791 2.313 -13.702 1.00 28.74 293 TRP A O 1
ATOM 1745 N N . ALA A 1 244 ? 80.989 2.938 -14.890 1.00 26.33 294 ALA A N 1
ATOM 1746 C CA . ALA A 1 244 ? 80.142 1.861 -14.382 1.00 26.53 294 ALA A CA 1
ATOM 1747 C C . ALA A 1 244 ? 80.644 0.486 -14.815 1.00 27.82 294 ALA A C 1
ATOM 1748 O O . ALA A 1 244 ? 80.754 -0.436 -13.996 1.00 26.75 294 ALA A O 1
ATOM 1750 N N . THR A 1 245 ? 80.939 0.354 -16.106 1.00 28.30 295 THR A N 1
ATOM 1751 C CA . THR A 1 245 ? 81.433 -0.901 -16.674 1.00 28.69 295 THR A CA 1
ATOM 1752 C C . THR A 1 245 ? 82.637 -1.411 -15.888 1.00 29.12 295 THR A C 1
ATOM 1753 O O . THR A 1 245 ? 82.688 -2.587 -15.494 1.00 28.64 295 THR A O 1
ATOM 1757 N N . GLU A 1 246 ? 83.605 -0.520 -15.670 1.00 27.89 296 GLU A N 1
ATOM 1758 C CA . GLU A 1 246 ? 84.821 -0.863 -14.946 1.00 28.39 296 GLU A CA 1
ATOM 1759 C C . GLU A 1 246 ? 84.615 -1.045 -13.439 1.00 28.22 296 GLU A C 1
ATOM 1760 O O . GLU A 1 246 ? 85.137 -1.985 -12.851 1.00 27.76 296 GLU A O 1
ATOM 1766 N N . LYS A 1 247 ? 83.864 -0.148 -12.807 1.00 26.66 297 LYS A N 1
ATOM 1767 C CA . LYS A 1 247 ? 83.670 -0.253 -11.366 1.00 25.50 297 LYS A CA 1
ATOM 1768 C C . LYS A 1 247 ? 83.180 -1.610 -10.891 1.00 25.90 297 LYS A C 1
ATOM 1769 O O . LYS A 1 247 ? 83.808 -2.225 -10.025 1.00 24.77 297 LYS A O 1
ATOM 1775 N N . LYS A 1 248 ? 82.073 -2.073 -11.472 1.00 26.08 298 LYS A N 1
ATOM 1776 C CA . LYS A 1 248 ? 81.442 -3.355 -11.134 1.00 25.51 298 LYS A CA 1
ATOM 1777 C C . LYS A 1 248 ? 82.373 -4.577 -11.121 1.00 24.13 298 LYS A C 1
ATOM 1778 O O . LYS A 1 248 ? 82.004 -5.653 -10.635 1.00 24.16 298 LYS A O 1
ATOM 1784 N N . LYS A 1 249 ? 83.573 -4.410 -11.658 1.00 21.79 299 LYS A N 1
ATOM 1785 C CA . LYS A 1 249 ? 84.523 -5.505 -11.763 1.00 20.10 299 LYS A CA 1
ATOM 1786 C C . LYS A 1 249 ? 85.345 -5.841 -10.521 1.00 17.61 299 LYS A C 1
ATOM 1787 O O . LYS A 1 249 ? 85.746 -6.989 -10.324 1.00 16.37 299 LYS A O 1
ATOM 1793 N N . TYR A 1 250 ? 85.555 -4.841 -9.678 1.00 18.29 300 TYR A N 1
ATOM 1794 C CA . TYR A 1 250 ? 86.366 -4.965 -8.475 1.00 18.78 300 TYR A CA 1
ATOM 1795 C C . TYR A 1 250 ? 85.630 -5.098 -7.146 1.00 18.04 300 TYR A C 1
ATOM 1796 O O . TYR A 1 250 ? 84.514 -4.608 -6.995 1.00 18.03 300 TYR A O 1
ATOM 1805 N N . LYS A 1 251 ? 86.269 -5.752 -6.174 1.00 19.40 301 LYS A N 1
ATOM 1806 C CA . LYS A 1 251 ? 85.656 -5.935 -4.854 1.00 19.87 301 LYS A CA 1
ATOM 1807 C C . LYS A 1 251 ? 85.438 -4.567 -4.229 1.00 19.50 301 LYS A C 1
ATOM 1808 O O . LYS A 1 251 ? 85.866 -3.563 -4.779 1.00 22.05 301 LYS A O 1
ATOM 1814 N N . THR A 1 252 ? 84.753 -4.501 -3.097 1.00 19.75 302 THR A N 1
ATOM 1815 C CA . THR A 1 252 ? 84.512 -3.194 -2.506 1.00 16.43 302 THR A CA 1
ATOM 1816 C C . THR A 1 252 ? 85.569 -2.741 -1.517 1.00 16.05 302 THR A C 1
ATOM 1817 O O . THR A 1 252 ? 85.577 -1.585 -1.112 1.00 16.11 302 THR A O 1
ATOM 1821 N N . TYR A 1 253 ? 86.462 -3.640 -1.116 1.00 15.97 303 TYR A N 1
ATOM 1822 C CA . TYR A 1 253 ? 87.533 -3.223 -0.218 1.00 16.63 303 TYR A CA 1
ATOM 1823 C C . TYR A 1 253 ? 88.871 -3.394 -0.929 1.00 16.66 303 TYR A C 1
ATOM 1824 O O . TYR A 1 253 ? 89.105 -4.421 -1.573 1.00 14.91 303 TYR A O 1
ATOM 1833 N N . TYR A 1 254 ? 89.734 -2.387 -0.815 1.00 16.91 304 TYR A N 1
ATOM 1834 C CA . TYR A 1 254 ? 91.066 -2.418 -1.424 1.00 20.05 304 TYR A CA 1
ATOM 1835 C C . TYR A 1 254 ? 92.017 -1.687 -0.474 1.00 22.72 304 TYR A C 1
ATOM 1836 O O . TYR A 1 254 ? 91.715 -0.583 -0.010 1.00 21.92 304 TYR A O 1
ATOM 1845 N N . PRO A 1 255 ? 93.185 -2.287 -0.184 1.00 23.89 305 PRO A N 1
ATOM 1846 C CA . PRO A 1 255 ? 94.178 -1.703 0.721 1.00 23.32 305 PRO A CA 1
ATOM 1847 C C . PRO A 1 255 ? 94.786 -0.391 0.252 1.00 24.91 305 PRO A C 1
ATOM 1848 O O . PRO A 1 255 ? 95.023 -0.192 -0.939 1.00 26.55 305 PRO A O 1
ATOM 1852 N N . CYS A 1 256 ? 95.037 0.506 1.200 1.00 23.34 306 CYS A N 1
ATOM 1853 C CA . CYS A 1 256 ? 95.608 1.806 0.879 1.00 25.51 306 CYS A CA 1
ATOM 1854 C C . CYS A 1 256 ? 97.096 1.709 0.585 1.00 23.30 306 CYS A C 1
ATOM 1855 O O . CYS A 1 256 ? 97.736 0.689 0.854 1.00 23.11 306 CYS A O 1
ATOM 1858 N N . THR A 1 257 ? 97.642 2.781 0.028 1.00 21.11 307 THR A N 1
ATOM 1859 C CA . THR A 1 257 ? 99.063 2.824 -0.271 1.00 18.59 307 THR A CA 1
ATOM 1860 C C . THR A 1 257 ? 99.742 3.882 0.591 1.00 18.12 307 THR A C 1
ATOM 1861 O O . THR A 1 257 ? 99.483 5.094 0.450 1.00 20.11 307 THR A O 1
ATOM 1865 N N . PRO A 1 258 ? 100.595 3.437 1.526 1.00 15.30 308 PRO A N 1
ATOM 1866 C CA . PRO A 1 258 ? 101.304 4.377 2.396 1.00 14.78 308 PRO A CA 1
ATOM 1867 C C . PRO A 1 258 ? 102.227 5.232 1.540 1.00 17.81 308 PRO A C 1
ATOM 1868 O O . PRO A 1 258 ? 102.803 4.742 0.571 1.00 19.92 308 PRO A O 1
ATOM 1872 N N . VAL A 1 259 ? 102.355 6.505 1.888 1.00 16.24 309 VAL A N 1
ATOM 1873 C CA . VAL A 1 259 ? 103.239 7.386 1.171 1.00 18.06 309 VAL A CA 1
ATOM 1874 C C . VAL A 1 259 ? 103.887 8.250 2.233 1.00 19.10 309 VAL A C 1
ATOM 1875 O O . VAL A 1 259 ? 103.373 8.370 3.349 1.00 16.05 309 VAL A O 1
ATOM 1879 N N . ASP A 1 260 ? 105.031 8.823 1.897 1.00 18.54 310 ASP A N 1
ATOM 1880 C CA . ASP A 1 260 ? 105.736 9.655 2.841 1.00 21.48 310 ASP A CA 1
ATOM 1881 C C . ASP A 1 260 ? 105.020 10.975 3.037 1.00 22.89 310 ASP A C 1
ATOM 1882 O O . ASP A 1 260 ? 104.396 11.518 2.120 1.00 23.14 310 ASP A O 1
ATOM 1887 N N . SER A 1 261 ? 105.116 11.462 4.266 1.00 23.62 311 SER A N 1
ATOM 1888 C CA . SER A 1 261 ? 104.545 12.723 4.686 1.00 22.18 311 SER A CA 1
ATOM 1889 C C . SER A 1 261 ? 104.767 13.814 3.642 1.00 22.79 311 SER A C 1
ATOM 1890 O O . SER A 1 261 ? 103.837 14.561 3.305 1.00 21.99 311 SER A O 1
ATOM 1893 N N . GLU A 1 262 ? 105.988 13.888 3.115 1.00 20.51 312 GLU A N 1
ATOM 1894 C CA . GLU A 1 262 ? 106.327 14.912 2.129 1.00 21.19 312 GLU A CA 1
ATOM 1895 C C . GLU A 1 262 ? 106.102 14.574 0.649 1.00 22.60 312 GLU A C 1
ATOM 1896 O O . GLU A 1 262 ? 106.529 15.322 -0.230 1.00 21.61 312 GLU A O 1
ATOM 1902 N N . ASP A 1 263 ? 105.445 13.452 0.367 1.00 24.01 313 ASP A N 1
ATOM 1903 C CA . ASP A 1 263 ? 105.156 13.085 -1.021 1.00 24.04 313 ASP A CA 1
ATOM 1904 C C . ASP A 1 263 ? 103.955 13.921 -1.483 1.00 23.76 313 ASP A C 1
ATOM 1905 O O . ASP A 1 263 ? 102.979 14.106 -0.738 1.00 21.95 313 ASP A O 1
ATOM 1910 N N . PRO A 1 264 ? 104.008 14.434 -2.719 1.00 22.04 314 PRO A N 1
ATOM 1911 C CA . PRO A 1 264 ? 102.908 15.243 -3.246 1.00 21.80 314 PRO A CA 1
ATOM 1912 C C . PRO A 1 264 ? 101.528 14.618 -3.127 1.00 22.47 314 PRO A C 1
ATOM 1913 O O . PRO A 1 264 ? 101.311 13.444 -3.473 1.00 21.07 314 PRO A O 1
ATOM 1917 N N . LEU A 1 265 ? 100.587 15.414 -2.635 1.00 22.31 315 LEU A N 1
ATOM 1918 C CA . LEU A 1 265 ? 99.216 14.953 -2.503 1.00 20.05 315 LEU A CA 1
ATOM 1919 C C . LEU A 1 265 ? 98.572 15.253 -3.843 1.00 20.71 315 LEU A C 1
ATOM 1920 O O . LEU A 1 265 ? 97.977 14.379 -4.476 1.00 20.20 315 LEU A O 1
ATOM 1925 N N . PHE A 1 266 ? 98.720 16.494 -4.290 1.00 21.75 316 PHE A N 1
ATOM 1926 C CA . PHE A 1 266 ? 98.134 16.902 -5.559 1.00 23.35 316 PHE A CA 1
ATOM 1927 C C . PHE A 1 266 ? 98.835 18.093 -6.202 1.00 24.38 316 PHE A C 1
ATOM 1928 O O . PHE A 1 266 ? 99.824 18.613 -5.689 1.00 25.12 316 PHE A O 1
ATOM 1936 N N . LEU A 1 267 ? 98.292 18.505 -7.340 1.00 26.50 317 LEU A N 1
ATOM 1937 C CA . LEU A 1 267 ? 98.780 19.649 -8.100 1.00 26.65 317 LEU A CA 1
ATOM 1938 C C . LEU A 1 267 ? 97.531 20.429 -8.409 1.00 29.03 317 LEU A C 1
ATOM 1939 O O . LEU A 1 267 ? 96.467 19.840 -8.625 1.00 31.28 317 LEU A O 1
ATOM 1944 N N . LEU A 1 268 ? 97.643 21.746 -8.428 1.00 29.15 318 LEU A N 1
ATOM 1945 C CA . LEU A 1 268 ? 96.494 22.567 -8.752 1.00 29.55 318 LEU A CA 1
ATOM 1946 C C . LEU A 1 268 ? 96.956 23.761 -9.575 1.00 31.85 318 LEU A C 1
ATOM 1947 O O . LEU A 1 268 ? 97.542 24.713 -9.048 1.00 30.93 318 LEU A O 1
ATOM 1952 N N . TYR A 1 269 ? 96.720 23.685 -10.882 1.00 33.46 319 TYR A N 1
ATOM 1953 C CA . TYR A 1 269 ? 97.119 24.759 -11.773 1.00 35.75 319 TYR A CA 1
ATOM 1954 C C . TYR A 1 269 ? 96.303 26.006 -11.519 1.00 38.27 319 TYR A C 1
ATOM 1955 O O . TYR A 1 269 ? 95.108 26.043 -11.815 1.00 36.68 319 TYR A O 1
ATOM 1964 N N . THR A 1 270 ? 96.958 27.014 -10.948 1.00 42.32 320 THR A N 1
ATOM 1965 C CA . THR A 1 270 ? 96.318 28.286 -10.650 1.00 46.87 320 THR A CA 1
ATOM 1966 C C . THR A 1 270 ? 96.239 29.079 -11.942 1.00 50.51 320 THR A C 1
ATOM 1967 O O . THR A 1 270 ? 97.240 29.241 -12.643 1.00 50.80 320 THR A O 1
ATOM 1971 N N . SER A 1 271 ? 95.048 29.577 -12.249 1.00 54.18 321 SER A N 1
ATOM 1972 C CA . SER A 1 271 ? 94.838 30.334 -13.473 1.00 57.28 321 SER A CA 1
ATOM 1973 C C . SER A 1 271 ? 94.488 31.791 -13.172 1.00 59.35 321 SER A C 1
ATOM 1974 O O . SER A 1 271 ? 93.380 32.248 -13.471 1.00 60.32 321 SER A O 1
ATOM 1977 N N . GLY A 1 272 ? 95.437 32.519 -12.585 1.00 60.41 322 GLY A N 1
ATOM 1978 C CA . GLY A 1 272 ? 95.198 33.914 -12.247 1.00 61.82 322 GLY A CA 1
ATOM 1979 C C . GLY A 1 272 ? 95.795 34.925 -13.210 1.00 62.41 322 GLY A C 1
ATOM 1980 O O . GLY A 1 272 ? 95.178 35.283 -14.215 1.00 62.10 322 GLY A O 1
ATOM 1981 N N . SER A 1 273 ? 97.002 35.389 -12.898 1.00 63.29 323 SER A N 1
ATOM 1982 C CA . SER A 1 273 ? 97.696 36.370 -13.728 1.00 63.44 323 SER A CA 1
ATOM 1983 C C . SER A 1 273 ? 98.156 35.752 -15.043 1.00 62.59 323 SER A C 1
ATOM 1984 O O . SER A 1 273 ? 97.970 34.559 -15.280 1.00 62.09 323 SER A O 1
ATOM 1987 N N . THR A 1 274 ? 98.762 36.572 -15.896 1.00 62.09 324 THR A N 1
ATOM 1988 C CA . THR A 1 274 ? 99.248 36.095 -17.181 1.00 61.38 324 THR A CA 1
ATOM 1989 C C . THR A 1 274 ? 100.524 35.274 -16.997 1.00 60.57 324 THR A C 1
ATOM 1990 O O . THR A 1 274 ? 101.224 35.405 -15.989 1.00 59.99 324 THR A O 1
ATOM 1994 N N . GLY A 1 275 ? 100.811 34.420 -17.974 1.00 59.45 325 GLY A N 1
ATOM 1995 C CA . GLY A 1 275 ? 101.988 33.574 -17.901 1.00 57.82 325 GLY A CA 1
ATOM 1996 C C . GLY A 1 275 ? 101.578 32.124 -17.718 1.00 57.00 325 GLY A C 1
ATOM 1997 O O . GLY A 1 275 ? 100.656 31.831 -16.950 1.00 56.45 325 GLY A O 1
ATOM 1998 N N . ALA A 1 276 ? 102.257 31.222 -18.426 1.00 55.73 326 ALA A N 1
ATOM 1999 C CA . ALA A 1 276 ? 101.976 29.787 -18.359 1.00 54.11 326 ALA A CA 1
ATOM 2000 C C . ALA A 1 276 ? 101.494 29.358 -16.970 1.00 52.73 326 ALA A C 1
ATOM 2001 O O . ALA A 1 276 ? 102.215 29.501 -15.981 1.00 53.52 326 ALA A O 1
ATOM 2003 N N . PRO A 1 277 ? 100.260 28.828 -16.884 1.00 50.74 327 PRO A N 1
ATOM 2004 C CA . PRO A 1 277 ? 99.638 28.366 -15.636 1.00 48.22 327 PRO A CA 1
ATOM 2005 C C . PRO A 1 277 ? 100.610 27.606 -14.730 1.00 45.86 327 PRO A C 1
ATOM 2006 O O . PRO A 1 277 ? 101.389 26.777 -15.202 1.00 46.06 327 PRO A O 1
ATOM 2010 N N . LYS A 1 278 ? 100.553 27.884 -13.430 1.00 42.62 328 LYS A N 1
ATOM 2011 C CA . LYS A 1 278 ? 101.452 27.241 -12.472 1.00 38.91 328 LYS A CA 1
ATOM 2012 C C . LYS A 1 278 ? 100.868 25.986 -11.834 1.00 36.07 328 LYS A C 1
ATOM 2013 O O . LYS A 1 278 ? 99.740 25.999 -11.347 1.00 34.27 328 LYS A O 1
ATOM 2019 N N . GLY A 1 279 ? 101.649 24.911 -11.819 1.00 32.75 329 GLY A N 1
ATOM 2020 C CA . GLY A 1 279 ? 101.180 23.683 -11.202 1.00 29.07 329 GLY A CA 1
ATOM 2021 C C . GLY A 1 279 ? 101.578 23.663 -9.739 1.00 24.35 329 GLY A C 1
ATOM 2022 O O . GLY A 1 279 ? 102.522 22.988 -9.373 1.00 24.43 329 GLY A O 1
ATOM 2023 N N . VAL A 1 280 ? 100.867 24.401 -8.895 1.00 24.76 330 VAL A N 1
ATOM 2024 C CA . VAL A 1 280 ? 101.214 24.445 -7.475 1.00 23.77 330 VAL A CA 1
ATOM 2025 C C . VAL A 1 280 ? 101.125 23.060 -6.849 1.00 19.07 330 VAL A C 1
ATOM 2026 O O . VAL A 1 280 ? 100.080 22.447 -6.879 1.00 20.86 330 VAL A O 1
ATOM 2030 N N . GLN A 1 281 ? 102.237 22.582 -6.296 1.00 20.27 331 GLN A N 1
ATOM 2031 C CA . GLN A 1 281 ? 102.332 21.266 -5.664 1.00 18.84 331 GLN A CA 1
ATOM 2032 C C . GLN A 1 281 ? 102.262 21.312 -4.130 1.00 18.35 331 GLN A C 1
ATOM 2033 O O . GLN A 1 281 ? 103.047 22.018 -3.469 1.00 13.74 331 GLN A O 1
ATOM 2039 N N . HIS A 1 282 ? 101.331 20.545 -3.571 1.00 17.09 332 HIS A N 1
ATOM 2040 C CA . HIS A 1 282 ? 101.160 20.472 -2.119 1.00 16.46 332 HIS A CA 1
ATOM 2041 C C . HIS A 1 282 ? 101.639 19.137 -1.554 1.00 17.13 332 HIS A C 1
ATOM 2042 O O . HIS A 1 282 ? 101.602 18.093 -2.219 1.00 15.64 332 HIS A O 1
ATOM 2049 N N . SER A 1 283 ? 102.084 19.182 -0.312 1.00 15.16 333 SER A N 1
ATOM 2050 C CA . SER A 1 283 ? 102.551 17.997 0.382 1.00 15.15 333 SER A CA 1
ATOM 2051 C C . SER A 1 283 ? 101.310 17.192 0.734 1.00 16.05 333 SER A C 1
ATOM 2052 O O . SER A 1 283 ? 100.190 17.566 0.372 1.00 16.62 333 SER A O 1
ATOM 2055 N N . THR A 1 284 ? 101.520 16.091 1.451 1.00 13.21 334 THR A N 1
ATOM 2056 C CA . THR A 1 284 ? 100.421 15.278 1.911 1.00 14.00 334 THR A CA 1
ATOM 2057 C C . THR A 1 284 ? 100.161 15.660 3.380 1.00 13.62 334 THR A C 1
ATOM 2058 O O . THR A 1 284 ? 99.292 16.476 3.648 1.00 13.55 334 THR A O 1
ATOM 2062 N N . ALA A 1 285 ? 100.920 15.097 4.321 1.00 14.75 335 ALA A N 1
ATOM 2063 C CA . ALA A 1 285 ? 100.712 15.409 5.743 1.00 14.33 335 ALA A CA 1
ATOM 2064 C C . ALA A 1 285 ? 100.514 16.903 5.982 1.00 16.07 335 ALA A C 1
ATOM 2065 O O . ALA A 1 285 ? 99.412 17.334 6.336 1.00 18.47 335 ALA A O 1
ATOM 2067 N N . GLY A 1 286 ? 101.568 17.692 5.784 1.00 12.54 336 GLY A N 1
ATOM 2068 C CA . GLY A 1 286 ? 101.455 19.122 5.985 1.00 15.93 336 GLY A CA 1
ATOM 2069 C C . GLY A 1 286 ? 100.150 19.766 5.518 1.00 18.65 336 GLY A C 1
ATOM 2070 O O . GLY A 1 286 ? 99.519 20.507 6.280 1.00 18.92 336 GLY A O 1
ATOM 2071 N N . TYR A 1 287 ? 99.736 19.504 4.279 1.00 18.63 337 TYR A N 1
ATOM 2072 C CA . TYR A 1 287 ? 98.503 20.098 3.754 1.00 20.08 337 TYR A CA 1
ATOM 2073 C C . TYR A 1 287 ? 97.269 19.573 4.508 1.00 21.19 337 TYR A C 1
ATOM 2074 O O . TYR A 1 287 ? 96.359 20.331 4.826 1.00 17.20 337 TYR A O 1
ATOM 2083 N N . LEU A 1 288 ? 97.256 18.273 4.785 1.00 21.47 338 LEU A N 1
ATOM 2084 C CA . LEU A 1 288 ? 96.146 17.642 5.491 1.00 22.90 338 LEU A CA 1
ATOM 2085 C C . LEU A 1 288 ? 95.987 18.152 6.924 1.00 22.92 338 LEU A C 1
ATOM 2086 O O . LEU A 1 288 ? 94.856 18.289 7.410 1.00 21.78 338 LEU A O 1
ATOM 2091 N N . LEU A 1 289 ? 97.103 18.445 7.594 1.00 22.23 339 LEU A N 1
ATOM 2092 C CA . LEU A 1 289 ? 97.037 18.938 8.975 1.00 24.73 339 LEU A CA 1
ATOM 2093 C C . LEU A 1 289 ? 96.452 20.353 9.005 1.00 25.34 339 LEU A C 1
ATOM 2094 O O . LEU A 1 289 ? 95.679 20.686 9.903 1.00 25.80 339 LEU A O 1
ATOM 2099 N N . GLY A 1 290 ? 96.808 21.173 8.015 1.00 26.18 340 GLY A N 1
ATOM 2100 C CA . GLY A 1 290 ? 96.289 22.534 7.944 1.00 23.90 340 GLY A CA 1
ATOM 2101 C C . GLY A 1 290 ? 94.781 22.539 7.756 1.00 23.28 340 GLY A C 1
ATOM 2102 O O . GLY A 1 290 ? 94.059 23.295 8.409 1.00 23.25 340 GLY A O 1
ATOM 2103 N N . ALA A 1 291 ? 94.300 21.690 6.855 1.00 23.53 341 ALA A N 1
ATOM 2104 C CA . ALA A 1 291 ? 92.869 21.575 6.577 1.00 22.45 341 ALA A CA 1
ATOM 2105 C C . ALA A 1 291 ? 92.125 21.122 7.836 1.00 22.48 341 ALA A C 1
ATOM 2106 O O . ALA A 1 291 ? 90.947 21.429 8.015 1.00 24.85 341 ALA A O 1
ATOM 2108 N N . LEU A 1 292 ? 92.816 20.381 8.697 1.00 22.29 342 LEU A N 1
ATOM 2109 C CA . LEU A 1 292 ? 92.238 19.888 9.942 1.00 21.18 342 LEU A CA 1
ATOM 2110 C C . LEU A 1 292 ? 92.256 20.963 11.022 1.00 21.68 342 LEU A C 1
ATOM 2111 O O . LEU A 1 292 ? 91.260 21.181 11.715 1.00 21.97 342 LEU A O 1
ATOM 2116 N N . LEU A 1 293 ? 93.392 21.636 11.170 1.00 22.41 343 LEU A N 1
ATOM 2117 C CA . LEU A 1 293 ? 93.510 22.699 12.153 1.00 23.51 343 LEU A CA 1
ATOM 2118 C C . LEU A 1 293 ? 92.473 23.779 11.847 1.00 24.10 343 LEU A C 1
ATOM 2119 O O . LEU A 1 293 ? 91.740 24.209 12.739 1.00 23.12 343 LEU A O 1
ATOM 2124 N N . THR A 1 294 ? 92.394 24.196 10.583 1.00 24.08 344 THR A N 1
ATOM 2125 C CA . THR A 1 294 ? 91.447 25.241 10.188 1.00 24.83 344 THR A CA 1
ATOM 2126 C C . THR A 1 294 ? 89.982 24.882 10.386 1.00 25.18 344 THR A C 1
ATOM 2127 O O . THR A 1 294 ? 89.158 25.768 10.579 1.00 23.20 344 THR A O 1
ATOM 2131 N N . MET A 1 295 ? 89.652 23.594 10.328 1.00 26.45 345 MET A N 1
ATOM 2132 C CA . MET A 1 295 ? 88.265 23.170 10.508 1.00 26.17 345 MET A CA 1
ATOM 2133 C C . MET A 1 295 ? 87.867 23.322 11.967 1.00 28.07 345 MET A C 1
ATOM 2134 O O . MET A 1 295 ? 86.839 23.925 12.281 1.00 29.82 345 MET A O 1
ATOM 2139 N N . ARG A 1 296 ? 88.689 22.779 12.857 1.00 29.99 346 ARG A N 1
ATOM 2140 C CA . ARG A 1 296 ? 88.421 22.844 14.293 1.00 33.22 346 ARG A CA 1
ATOM 2141 C C . ARG A 1 296 ? 88.414 24.250 14.901 1.00 33.22 346 ARG A C 1
ATOM 2142 O O . ARG A 1 296 ? 87.547 24.561 15.715 1.00 34.42 346 ARG A O 1
ATOM 2150 N N . TYR A 1 297 ? 89.364 25.097 14.511 1.00 32.77 347 TYR A N 1
ATOM 2151 C CA . TYR A 1 297 ? 89.447 26.452 15.063 1.00 33.62 347 TYR A CA 1
ATOM 2152 C C . TYR A 1 297 ? 88.651 27.504 14.292 1.00 34.40 347 TYR A C 1
ATOM 2153 O O . TYR A 1 297 ? 87.811 28.210 14.861 1.00 34.82 347 TYR A O 1
ATOM 2162 N N . THR A 1 298 ? 88.915 27.610 12.996 1.00 32.85 348 THR A N 1
ATOM 2163 C CA . THR A 1 298 ? 88.227 28.593 12.180 1.00 30.60 348 THR A CA 1
ATOM 2164 C C . THR A 1 298 ? 86.715 28.401 12.158 1.00 31.65 348 THR A C 1
ATOM 2165 O O . THR A 1 298 ? 85.965 29.328 12.446 1.00 32.63 348 THR A O 1
ATOM 2169 N N . PHE A 1 299 ? 86.274 27.194 11.830 1.00 34.08 349 PHE A N 1
ATOM 2170 C CA . PHE A 1 299 ? 84.847 26.898 11.751 1.00 35.85 349 PHE A CA 1
ATOM 2171 C C . PHE A 1 299 ? 84.270 26.203 12.982 1.00 37.47 349 PHE A C 1
ATOM 2172 O O . PHE A 1 299 ? 83.054 26.016 13.063 1.00 38.90 349 PHE A O 1
ATOM 2180 N N . ASP A 1 300 ? 85.118 25.819 13.936 1.00 37.78 350 ASP A N 1
ATOM 2181 C CA . ASP A 1 300 ? 84.623 25.134 15.129 1.00 37.49 350 ASP A CA 1
ATOM 2182 C C . ASP A 1 300 ? 83.732 23.985 14.660 1.00 37.95 350 ASP A C 1
ATOM 2183 O O . ASP A 1 300 ? 82.557 23.902 15.024 1.00 37.45 350 ASP A O 1
ATOM 2188 N N . THR A 1 301 ? 84.286 23.109 13.835 1.00 36.31 351 THR A N 1
ATOM 2189 C CA . THR A 1 301 ? 83.514 21.992 13.324 1.00 37.93 351 THR A CA 1
ATOM 2190 C C . THR A 1 301 ? 83.525 20.810 14.290 1.00 38.13 351 THR A C 1
ATOM 2191 O O . THR A 1 301 ? 84.483 20.606 15.032 1.00 36.57 351 THR A O 1
ATOM 2195 N N . HIS A 1 302 ? 82.435 20.051 14.283 1.00 40.10 352 HIS A N 1
ATOM 2196 C CA . HIS A 1 302 ? 82.289 18.877 15.137 1.00 43.19 352 HIS A CA 1
ATOM 2197 C C . HIS A 1 302 ? 82.216 17.639 14.245 1.00 43.25 352 HIS A C 1
ATOM 2198 O O . HIS A 1 302 ? 82.805 17.618 13.169 1.00 45.00 352 HIS A O 1
ATOM 2205 N N . GLN A 1 303 ? 81.487 16.617 14.686 1.00 42.98 353 GLN A N 1
ATOM 2206 C CA . GLN A 1 303 ? 81.354 15.381 13.914 1.00 42.85 353 GLN A CA 1
ATOM 2207 C C . GLN A 1 303 ? 79.981 15.293 13.248 1.00 42.41 353 GLN A C 1
ATOM 2208 O O . GLN A 1 303 ? 79.857 14.807 12.124 1.00 43.33 353 GLN A O 1
ATOM 2214 N N . GLU A 1 304 ? 78.956 15.770 13.945 1.00 41.45 354 GLU A N 1
ATOM 2215 C CA . GLU A 1 304 ? 77.588 15.730 13.437 1.00 39.46 354 GLU A CA 1
ATOM 2216 C C . GLU A 1 304 ? 77.238 16.895 12.504 1.00 39.08 354 GLU A C 1
ATOM 2217 O O . GLU A 1 304 ? 76.077 17.056 12.120 1.00 40.02 354 GLU A O 1
ATOM 2223 N N . ASP A 1 305 ? 78.232 17.701 12.137 1.00 38.38 355 ASP A N 1
ATOM 2224 C CA . ASP A 1 305 ? 78.003 18.854 11.259 1.00 36.27 355 ASP A CA 1
ATOM 2225 C C . ASP A 1 305 ? 77.677 18.516 9.807 1.00 36.12 355 ASP A C 1
ATOM 2226 O O . ASP A 1 305 ? 77.859 17.384 9.349 1.00 35.46 355 ASP A O 1
ATOM 2231 N N . VAL A 1 306 ? 77.184 19.531 9.102 1.00 34.64 356 VAL A N 1
ATOM 2232 C CA . VAL A 1 306 ? 76.826 19.454 7.687 1.00 32.14 356 VAL A CA 1
ATOM 2233 C C . VAL A 1 306 ? 77.456 20.716 7.104 1.00 29.50 356 VAL A C 1
ATOM 2234 O O . VAL A 1 306 ? 76.861 21.793 7.149 1.00 29.35 356 VAL A O 1
ATOM 2238 N N . PHE A 1 307 ? 78.668 20.572 6.580 1.00 27.93 357 PHE A N 1
ATOM 2239 C CA . PHE A 1 307 ? 79.429 21.684 6.014 1.00 25.35 357 PHE A CA 1
ATOM 2240 C C . PHE A 1 307 ? 79.066 21.900 4.549 1.00 23.60 357 PHE A C 1
ATOM 2241 O O . PHE A 1 307 ? 78.985 20.943 3.785 1.00 23.31 357 PHE A O 1
ATOM 2249 N N . PHE A 1 308 ? 78.845 23.155 4.161 1.00 21.52 358 PHE A N 1
ATOM 2250 C CA . PHE A 1 308 ? 78.503 23.476 2.775 1.00 20.19 358 PHE A CA 1
ATOM 2251 C C . PHE A 1 308 ? 79.396 24.584 2.231 1.00 20.71 358 PHE A C 1
ATOM 2252 O O . PHE A 1 308 ? 79.224 25.755 2.569 1.00 21.08 358 PHE A O 1
ATOM 2260 N N . THR A 1 309 ? 80.356 24.194 1.397 1.00 20.08 359 THR A N 1
ATOM 2261 C CA . THR A 1 309 ? 81.274 25.124 0.768 1.00 20.50 359 THR A CA 1
ATOM 2262 C C . THR A 1 309 ? 80.824 25.291 -0.677 1.00 23.30 359 THR A C 1
ATOM 2263 O O . THR A 1 309 ? 80.877 24.345 -1.468 1.00 22.94 359 THR A O 1
ATOM 2267 N N . ALA A 1 310 ? 80.373 26.497 -1.007 1.00 25.79 360 ALA A N 1
ATOM 2268 C CA . ALA A 1 310 ? 79.896 26.810 -2.346 1.00 27.49 360 ALA A CA 1
ATOM 2269 C C . ALA A 1 310 ? 81.051 27.232 -3.248 1.00 28.87 360 ALA A C 1
ATOM 2270 O O . ALA A 1 310 ? 81.220 28.416 -3.580 1.00 30.10 360 ALA A O 1
ATOM 2272 N N . GLY A 1 311 ? 81.838 26.242 -3.639 1.00 28.10 361 GLY A N 1
ATOM 2273 C CA . GLY A 1 311 ? 82.983 26.475 -4.493 1.00 29.31 361 GLY A CA 1
ATOM 2274 C C . GLY A 1 311 ? 83.369 25.173 -5.170 1.00 28.03 361 GLY A C 1
ATOM 2275 O O . GLY A 1 311 ? 83.474 24.134 -4.527 1.00 25.41 361 GLY A O 1
ATOM 2276 N N . ASP A 1 312 ? 83.570 25.249 -6.478 1.00 27.99 362 ASP A N 1
ATOM 2277 C CA . ASP A 1 312 ? 83.925 24.111 -7.310 1.00 28.96 362 ASP A CA 1
ATOM 2278 C C . ASP A 1 312 ? 85.231 23.418 -6.874 1.00 30.67 362 ASP A C 1
ATOM 2279 O O . ASP A 1 312 ? 86.091 24.019 -6.220 1.00 29.34 362 ASP A O 1
ATOM 2284 N N . ILE A 1 313 ? 85.373 22.147 -7.233 1.00 29.81 363 ILE A N 1
ATOM 2285 C CA . ILE A 1 313 ? 86.579 21.407 -6.897 1.00 31.79 363 ILE A CA 1
ATOM 2286 C C . ILE A 1 313 ? 87.727 22.011 -7.712 1.00 31.28 363 ILE A C 1
ATOM 2287 O O . ILE A 1 313 ? 88.877 21.595 -7.589 1.00 31.94 363 ILE A O 1
ATOM 2292 N N . GLY A 1 314 ? 87.396 23.012 -8.529 1.00 31.44 364 GLY A N 1
ATOM 2293 C CA . GLY A 1 314 ? 88.373 23.672 -9.385 1.00 29.62 364 GLY A CA 1
ATOM 2294 C C . GLY A 1 314 ? 89.424 24.524 -8.697 1.00 28.55 364 GLY A C 1
ATOM 2295 O O . GLY A 1 314 ? 90.463 24.835 -9.285 1.00 26.47 364 GLY A O 1
ATOM 2296 N N . TRP A 1 315 ? 89.163 24.941 -7.467 1.00 28.01 365 TRP A N 1
ATOM 2297 C CA . TRP A 1 315 ? 90.165 25.715 -6.752 1.00 28.48 365 TRP A CA 1
ATOM 2298 C C . TRP A 1 315 ? 90.319 25.236 -5.319 1.00 28.05 365 TRP A C 1
ATOM 2299 O O . TRP A 1 315 ? 89.444 24.543 -4.790 1.00 27.27 365 TRP A O 1
ATOM 2310 N N . ILE A 1 316 ? 91.455 25.582 -4.718 1.00 27.32 366 ILE A N 1
ATOM 2311 C CA . ILE A 1 316 ? 91.793 25.191 -3.350 1.00 25.16 366 ILE A CA 1
ATOM 2312 C C . ILE A 1 316 ? 90.632 25.254 -2.389 1.00 25.11 366 ILE A C 1
ATOM 2313 O O . ILE A 1 316 ? 90.578 24.502 -1.427 1.00 26.92 366 ILE A O 1
ATOM 2318 N N . THR A 1 317 ? 89.710 26.168 -2.631 1.00 25.66 367 THR A N 1
ATOM 2319 C CA . THR A 1 317 ? 88.566 26.272 -1.752 1.00 26.39 367 THR A CA 1
ATOM 2320 C C . THR A 1 317 ? 87.853 24.933 -1.751 1.00 24.15 367 THR A C 1
ATOM 2321 O O . THR A 1 317 ? 87.607 24.352 -0.698 1.00 25.12 367 THR A O 1
ATOM 2325 N N . GLY A 1 318 ? 87.535 24.446 -2.941 1.00 21.67 368 GLY A N 1
ATOM 2326 C CA . GLY A 1 318 ? 86.869 23.165 -3.057 1.00 22.59 368 GLY A CA 1
ATOM 2327 C C . GLY A 1 318 ? 87.768 22.008 -2.635 1.00 23.25 368 GLY A C 1
ATOM 2328 O O . GLY A 1 318 ? 87.281 20.994 -2.151 1.00 22.84 368 GLY A O 1
ATOM 2329 N N . HIS A 1 319 ? 89.080 22.137 -2.816 1.00 22.39 369 HIS A N 1
ATOM 2330 C CA . HIS A 1 319 ? 89.960 21.060 -2.406 1.00 24.42 369 HIS A CA 1
ATOM 2331 C C . HIS A 1 319 ? 89.964 20.965 -0.887 1.00 24.85 369 HIS A C 1
ATOM 2332 O O . HIS A 1 319 ? 89.643 19.930 -0.301 1.00 23.04 369 HIS A O 1
ATOM 2339 N N . THR A 1 320 ? 90.305 22.080 -0.256 1.00 23.96 370 THR A N 1
ATOM 2340 C CA . THR A 1 320 ? 90.420 22.128 1.186 1.00 23.31 370 THR A CA 1
ATOM 2341 C C . THR A 1 320 ? 89.152 22.244 2.026 1.00 22.71 370 THR A C 1
ATOM 2342 O O . THR A 1 320 ? 89.174 21.888 3.206 1.00 22.87 370 THR A O 1
ATOM 2346 N N . TYR A 1 321 ? 88.054 22.729 1.459 1.00 20.47 371 TYR A N 1
ATOM 2347 C CA . TYR A 1 321 ? 86.859 22.878 2.283 1.00 22.64 371 TYR A CA 1
ATOM 2348 C C . TYR A 1 321 ? 85.581 22.241 1.793 1.00 21.76 371 TYR A C 1
ATOM 2349 O O . TYR A 1 321 ? 84.548 22.328 2.467 1.00 22.17 371 TYR A O 1
ATOM 2358 N N . VAL A 1 322 ? 85.641 21.606 0.631 1.00 21.27 372 VAL A N 1
ATOM 2359 C CA . VAL A 1 322 ? 84.476 20.907 0.125 1.00 23.68 372 VAL A CA 1
ATOM 2360 C C . VAL A 1 322 ? 84.875 19.459 -0.114 1.00 25.20 372 VAL A C 1
ATOM 2361 O O . VAL A 1 322 ? 84.137 18.702 -0.742 1.00 29.08 372 VAL A O 1
ATOM 2365 N N . VAL A 1 323 ? 86.050 19.081 0.390 1.00 25.10 373 VAL A N 1
ATOM 2366 C CA . VAL A 1 323 ? 86.553 17.717 0.247 1.00 26.06 373 VAL A CA 1
ATOM 2367 C C . VAL A 1 323 ? 87.470 17.311 1.401 1.00 27.48 373 VAL A C 1
ATOM 2368 O O . VAL A 1 323 ? 87.098 16.496 2.243 1.00 28.57 373 VAL A O 1
ATOM 2372 N N . TYR A 1 324 ? 88.671 17.885 1.429 1.00 27.08 374 TYR A N 1
ATOM 2373 C CA . TYR A 1 324 ? 89.641 17.545 2.450 1.00 25.60 374 TYR A CA 1
ATOM 2374 C C . TYR A 1 324 ? 89.284 17.937 3.872 1.00 25.88 374 TYR A C 1
ATOM 2375 O O . TYR A 1 324 ? 89.171 17.071 4.736 1.00 27.58 374 TYR A O 1
ATOM 2384 N N . GLY A 1 325 ? 89.115 19.222 4.142 1.00 25.46 375 GLY A N 1
ATOM 2385 C CA . GLY A 1 325 ? 88.772 19.604 5.501 1.00 27.27 375 GLY A CA 1
ATOM 2386 C C . GLY A 1 325 ? 87.625 18.767 6.052 1.00 27.26 375 GLY A C 1
ATOM 2387 O O . GLY A 1 325 ? 87.811 17.995 6.989 1.00 28.26 375 GLY A O 1
ATOM 2388 N N . PRO A 1 326 ? 86.419 18.895 5.486 1.00 29.46 376 PRO A N 1
ATOM 2389 C CA . PRO A 1 326 ? 85.248 18.128 5.943 1.00 29.88 376 PRO A CA 1
ATOM 2390 C C . PRO A 1 326 ? 85.432 16.606 6.095 1.00 30.53 376 PRO A C 1
ATOM 2391 O O . PRO A 1 326 ? 85.086 16.031 7.136 1.00 27.72 376 PRO A O 1
ATOM 2395 N N . LEU A 1 327 ? 85.976 15.955 5.069 1.00 29.91 377 LEU A N 1
ATOM 2396 C CA . LEU A 1 327 ? 86.166 14.506 5.124 1.00 29.61 377 LEU A CA 1
ATOM 2397 C C . LEU A 1 327 ? 87.249 14.062 6.098 1.00 29.94 377 LEU A C 1
ATOM 2398 O O . LEU A 1 327 ? 87.173 12.963 6.659 1.00 30.51 377 LEU A O 1
ATOM 2403 N N . LEU A 1 328 ? 88.269 14.897 6.276 1.00 2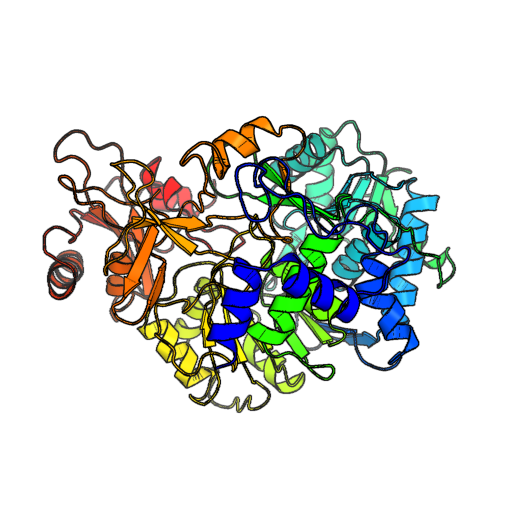8.54 378 LEU A N 1
ATOM 2404 C CA . LEU A 1 328 ? 89.351 14.576 7.198 1.00 28.53 378 LEU A CA 1
ATOM 2405 C C . LEU A 1 328 ? 88.818 14.677 8.623 1.00 27.95 378 LEU A C 1
ATOM 2406 O O . LEU A 1 328 ? 89.222 13.931 9.510 1.00 26.32 378 LEU A O 1
ATOM 2411 N N . TYR A 1 329 ? 87.891 15.598 8.829 1.00 28.80 379 TYR A N 1
ATOM 2412 C CA . TYR A 1 329 ? 87.327 15.803 10.147 1.00 30.63 379 TYR A CA 1
ATOM 2413 C C . TYR A 1 329 ? 86.293 14.749 10.543 1.00 30.81 379 TYR A C 1
ATOM 2414 O O . TYR A 1 329 ? 86.103 14.472 11.734 1.00 32.40 379 TYR A O 1
ATOM 2423 N N . GLY A 1 330 ? 85.632 14.161 9.550 1.00 30.30 380 GLY A N 1
ATOM 2424 C CA . GLY A 1 330 ? 84.641 13.136 9.826 1.00 26.52 380 GLY A CA 1
ATOM 2425 C C . GLY A 1 330 ? 83.193 13.595 9.868 1.00 28.16 380 GLY A C 1
ATOM 2426 O O . GLY A 1 330 ? 82.340 12.904 10.428 1.00 26.55 380 GLY A O 1
ATOM 2427 N N . CYS A 1 331 ? 82.891 14.755 9.295 1.00 28.17 381 CYS A N 1
ATOM 2428 C CA . CYS A 1 331 ? 81.510 15.213 9.304 1.00 29.01 381 CYS A CA 1
ATOM 2429 C C . CYS A 1 331 ? 80.966 15.062 7.901 1.00 30.47 381 CYS A C 1
ATOM 2430 O O . CYS A 1 331 ? 81.542 14.335 7.091 1.00 32.44 381 CYS A O 1
ATOM 2433 N N . ALA A 1 332 ? 79.855 15.729 7.615 1.00 30.21 382 ALA A N 1
ATOM 2434 C CA . ALA A 1 332 ? 79.238 15.641 6.299 1.00 28.28 382 ALA A CA 1
ATOM 2435 C C . ALA A 1 332 ? 79.559 16.878 5.482 1.00 26.83 382 ALA A C 1
ATOM 2436 O O . ALA A 1 332 ? 79.579 17.989 6.007 1.00 25.47 382 ALA A O 1
ATOM 2438 N N . THR A 1 333 ? 79.822 16.675 4.194 1.00 24.88 383 THR A N 1
ATOM 2439 C CA . THR A 1 333 ? 80.122 17.781 3.301 1.00 23.64 383 THR A CA 1
ATOM 2440 C C . THR A 1 333 ? 79.085 17.736 2.197 1.00 23.66 383 THR A C 1
ATOM 2441 O O . THR A 1 333 ? 78.757 16.668 1.690 1.00 24.93 383 THR A O 1
ATOM 2445 N N . LEU A 1 334 ? 78.563 18.900 1.837 1.00 25.03 384 LEU A N 1
ATOM 2446 C CA . LEU A 1 334 ? 77.531 19.000 0.818 1.00 25.52 384 LEU A CA 1
ATOM 2447 C C . LEU A 1 334 ? 78.070 19.275 -0.590 1.00 26.23 384 LEU A C 1
ATOM 2448 O O . LEU A 1 334 ? 78.874 20.184 -0.789 1.00 25.25 384 LEU A O 1
ATOM 2453 N N . VAL A 1 335 ? 77.614 18.487 -1.561 1.00 27.09 385 VAL A N 1
ATOM 2454 C CA . VAL A 1 335 ? 78.046 18.644 -2.948 1.00 29.02 385 VAL A CA 1
ATOM 2455 C C . VAL A 1 335 ? 76.888 19.093 -3.841 1.00 30.99 385 VAL A C 1
ATOM 2456 O O . VAL A 1 335 ? 75.996 18.307 -4.165 1.00 30.35 385 VAL A O 1
ATOM 2460 N N . PHE A 1 336 ? 76.922 20.363 -4.237 1.00 31.62 386 PHE A N 1
ATOM 2461 C CA . PHE A 1 336 ? 75.903 20.958 -5.090 1.00 33.25 386 PHE A CA 1
ATOM 2462 C C . PHE A 1 336 ? 76.521 21.278 -6.452 1.00 34.57 386 PHE A C 1
ATOM 2463 O O . PHE A 1 336 ? 77.452 22.080 -6.537 1.00 34.28 386 PHE A O 1
ATOM 2471 N N . GLU A 1 337 ? 76.011 20.650 -7.512 1.00 34.78 387 GLU A N 1
ATOM 2472 C CA . GLU A 1 337 ? 76.538 20.875 -8.859 1.00 35.09 387 GLU A CA 1
ATOM 2473 C C . GLU A 1 337 ? 75.788 21.952 -9.617 1.00 36.33 387 GLU A C 1
ATOM 2474 O O . GLU A 1 337 ? 75.847 21.995 -10.846 1.00 36.47 387 GLU A O 1
ATOM 2480 N N . GLY A 1 338 ? 75.088 22.821 -8.899 1.00 37.39 388 GLY A N 1
ATOM 2481 C CA . GLY A 1 338 ? 74.328 23.860 -9.570 1.00 40.48 388 GLY A CA 1
ATOM 2482 C C . GLY A 1 338 ? 74.796 25.290 -9.377 1.00 42.11 388 GLY A C 1
ATOM 2483 O O . GLY A 1 338 ? 75.906 25.547 -8.914 1.00 41.65 388 GLY A O 1
ATOM 2484 N N . THR A 1 339 ? 73.926 26.227 -9.741 1.00 44.27 389 THR A N 1
ATOM 2485 C CA . THR A 1 339 ? 74.224 27.649 -9.633 1.00 45.05 389 THR A CA 1
ATOM 2486 C C . THR A 1 339 ? 73.310 28.329 -8.619 1.00 45.97 389 THR A C 1
ATOM 2487 O O . THR A 1 339 ? 72.188 27.874 -8.374 1.00 44.70 389 THR A O 1
ATOM 2491 N N . PRO A 1 340 ? 73.782 29.435 -8.018 1.00 47.21 390 PRO A N 1
ATOM 2492 C CA . PRO A 1 340 ? 73.041 30.214 -7.018 1.00 47.86 390 PRO A CA 1
ATOM 2493 C C . PRO A 1 340 ? 71.726 30.795 -7.545 1.00 48.58 390 PRO A C 1
ATOM 2494 O O . PRO A 1 340 ? 70.798 31.056 -6.770 1.00 49.75 390 PRO A O 1
ATOM 2498 N N . ALA A 1 341 ? 71.651 30.990 -8.859 1.00 47.39 391 ALA A N 1
ATOM 2499 C CA . ALA A 1 341 ? 70.467 31.564 -9.484 1.00 47.76 391 ALA A CA 1
ATOM 2500 C C . ALA A 1 341 ? 69.503 30.525 -10.035 1.00 48.25 391 ALA A C 1
ATOM 2501 O O . ALA A 1 341 ? 68.370 30.855 -10.391 1.00 48.57 391 ALA A O 1
ATOM 2503 N N . TYR A 1 342 ? 69.946 29.274 -10.105 1.00 48.55 392 TYR A N 1
ATOM 2504 C CA . TYR A 1 342 ? 69.104 28.205 -10.634 1.00 48.70 392 TYR A CA 1
ATOM 2505 C C . TYR A 1 342 ? 68.528 27.328 -9.522 1.00 48.56 392 TYR A C 1
ATOM 2506 O O . TYR A 1 342 ? 69.249 26.900 -8.625 1.00 48.20 392 TYR A O 1
ATOM 2515 N N . PRO A 1 343 ? 67.218 27.036 -9.579 1.00 49.56 393 PRO A N 1
ATOM 2516 C CA . PRO A 1 343 ? 66.249 27.462 -10.596 1.00 49.22 393 PRO A CA 1
ATOM 2517 C C . PRO A 1 343 ? 65.661 28.831 -10.261 1.00 49.57 393 PRO A C 1
ATOM 2518 O O . PRO A 1 343 ? 64.736 29.309 -10.921 1.00 49.90 393 PRO A O 1
ATOM 2522 N N . ASN A 1 344 ? 66.199 29.436 -9.208 1.00 48.66 394 ASN A N 1
ATOM 2523 C CA . ASN A 1 344 ? 65.786 30.751 -8.745 1.00 47.02 394 ASN A CA 1
ATOM 2524 C C . ASN A 1 344 ? 66.705 31.085 -7.580 1.00 47.54 394 ASN A C 1
ATOM 2525 O O . ASN A 1 344 ? 67.326 30.190 -7.007 1.00 48.16 394 ASN A O 1
ATOM 2530 N N . TYR A 1 345 ? 66.790 32.361 -7.224 1.00 47.36 395 TYR A N 1
ATOM 2531 C CA . TYR A 1 345 ? 67.675 32.789 -6.148 1.00 47.76 395 TYR A CA 1
ATOM 2532 C C . TYR A 1 345 ? 67.370 32.275 -4.745 1.00 47.40 395 TYR A C 1
ATOM 2533 O O . TYR A 1 345 ? 68.168 32.450 -3.829 1.00 46.72 395 TYR A O 1
ATOM 2542 N N . SER A 1 346 ? 66.232 31.618 -4.576 1.00 47.90 396 SER A N 1
ATOM 2543 C CA . SER A 1 346 ? 65.882 31.078 -3.271 1.00 48.91 396 SER A CA 1
ATOM 2544 C C . SER A 1 346 ? 66.542 29.699 -3.119 1.00 49.41 396 SER A C 1
ATOM 2545 O O . SER A 1 346 ? 66.700 29.194 -2.008 1.00 48.65 396 SER A O 1
ATOM 2548 N N . ARG A 1 347 ? 66.946 29.120 -4.249 1.00 50.58 397 ARG A N 1
ATOM 2549 C CA . ARG A 1 347 ? 67.586 27.800 -4.298 1.00 51.52 397 ARG A CA 1
ATOM 2550 C C . ARG A 1 347 ? 68.708 27.568 -3.283 1.00 50.82 397 ARG A C 1
ATOM 2551 O O . ARG A 1 347 ? 68.692 26.586 -2.547 1.00 51.07 397 ARG A O 1
ATOM 2559 N N . TYR A 1 348 ? 69.690 28.460 -3.256 1.00 50.36 398 TYR A N 1
ATOM 2560 C CA . TYR A 1 348 ? 70.801 28.328 -2.317 1.00 49.53 398 TYR A CA 1
ATOM 2561 C C . TYR A 1 348 ? 70.291 28.111 -0.895 1.00 48.85 398 TYR A C 1
ATOM 2562 O O . TYR A 1 348 ? 70.818 27.289 -0.149 1.00 49.48 398 TYR A O 1
ATOM 2571 N N . TRP A 1 349 ? 69.260 28.853 -0.520 1.00 49.27 399 TRP A N 1
ATOM 2572 C CA . TRP A 1 349 ? 68.717 28.740 0.825 1.00 49.86 399 TRP A CA 1
ATOM 2573 C C . TRP A 1 349 ? 67.726 27.590 0.995 1.00 48.97 399 TRP A C 1
ATOM 2574 O O . TRP A 1 349 ? 67.442 27.173 2.117 1.00 47.75 399 TRP A O 1
ATOM 2585 N N . ASP A 1 350 ? 67.203 27.068 -0.109 1.00 47.81 400 ASP A N 1
ATOM 2586 C CA . ASP A 1 350 ? 66.266 25.957 -0.001 1.00 49.28 400 ASP A CA 1
ATOM 2587 C C . ASP A 1 350 ? 67.016 24.710 0.464 1.00 48.98 400 ASP A C 1
ATOM 2588 O O . ASP A 1 350 ? 66.530 23.959 1.313 1.00 49.93 400 ASP A O 1
ATOM 2593 N N . ILE A 1 351 ? 68.211 24.508 -0.082 1.00 48.29 401 ILE A N 1
ATOM 2594 C CA . ILE A 1 351 ? 69.024 23.348 0.264 1.00 47.69 401 ILE A CA 1
ATOM 2595 C C . ILE A 1 351 ? 69.733 23.467 1.609 1.00 46.78 401 ILE A C 1
ATOM 2596 O O . ILE A 1 351 ? 70.238 22.482 2.138 1.00 46.52 401 ILE A O 1
ATOM 2601 N N . ILE A 1 352 ? 69.758 24.671 2.166 1.00 47.88 402 ILE A N 1
ATOM 2602 C CA . ILE A 1 352 ? 70.403 24.903 3.453 1.00 48.19 402 ILE A CA 1
ATOM 2603 C C . ILE A 1 352 ? 69.497 24.544 4.628 1.00 48.47 402 ILE A C 1
ATOM 2604 O O . ILE A 1 352 ? 69.971 24.072 5.663 1.00 48.85 402 ILE A O 1
ATOM 2609 N N . ASP A 1 353 ? 68.195 24.757 4.467 1.00 48.42 403 ASP A N 1
ATOM 2610 C CA . ASP A 1 353 ? 67.253 24.462 5.541 1.00 48.84 403 ASP A CA 1
ATOM 2611 C C . ASP A 1 353 ? 66.775 23.009 5.593 1.00 46.72 403 ASP A C 1
ATOM 2612 O O . ASP A 1 353 ? 66.378 22.534 6.656 1.00 44.84 403 ASP A O 1
ATOM 2617 N N . GLU A 1 3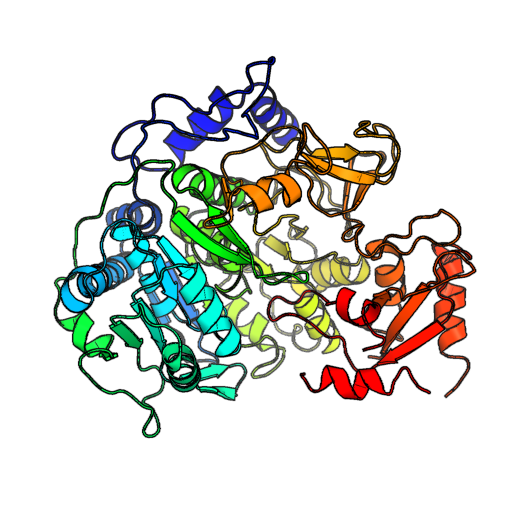54 ? 66.807 22.301 4.464 1.00 45.76 404 GLU A N 1
ATOM 2618 C CA . GLU A 1 354 ? 66.364 20.906 4.460 1.00 45.16 404 GLU A CA 1
ATOM 2619 C C . GLU A 1 354 ? 67.477 19.975 4.953 1.00 43.25 404 GLU A C 1
ATOM 2620 O O . GLU A 1 354 ? 67.209 18.968 5.617 1.00 41.83 404 GLU A O 1
ATOM 2626 N N . HIS A 1 355 ? 68.721 20.328 4.636 1.00 41.32 405 HIS A N 1
ATOM 2627 C CA . HIS A 1 355 ? 69.887 19.543 5.048 1.00 39.64 405 HIS A CA 1
ATOM 2628 C C . HIS A 1 355 ? 70.436 20.036 6.396 1.00 37.83 405 HIS A C 1
ATOM 2629 O O . HIS A 1 355 ? 71.406 19.488 6.915 1.00 35.59 405 HIS A O 1
ATOM 2636 N N . LYS A 1 356 ? 69.801 21.063 6.958 1.00 36.67 406 LYS A N 1
ATOM 2637 C CA . LYS A 1 356 ? 70.231 21.646 8.230 1.00 37.15 406 LYS A CA 1
ATOM 2638 C C . LYS A 1 356 ? 71.723 21.973 8.193 1.00 37.17 406 LYS A C 1
ATOM 2639 O O . LYS A 1 356 ? 72.465 21.699 9.140 1.00 36.18 406 LYS A O 1
ATOM 2645 N N . VAL A 1 357 ? 72.149 22.551 7.075 1.00 36.30 407 VAL A N 1
ATOM 2646 C CA . VAL A 1 357 ? 73.535 22.948 6.881 1.00 35.73 407 VAL A CA 1
ATOM 2647 C C . VAL A 1 357 ? 73.974 23.817 8.057 1.00 36.44 407 VAL A C 1
ATOM 2648 O O . VAL A 1 357 ? 73.342 24.826 8.375 1.00 38.35 407 VAL A O 1
ATOM 2652 N N . THR A 1 358 ? 75.069 23.425 8.693 1.00 36.44 408 THR A N 1
ATOM 2653 C CA . THR A 1 358 ? 75.587 24.143 9.848 1.00 34.30 408 THR A CA 1
ATOM 2654 C C . THR A 1 358 ? 76.790 25.016 9.512 1.00 34.99 408 THR A C 1
ATOM 2655 O O . THR A 1 358 ? 77.322 25.728 10.370 1.00 33.52 408 THR A O 1
ATOM 2659 N N . GLN A 1 359 ? 77.215 24.966 8.256 1.00 35.22 409 GLN A N 1
ATOM 2660 C CA . GLN A 1 359 ? 78.376 25.731 7.828 1.00 33.11 409 GLN A CA 1
ATOM 2661 C C . GLN A 1 359 ? 78.175 26.202 6.402 1.00 31.76 409 GLN A C 1
ATOM 2662 O O . GLN A 1 359 ? 78.116 25.383 5.492 1.00 30.32 409 GLN A O 1
ATOM 2668 N N . PHE A 1 360 ? 78.057 27.513 6.206 1.00 32.25 410 PHE A N 1
ATOM 2669 C CA . PHE A 1 360 ? 77.904 28.064 4.859 1.00 30.64 410 PHE A CA 1
ATOM 2670 C C . PHE A 1 360 ? 79.199 28.813 4.603 1.00 30.98 410 PHE A C 1
ATOM 2671 O O . PHE A 1 360 ? 79.672 29.538 5.473 1.00 33.01 410 PHE A O 1
ATOM 2679 N N . TYR A 1 361 ? 79.771 28.626 3.417 1.00 30.72 411 TYR A N 1
ATOM 2680 C CA . TYR A 1 361 ? 81.048 29.244 3.044 1.00 29.60 411 TYR A CA 1
ATOM 2681 C C . TYR A 1 361 ? 80.968 29.549 1.544 1.00 31.21 411 TYR A C 1
ATOM 2682 O O . TYR A 1 361 ? 80.957 28.637 0.712 1.00 29.61 411 TYR A O 1
ATOM 2691 N N . VAL A 1 362 ? 80.914 30.833 1.206 1.00 31.14 412 VAL A N 1
ATOM 2692 C CA . VAL A 1 362 ? 80.778 31.243 -0.186 1.00 33.41 412 VAL A CA 1
ATOM 2693 C C . VAL A 1 362 ? 81.641 32.468 -0.523 1.00 36.10 412 VAL A C 1
ATOM 2694 O O . VAL A 1 362 ? 82.244 33.084 0.360 1.00 37.01 412 VAL A O 1
ATOM 2698 N N . ALA A 1 363 ? 81.682 32.818 -1.807 1.00 37.82 413 ALA A N 1
ATOM 2699 C CA . ALA A 1 363 ? 82.460 33.956 -2.277 1.00 39.59 413 ALA A CA 1
ATOM 2700 C C . ALA A 1 363 ? 81.600 35.211 -2.446 1.00 40.20 413 ALA A C 1
ATOM 2701 O O . ALA A 1 363 ? 80.406 35.122 -2.742 1.00 39.92 413 ALA A O 1
ATOM 2703 N N . PRO A 1 364 ? 82.203 36.399 -2.254 1.00 40.59 414 PRO A N 1
ATOM 2704 C CA . PRO A 1 364 ? 81.514 37.688 -2.379 1.00 41.21 414 PRO A CA 1
ATOM 2705 C C . PRO A 1 364 ? 80.742 37.911 -3.679 1.00 41.28 414 PRO A C 1
ATOM 2706 O O . PRO A 1 364 ? 79.673 38.515 -3.660 1.00 41.37 414 PRO A O 1
ATOM 2710 N N . THR A 1 365 ? 81.272 37.443 -4.807 1.00 42.45 415 THR A N 1
ATOM 2711 C CA . THR A 1 365 ? 80.570 37.627 -6.077 1.00 42.88 415 THR A CA 1
ATOM 2712 C C . THR A 1 365 ? 79.157 37.082 -5.907 1.00 43.09 415 THR A C 1
ATOM 2713 O O . THR A 1 365 ? 78.172 37.771 -6.178 1.00 42.65 415 THR A O 1
ATOM 2717 N N . ALA A 1 366 ? 79.068 35.840 -5.443 1.00 44.22 416 ALA A N 1
ATOM 2718 C CA . ALA A 1 366 ? 77.780 35.195 -5.218 1.00 45.10 416 ALA A CA 1
ATOM 2719 C C . ALA A 1 366 ? 76.938 35.993 -4.217 1.00 44.74 416 ALA A C 1
ATOM 2720 O O . ALA A 1 366 ? 75.773 36.286 -4.482 1.00 44.72 416 ALA A O 1
ATOM 2722 N N . LEU A 1 367 ? 77.535 36.344 -3.075 1.00 45.20 417 LEU A N 1
ATOM 2723 C CA . LEU A 1 367 ? 76.850 37.117 -2.029 1.00 45.02 417 LEU A CA 1
ATOM 2724 C C . LEU A 1 367 ? 76.448 38.491 -2.536 1.00 45.35 417 LEU A C 1
ATOM 2725 O O . LEU A 1 367 ? 75.701 39.213 -1.880 1.00 45.08 417 LEU A O 1
ATOM 2730 N N . ARG A 1 368 ? 76.959 38.845 -3.706 1.00 46.45 418 ARG A N 1
ATOM 2731 C CA . ARG A 1 368 ? 76.690 40.139 -4.308 1.00 47.93 418 ARG A CA 1
ATOM 2732 C C . ARG A 1 368 ? 75.498 40.066 -5.253 1.00 48.60 418 ARG A C 1
ATOM 2733 O O . ARG A 1 368 ? 74.775 41.047 -5.433 1.00 47.39 418 ARG A O 1
ATOM 2741 N N . LEU A 1 369 ? 75.294 38.893 -5.843 1.00 49.69 419 LEU A N 1
ATOM 2742 C CA . LEU A 1 369 ? 74.192 38.686 -6.771 1.00 51.66 419 LEU A CA 1
ATOM 2743 C C . LEU A 1 369 ? 72.913 38.300 -6.030 1.00 52.24 419 LEU A C 1
ATOM 2744 O O . LEU A 1 369 ? 71.803 38.577 -6.488 1.00 51.85 419 LEU A O 1
ATOM 2749 N N . LEU A 1 370 ? 73.078 37.659 -4.879 1.00 52.97 420 LEU A N 1
ATOM 2750 C CA . LEU A 1 370 ? 71.940 37.235 -4.073 1.00 53.31 420 LEU A CA 1
ATOM 2751 C C . LEU A 1 370 ? 71.340 38.434 -3.353 1.00 53.59 420 LEU A C 1
ATOM 2752 O O . LEU A 1 370 ? 70.130 38.494 -3.130 1.00 53.86 420 LEU A O 1
ATOM 2757 N N . LYS A 1 371 ? 72.204 39.379 -2.991 1.00 53.92 421 LYS A N 1
ATOM 2758 C CA . LYS A 1 371 ? 71.797 40.599 -2.300 1.00 54.46 421 LYS A CA 1
ATOM 2759 C C . LYS A 1 371 ? 71.098 41.537 -3.268 1.00 54.41 421 LYS A C 1
ATOM 2760 O O . LYS A 1 371 ? 70.516 42.540 -2.864 1.00 54.98 421 LYS A O 1
ATOM 2766 N N . ARG A 1 372 ? 71.167 41.205 -4.551 1.00 55.54 422 ARG A N 1
ATOM 2767 C CA . ARG A 1 372 ? 70.541 42.012 -5.588 1.00 56.02 422 ARG A CA 1
ATOM 2768 C C . ARG A 1 372 ? 69.080 41.646 -5.780 1.00 55.65 422 ARG A C 1
ATOM 2769 O O . ARG A 1 372 ? 68.233 42.514 -5.991 1.00 56.11 422 ARG A O 1
ATOM 2777 N N . ALA A 1 373 ? 68.801 40.350 -5.711 1.00 54.47 423 ALA A N 1
ATOM 2778 C CA . ALA A 1 373 ? 67.455 39.827 -5.889 1.00 54.36 423 ALA A CA 1
ATOM 2779 C C . ALA A 1 373 ? 66.471 40.293 -4.817 1.00 53.94 423 ALA A C 1
ATOM 2780 O O . ALA A 1 373 ? 65.259 40.204 -5.007 1.00 53.67 423 ALA A O 1
ATOM 2782 N N . GLY A 1 374 ? 66.990 40.777 -3.693 1.00 54.03 424 GLY A N 1
ATOM 2783 C CA . GLY A 1 374 ? 66.127 41.249 -2.622 1.00 53.61 424 GLY A CA 1
ATOM 2784 C C . GLY A 1 374 ? 65.812 40.199 -1.572 1.00 53.59 424 GLY A C 1
ATOM 2785 O O . GLY A 1 374 ? 65.611 39.029 -1.897 1.00 52.74 424 GLY A O 1
ATOM 2786 N N . ASP A 1 375 ? 65.751 40.624 -0.312 1.00 54.58 425 ASP A N 1
ATOM 2787 C CA . ASP A 1 375 ? 65.468 39.723 0.801 1.00 56.27 425 ASP A CA 1
ATOM 2788 C C . ASP A 1 375 ? 64.046 39.170 0.759 1.00 57.40 425 ASP A C 1
ATOM 2789 O O . ASP A 1 375 ? 63.424 38.943 1.798 1.00 56.64 425 ASP A O 1
ATOM 2794 N N . SER A 1 376 ? 63.535 38.961 -0.449 1.00 58.26 426 SER A N 1
ATOM 2795 C CA . SER A 1 376 ? 62.199 38.414 -0.623 1.00 59.50 426 SER A CA 1
ATOM 2796 C C . SER A 1 376 ? 62.322 36.896 -0.699 1.00 59.47 426 SER A C 1
ATOM 2797 O O . SER A 1 376 ? 61.418 36.166 -0.294 1.00 59.77 426 SER A O 1
ATOM 2800 N N . TYR A 1 377 ? 63.455 36.432 -1.224 1.00 59.66 427 TYR A N 1
ATOM 2801 C CA . TYR A 1 377 ? 63.723 35.002 -1.359 1.00 59.36 427 TYR A CA 1
ATOM 2802 C C . TYR A 1 377 ? 64.204 34.407 -0.036 1.00 59.45 427 TYR A C 1
ATOM 2803 O O . TYR A 1 377 ? 64.208 33.192 0.142 1.00 59.83 427 TYR A O 1
ATOM 2812 N N . ILE A 1 378 ? 64.610 35.275 0.884 1.00 59.86 428 ILE A N 1
ATOM 2813 C CA . ILE A 1 378 ? 65.112 34.855 2.188 1.00 59.81 428 ILE A CA 1
ATOM 2814 C C . ILE A 1 378 ? 64.020 34.951 3.250 1.00 59.97 428 ILE A C 1
ATOM 2815 O O . ILE A 1 378 ? 64.185 34.462 4.369 1.00 59.27 428 ILE A O 1
ATOM 2820 N N . GLU A 1 379 ? 62.910 35.584 2.883 1.00 60.42 429 GLU A N 1
ATOM 2821 C CA . GLU A 1 379 ? 61.774 35.797 3.780 1.00 60.73 429 GLU A CA 1
ATOM 2822 C C . GLU A 1 379 ? 61.346 34.590 4.619 1.00 60.46 429 GLU A C 1
ATOM 2823 O O . GLU A 1 379 ? 61.652 34.510 5.808 1.00 60.89 429 GLU A O 1
ATOM 2829 N N . ASN A 1 380 ? 60.636 33.659 3.994 1.00 59.69 430 ASN A N 1
ATOM 2830 C CA . ASN A 1 380 ? 60.131 32.471 4.675 1.00 58.34 430 ASN A CA 1
ATOM 2831 C C . ASN A 1 380 ? 61.207 31.654 5.390 1.00 57.10 430 ASN A C 1
ATOM 2832 O O . ASN A 1 380 ? 60.943 31.054 6.435 1.00 55.73 430 ASN A O 1
ATOM 2837 N N . HIS A 1 381 ? 62.415 31.633 4.829 1.00 55.42 431 HIS A N 1
ATOM 2838 C CA . HIS A 1 381 ? 63.516 30.859 5.401 1.00 52.77 431 HIS A CA 1
ATOM 2839 C C . HIS A 1 381 ? 63.896 31.223 6.828 1.00 51.95 431 HIS A C 1
ATOM 2840 O O . HIS A 1 381 ? 64.260 32.362 7.120 1.00 52.15 431 HIS A O 1
ATOM 2847 N N . SER A 1 382 ? 63.821 30.237 7.712 1.00 51.05 432 SER A N 1
ATOM 2848 C CA . SER A 1 382 ? 64.180 30.428 9.109 1.00 51.23 432 SER A CA 1
ATOM 2849 C C . SER A 1 382 ? 65.670 30.123 9.221 1.00 50.34 432 SER A C 1
ATOM 2850 O O . SER A 1 382 ? 66.421 30.826 9.898 1.00 50.70 432 SER A O 1
ATOM 2853 N N . LEU A 1 383 ? 66.078 29.057 8.541 1.00 49.12 433 LEU A N 1
ATOM 2854 C CA . LEU A 1 383 ? 67.465 28.615 8.503 1.00 47.18 433 LEU A CA 1
ATOM 2855 C C . LEU A 1 383 ? 68.233 28.765 9.810 1.00 45.82 433 LEU A C 1
ATOM 2856 O O . LEU A 1 383 ? 69.350 29.275 9.829 1.00 44.95 433 LEU A O 1
ATOM 2861 N N . LYS A 1 384 ? 67.636 28.308 10.905 1.00 45.05 434 LYS A N 1
ATOM 2862 C CA . LYS A 1 384 ? 68.300 28.381 12.202 1.00 44.60 434 LYS A CA 1
ATOM 2863 C C . LYS A 1 384 ? 69.309 27.240 12.336 1.00 42.81 434 LYS A C 1
ATOM 2864 O O . LYS A 1 384 ? 69.949 27.074 13.373 1.00 41.24 434 LYS A O 1
ATOM 2870 N N . SER A 1 385 ? 69.444 26.461 11.267 1.00 43.40 435 SER A N 1
ATOM 2871 C CA . SER A 1 385 ? 70.374 25.332 11.228 1.00 43.17 435 SER A CA 1
ATOM 2872 C C . SER A 1 385 ? 71.836 25.776 11.161 1.00 41.59 435 SER A C 1
ATOM 2873 O O . SER A 1 385 ? 72.736 25.025 11.534 1.00 42.16 435 SER A O 1
ATOM 2876 N N . LEU A 1 386 ? 72.065 26.996 10.686 1.00 40.06 436 LEU A N 1
ATOM 2877 C CA . LEU A 1 386 ? 73.417 27.532 10.564 1.00 38.50 436 LEU A CA 1
ATOM 2878 C C . LEU A 1 386 ? 74.036 27.910 11.905 1.00 37.17 436 LEU A C 1
ATOM 2879 O O . LEU A 1 386 ? 73.341 28.259 12.860 1.00 37.93 436 LEU A O 1
ATOM 2884 N N . ARG A 1 387 ? 75.359 27.832 11.963 1.00 35.43 437 ARG A N 1
ATOM 2885 C CA . ARG A 1 387 ? 76.099 28.146 13.167 1.00 33.51 437 ARG A CA 1
ATOM 2886 C C . ARG A 1 387 ? 77.244 29.060 12.809 1.00 34.54 437 ARG A C 1
ATOM 2887 O O . ARG A 1 387 ? 77.760 29.788 13.659 1.00 37.61 437 ARG A O 1
ATOM 2895 N N . CYS A 1 388 ? 77.649 29.025 11.545 1.00 32.87 438 CYS A N 1
ATOM 2896 C CA . CYS A 1 388 ? 78.756 29.860 11.117 1.00 30.91 438 CYS A CA 1
ATOM 2897 C C . CYS A 1 388 ? 78.658 30.259 9.654 1.00 29.70 438 CYS A C 1
ATOM 2898 O O . CYS A 1 388 ? 78.152 29.508 8.827 1.00 29.08 438 CYS A O 1
ATOM 2901 N N . LEU A 1 389 ? 79.139 31.457 9.344 1.00 27.33 439 LEU A N 1
ATOM 2902 C CA . LEU A 1 389 ? 79.130 31.935 7.974 1.00 25.08 439 LEU A CA 1
ATOM 2903 C C . LEU A 1 389 ? 80.577 32.218 7.612 1.00 24.25 439 LEU A C 1
ATOM 2904 O O . LEU A 1 389 ? 81.403 32.482 8.489 1.00 23.57 439 LEU A O 1
ATOM 2909 N N . GLY A 1 390 ? 80.892 32.167 6.326 1.00 24.06 440 GLY A N 1
ATOM 2910 C CA . GLY A 1 390 ? 82.253 32.433 5.915 1.00 25.45 440 GLY A CA 1
ATOM 2911 C C . GLY A 1 390 ? 82.346 33.069 4.546 1.00 26.47 440 GLY A C 1
ATOM 2912 O O . GLY A 1 390 ? 81.507 32.833 3.677 1.00 27.73 440 GLY A O 1
ATOM 2913 N N . SER A 1 391 ? 83.377 33.882 4.358 1.00 25.44 441 SER A N 1
ATOM 2914 C CA . SER A 1 391 ? 83.605 34.547 3.088 1.00 25.80 441 SER A CA 1
ATOM 2915 C C . SER A 1 391 ? 85.045 34.280 2.666 1.00 25.12 441 SER A C 1
ATOM 2916 O O . SER A 1 391 ? 85.950 34.303 3.497 1.00 25.51 441 SER A O 1
ATOM 2919 N N . VAL A 1 392 ? 85.240 34.026 1.373 1.00 25.99 442 VAL A N 1
ATOM 2920 C CA . VAL A 1 392 ? 86.560 33.747 0.814 1.00 27.09 442 VAL A CA 1
ATOM 2921 C C . VAL A 1 392 ? 86.602 34.142 -0.664 1.00 28.80 442 VAL A C 1
ATOM 2922 O O . VAL A 1 392 ? 85.565 34.273 -1.303 1.00 29.41 442 VAL A O 1
ATOM 2926 N N . GLY A 1 393 ? 87.798 34.339 -1.205 1.00 31.67 443 GLY A N 1
ATOM 2927 C CA . GLY A 1 393 ? 87.915 34.698 -2.608 1.00 35.06 443 GLY A CA 1
ATOM 2928 C C . GLY A 1 393 ? 88.444 36.097 -2.850 1.00 37.67 443 GLY A C 1
ATOM 2929 O O . GLY A 1 393 ? 89.430 36.279 -3.560 1.00 38.43 443 GLY A O 1
ATOM 2930 N N . GLU A 1 394 ? 87.784 37.095 -2.273 1.00 40.34 444 GLU A N 1
ATOM 2931 C CA . GLU A 1 394 ? 88.218 38.474 -2.441 1.00 41.86 444 GLU A CA 1
ATOM 2932 C C . GLU A 1 394 ? 87.645 39.377 -1.360 1.00 41.40 444 GLU A C 1
ATOM 2933 O O . GLU A 1 394 ? 86.795 38.956 -0.581 1.00 40.90 444 GLU A O 1
ATOM 2939 N N . PRO A 1 395 ? 88.115 40.632 -1.289 1.00 41.76 445 PRO A N 1
ATOM 2940 C CA . PRO A 1 395 ? 87.620 41.565 -0.274 1.00 41.72 445 PRO A CA 1
ATOM 2941 C C . PRO A 1 395 ? 86.101 41.647 -0.240 1.00 41.57 445 PRO A C 1
ATOM 2942 O O . PRO A 1 395 ? 85.450 41.568 -1.277 1.00 42.37 445 PRO A O 1
ATOM 2946 N N . ILE A 1 396 ? 85.545 41.793 0.958 1.00 42.21 446 ILE A N 1
ATOM 2947 C CA . ILE A 1 396 ? 84.100 41.911 1.125 1.00 42.58 446 ILE A CA 1
ATOM 2948 C C . ILE A 1 396 ? 83.767 43.265 1.761 1.00 43.27 446 ILE A C 1
ATOM 2949 O O . ILE A 1 396 ? 84.139 43.541 2.905 1.00 43.64 446 ILE A O 1
ATOM 2954 N N . ALA A 1 397 ? 83.075 44.111 1.005 1.00 43.77 447 ALA A N 1
ATOM 2955 C CA . ALA A 1 397 ? 82.690 45.433 1.484 1.00 43.83 447 ALA A CA 1
ATOM 2956 C C . ALA A 1 397 ? 81.943 45.321 2.807 1.00 44.00 447 ALA A C 1
ATOM 2957 O O . ALA A 1 397 ? 81.501 44.239 3.196 1.00 43.72 447 ALA A O 1
ATOM 2959 N N . ALA A 1 398 ? 81.798 46.447 3.492 1.00 44.81 448 ALA A N 1
ATOM 2960 C CA . ALA A 1 398 ? 81.112 46.471 4.776 1.00 45.88 448 ALA A CA 1
ATOM 2961 C C . ALA A 1 398 ? 79.596 46.301 4.645 1.00 45.37 448 ALA A C 1
ATOM 2962 O O . ALA A 1 398 ? 78.998 45.494 5.354 1.00 43.94 448 ALA A O 1
ATOM 2964 N N . GLU A 1 399 ? 78.968 47.053 3.746 1.00 45.98 449 GLU A N 1
ATOM 2965 C CA . GLU A 1 399 ? 77.523 46.932 3.592 1.00 47.27 449 GLU A CA 1
ATOM 2966 C C . GLU A 1 399 ? 77.117 45.520 3.186 1.00 47.15 449 GLU A C 1
ATOM 2967 O O . GLU A 1 399 ? 76.047 45.053 3.565 1.00 46.25 449 GLU A O 1
ATOM 2973 N N . VAL A 1 400 ? 77.966 44.842 2.417 1.00 48.14 450 VAL A N 1
ATOM 2974 C CA . VAL A 1 400 ? 77.663 43.475 1.988 1.00 48.92 450 VAL A CA 1
ATOM 2975 C C . VAL A 1 400 ? 77.938 42.492 3.122 1.00 48.65 450 VAL A C 1
ATOM 2976 O O . VAL A 1 400 ? 77.332 41.423 3.191 1.00 48.93 450 VAL A O 1
ATOM 2980 N N . TRP A 1 401 ? 78.857 42.863 4.006 1.00 48.31 451 TRP A N 1
ATOM 2981 C CA . TRP A 1 401 ? 79.198 42.032 5.152 1.00 48.59 451 TRP A CA 1
ATOM 2982 C C . TRP A 1 401 ? 78.032 42.138 6.126 1.00 48.79 451 TRP A C 1
ATOM 2983 O O . TRP A 1 401 ? 77.583 41.139 6.688 1.00 48.67 451 TRP A O 1
ATOM 2994 N N . GLU A 1 402 ? 77.547 43.364 6.318 1.00 48.36 452 GLU A N 1
ATOM 2995 C CA . GLU A 1 402 ? 76.421 43.614 7.212 1.00 48.26 452 GLU A CA 1
ATOM 2996 C C . GLU A 1 402 ? 75.212 42.840 6.694 1.00 47.96 452 GLU A C 1
ATOM 2997 O O . GLU A 1 402 ? 74.595 42.068 7.425 1.00 48.11 452 GLU A O 1
ATOM 3003 N N . TRP A 1 403 ? 74.884 43.056 5.423 1.00 48.09 453 TRP A N 1
ATOM 3004 C CA . TRP A 1 403 ? 73.755 42.385 4.786 1.00 48.19 453 TRP A CA 1
ATOM 3005 C C . TRP A 1 403 ? 73.833 40.881 5.028 1.00 47.70 453 TRP A C 1
ATOM 3006 O O . TRP A 1 403 ? 72.827 40.227 5.312 1.00 47.07 453 TRP A O 1
ATOM 3017 N N . TYR A 1 404 ? 75.044 40.349 4.902 1.00 47.44 454 TYR A N 1
ATOM 3018 C CA . TYR A 1 404 ? 75.311 38.930 5.095 1.00 47.61 454 TYR A CA 1
ATOM 3019 C C . TYR A 1 404 ? 75.090 38.594 6.569 1.00 47.09 454 TYR A C 1
ATOM 3020 O O . TYR A 1 404 ? 74.442 37.600 6.907 1.00 46.58 454 TYR A O 1
ATOM 3029 N N . SER A 1 405 ? 75.600 39.460 7.437 1.00 46.09 455 SER A N 1
ATOM 3030 C CA . SER A 1 405 ? 75.485 39.288 8.879 1.00 46.10 455 SER A CA 1
ATOM 3031 C C . SER A 1 405 ? 74.075 39.411 9.450 1.00 46.62 455 SER A C 1
ATOM 3032 O O . SER A 1 405 ? 73.772 38.804 10.478 1.00 47.35 455 SER A O 1
ATOM 3035 N N . GLU A 1 406 ? 73.216 40.187 8.796 1.00 45.50 456 GLU A N 1
ATOM 3036 C CA . GLU A 1 406 ? 71.857 40.403 9.293 1.00 44.93 456 GLU A CA 1
ATOM 3037 C C . GLU A 1 406 ? 70.751 39.585 8.625 1.00 45.10 456 GLU A C 1
ATOM 3038 O O . GLU A 1 406 ? 69.880 39.040 9.305 1.00 46.14 456 GLU A O 1
ATOM 3044 N N . LYS A 1 407 ? 70.770 39.508 7.301 1.00 44.28 457 LYS A N 1
ATOM 3045 C CA . LYS A 1 407 ? 69.739 38.768 6.591 1.00 43.52 457 LYS A CA 1
ATOM 3046 C C . LYS A 1 407 ? 69.931 37.262 6.728 1.00 43.58 457 LYS A C 1
ATOM 3047 O O . LYS A 1 407 ? 69.042 36.551 7.195 1.00 43.60 457 LYS A O 1
ATOM 3053 N N . ILE A 1 408 ? 71.100 36.786 6.319 1.00 43.50 458 ILE A N 1
ATOM 3054 C CA . ILE A 1 408 ? 71.436 35.369 6.376 1.00 42.90 458 ILE A CA 1
ATOM 3055 C C . ILE A 1 408 ? 71.751 34.919 7.799 1.00 43.57 458 ILE A C 1
ATOM 3056 O O . ILE A 1 408 ? 71.189 33.938 8.284 1.00 44.47 458 ILE A O 1
ATOM 3061 N N . GLY A 1 409 ? 72.642 35.644 8.467 1.00 44.68 459 GLY A N 1
ATOM 3062 C CA . GLY A 1 409 ? 73.012 35.278 9.820 1.00 45.37 459 GLY A CA 1
ATOM 3063 C C . GLY A 1 409 ? 71.990 35.605 10.899 1.00 46.11 459 GLY A C 1
ATOM 3064 O O . GLY A 1 409 ? 72.154 35.156 12.033 1.00 44.87 459 GLY A O 1
ATOM 3065 N N . LYS A 1 410 ? 70.942 36.361 10.564 1.00 47.71 460 LYS A N 1
ATOM 3066 C CA . LYS A 1 410 ? 69.930 36.751 11.553 1.00 50.39 460 LYS A CA 1
ATOM 3067 C C . LYS A 1 410 ? 70.693 37.366 12.725 1.00 51.56 460 LYS A C 1
ATOM 3068 O O . LYS A 1 410 ? 70.291 37.238 13.886 1.00 50.94 460 LYS A O 1
ATOM 3074 N N . ASN A 1 411 ? 71.796 38.030 12.391 1.00 53.12 461 ASN A N 1
ATOM 3075 C CA . ASN A 1 411 ? 72.701 38.643 13.354 1.00 55.79 461 ASN A CA 1
ATOM 3076 C C . ASN A 1 411 ? 72.695 38.022 14.742 1.00 55.94 461 ASN A C 1
ATOM 3077 O O . ASN A 1 411 ? 72.064 38.518 15.676 1.00 57.44 461 ASN A O 1
ATOM 3082 N N . GLU A 1 412 ? 73.415 36.909 14.844 1.00 55.47 462 GLU A N 1
ATOM 3083 C CA . GLU A 1 412 ? 73.585 36.166 16.084 1.00 54.20 462 GLU A CA 1
ATOM 3084 C C . GLU A 1 412 ? 74.522 34.981 15.834 1.00 52.40 462 GLU A C 1
ATOM 3085 O O . GLU A 1 412 ? 74.695 34.118 16.692 1.00 52.75 462 GLU A O 1
ATOM 3091 N N . ILE A 1 413 ? 75.138 34.958 14.653 1.00 51.00 463 ILE A N 1
ATOM 3092 C CA . ILE A 1 413 ? 76.069 33.895 14.266 1.00 49.23 463 ILE A CA 1
ATOM 3093 C C . ILE A 1 413 ? 77.322 34.504 13.612 1.00 47.57 463 ILE A C 1
ATOM 3094 O O . ILE A 1 413 ? 77.224 35.395 12.770 1.00 48.45 463 ILE A O 1
ATOM 3099 N N . PRO A 1 414 ? 78.515 34.011 13.981 1.00 45.44 464 PRO A N 1
ATOM 3100 C CA . PRO A 1 414 ? 79.797 34.495 13.452 1.00 43.11 464 PRO A CA 1
ATOM 3101 C C . PRO A 1 414 ? 79.938 34.541 11.920 1.00 41.52 464 PRO A C 1
ATOM 3102 O O . PRO A 1 414 ? 79.197 33.894 11.179 1.00 41.08 464 PRO A O 1
ATOM 3106 N N . ILE A 1 415 ? 80.913 35.319 11.464 1.00 39.68 465 ILE A N 1
ATOM 3107 C CA . ILE A 1 415 ? 81.218 35.456 10.040 1.00 38.11 465 ILE A CA 1
ATOM 3108 C C . ILE A 1 415 ? 82.733 35.529 9.866 1.00 35.85 465 ILE A C 1
ATOM 3109 O O . ILE A 1 415 ? 83.357 36.540 10.194 1.00 32.46 465 ILE A O 1
ATOM 3114 N N . VAL A 1 416 ? 83.322 34.444 9.369 1.00 34.62 466 VAL A N 1
ATOM 3115 C CA . VAL A 1 416 ? 84.762 34.404 9.156 1.00 32.31 466 VAL A CA 1
ATOM 3116 C C . VAL A 1 416 ? 85.120 34.719 7.708 1.00 31.77 466 VAL A C 1
ATOM 3117 O O . VAL A 1 416 ? 84.854 33.929 6.800 1.00 30.13 466 VAL A O 1
ATOM 3121 N N . ASP A 1 417 ? 85.694 35.902 7.506 1.00 31.83 467 ASP A N 1
ATOM 3122 C CA . ASP A 1 417 ? 86.130 36.352 6.191 1.00 31.79 467 ASP A CA 1
ATOM 3123 C C . ASP A 1 417 ? 87.545 35.821 6.128 1.00 30.19 467 ASP A C 1
ATOM 3124 O O . ASP A 1 417 ? 88.486 36.446 6.616 1.00 30.34 467 ASP A O 1
ATOM 3129 N N . THR A 1 418 ? 87.663 34.638 5.535 1.00 29.62 468 THR A N 1
ATOM 3130 C CA . THR A 1 418 ? 88.911 33.885 5.414 1.00 26.14 468 THR A CA 1
ATOM 3131 C C . THR A 1 418 ? 89.931 34.290 4.348 1.00 26.49 468 THR A C 1
ATOM 3132 O O . THR A 1 418 ? 89.693 34.080 3.161 1.00 29.82 468 THR A O 1
ATOM 3136 N N . TYR A 1 419 ? 91.075 34.835 4.768 1.00 24.96 469 TYR A N 1
ATOM 3137 C CA . TYR A 1 419 ? 92.139 35.225 3.832 1.00 22.77 469 TYR A CA 1
ATOM 3138 C C . TYR A 1 419 ? 93.137 34.084 3.597 1.00 23.70 469 TYR A C 1
ATOM 3139 O O . TYR A 1 419 ? 93.724 33.540 4.545 1.00 24.23 469 TYR A O 1
ATOM 3148 N N . TRP A 1 420 ? 93.329 33.720 2.335 1.00 23.37 470 TRP A N 1
ATOM 3149 C CA . TRP A 1 420 ? 94.272 32.660 1.990 1.00 22.89 470 TRP A CA 1
ATOM 3150 C C . TRP A 1 420 ? 94.305 32.420 0.490 1.00 21.74 470 TRP A C 1
ATOM 3151 O O . TRP A 1 420 ? 93.396 32.836 -0.240 1.00 18.41 470 TRP A O 1
ATOM 3162 N N . GLN A 1 421 ? 95.348 31.716 0.059 1.00 19.21 471 GLN A N 1
ATOM 3163 C CA . GLN A 1 421 ? 95.596 31.443 -1.348 1.00 19.91 471 GLN A CA 1
ATOM 3164 C C . GLN A 1 421 ? 95.718 29.957 -1.708 1.00 21.44 471 GLN A C 1
ATOM 3165 O O . GLN A 1 421 ? 95.742 29.081 -0.837 1.00 20.01 471 GLN A O 1
ATOM 3171 N N . THR A 1 422 ? 95.797 29.683 -3.009 1.00 21.90 472 THR A N 1
ATOM 3172 C CA . THR A 1 422 ? 95.966 28.320 -3.499 1.00 18.63 472 THR A CA 1
ATOM 3173 C C . THR A 1 422 ? 97.304 27.798 -2.964 1.00 20.48 472 THR A C 1
ATOM 3174 O O . THR A 1 422 ? 97.480 26.599 -2.732 1.00 19.07 472 THR A O 1
ATOM 3178 N N . GLU A 1 423 ? 98.252 28.711 -2.779 1.00 20.13 473 GLU A N 1
ATOM 3179 C CA . GLU A 1 423 ? 99.573 28.334 -2.288 1.00 23.22 473 GLU A CA 1
ATOM 3180 C C . GLU A 1 423 ? 99.576 28.159 -0.779 1.00 24.74 473 GLU A C 1
ATOM 3181 O O . GLU A 1 423 ? 100.356 27.371 -0.230 1.00 25.84 473 GLU A O 1
ATOM 3187 N N . SER A 1 424 ? 98.710 28.894 -0.094 1.00 24.39 474 SER A N 1
ATOM 3188 C CA . SER A 1 424 ? 98.713 28.793 1.351 1.00 24.49 474 SER A CA 1
ATOM 3189 C C . SER A 1 424 ? 98.139 27.455 1.783 1.00 22.23 474 SER A C 1
ATOM 3190 O O . SER A 1 424 ? 98.423 26.980 2.880 1.00 23.63 474 SER A O 1
ATOM 3193 N N . GLY A 1 425 ? 97.348 26.846 0.902 1.00 20.69 475 GLY A N 1
ATOM 3194 C CA . GLY A 1 425 ? 96.737 25.568 1.204 1.00 18.50 475 GLY A CA 1
ATOM 3195 C C . GLY A 1 425 ? 95.542 25.681 2.138 1.00 17.78 475 GLY A C 1
ATOM 3196 O O . GLY A 1 425 ? 94.482 25.067 1.912 1.00 15.07 475 GLY A O 1
ATOM 3197 N N . SER A 1 426 ? 95.731 26.460 3.199 1.00 16.10 476 SER A N 1
ATOM 3198 C CA . SER A 1 426 ? 94.710 26.692 4.208 1.00 17.47 476 SER A CA 1
ATOM 3199 C C . SER A 1 426 ? 94.698 28.161 4.648 1.00 18.01 476 SER A C 1
ATOM 3200 O O . SER A 1 426 ? 95.588 28.937 4.296 1.00 17.85 476 SER A O 1
ATOM 3203 N N . HIS A 1 427 ? 93.699 28.537 5.434 1.00 18.70 477 HIS A N 1
ATOM 3204 C CA . HIS A 1 427 ? 93.579 29.924 5.884 1.00 23.20 477 HIS A CA 1
ATOM 3205 C C . HIS A 1 427 ? 94.880 30.591 6.356 1.00 21.19 477 HIS A C 1
ATOM 3206 O O . HIS A 1 427 ? 95.635 30.020 7.135 1.00 19.37 477 HIS A O 1
ATOM 3213 N N . LEU A 1 428 ? 95.129 31.799 5.849 1.00 21.50 478 LEU A N 1
ATOM 3214 C CA . LEU A 1 428 ? 96.316 32.581 6.200 1.00 23.36 478 LEU A CA 1
ATOM 3215 C C . LEU A 1 428 ? 95.976 33.432 7.425 1.00 23.58 478 LEU A C 1
ATOM 3216 O O . LEU A 1 428 ? 96.520 33.220 8.507 1.00 23.10 478 LEU A O 1
ATOM 3221 N N . VAL A 1 429 ? 95.084 34.403 7.256 1.00 25.84 479 VAL A N 1
ATOM 3222 C CA . VAL A 1 429 ? 94.656 35.221 8.390 1.00 28.24 479 VAL A CA 1
ATOM 3223 C C . VAL A 1 429 ? 93.134 35.180 8.345 1.00 27.43 479 VAL A C 1
ATOM 3224 O O . VAL A 1 429 ? 92.527 35.436 7.301 1.00 28.62 479 VAL A O 1
ATOM 3228 N N . THR A 1 430 ? 92.523 34.845 9.476 1.00 26.88 480 THR A N 1
ATOM 3229 C CA . THR A 1 430 ? 91.070 34.725 9.548 1.00 26.84 480 THR A CA 1
ATOM 3230 C C . THR A 1 430 ? 90.556 34.874 10.975 1.00 28.74 480 THR A C 1
ATOM 3231 O O . THR A 1 430 ? 91.317 34.757 11.941 1.00 29.18 480 THR A O 1
ATOM 3235 N N . PRO A 1 431 ? 89.256 35.158 11.122 1.00 30.74 481 PRO A N 1
ATOM 3236 C CA . PRO A 1 431 ? 88.667 35.297 12.456 1.00 32.51 481 PRO A CA 1
ATOM 3237 C C . PRO A 1 431 ? 88.364 33.870 12.916 1.00 34.89 481 PRO A C 1
ATOM 3238 O O . PRO A 1 431 ? 88.163 32.985 12.081 1.00 35.10 481 PRO A O 1
ATOM 3242 N N . LEU A 1 432 ? 88.344 33.630 14.222 1.00 36.66 482 LEU A N 1
ATOM 3243 C CA . LEU A 1 432 ? 88.019 32.299 14.719 1.00 39.07 482 LEU A CA 1
ATOM 3244 C C . LEU A 1 432 ? 86.525 32.265 15.085 1.00 41.45 482 LEU A C 1
ATOM 3245 O O . LEU A 1 432 ? 86.036 33.145 15.791 1.00 41.12 482 LEU A O 1
ATOM 3250 N N . ALA A 1 433 ? 85.803 31.257 14.602 1.00 42.89 483 ALA A N 1
ATOM 3251 C CA . ALA A 1 433 ? 84.373 31.146 14.881 1.00 45.97 483 ALA A CA 1
ATOM 3252 C C . ALA A 1 433 ? 84.011 31.369 16.356 1.00 49.00 483 ALA A C 1
ATOM 3253 O O . ALA A 1 433 ? 82.866 31.703 16.675 1.00 49.35 483 ALA A O 1
ATOM 3255 N N . GLY A 1 434 ? 84.982 31.183 17.249 1.00 51.99 484 GLY A N 1
ATOM 3256 C CA . GLY A 1 434 ? 84.736 31.373 18.669 1.00 55.27 484 GLY A CA 1
ATOM 3257 C C . GLY A 1 434 ? 85.881 32.044 19.418 1.00 58.71 484 GLY A C 1
ATOM 3258 O O . GLY A 1 434 ? 85.661 32.984 20.188 1.00 58.62 484 GLY A O 1
ATOM 3259 N N . GLY A 1 435 ? 87.102 31.559 19.187 1.00 61.07 485 GLY A N 1
ATOM 3260 C CA . GLY A 1 435 ? 88.287 32.095 19.846 1.00 63.32 485 GLY A CA 1
ATOM 3261 C C . GLY A 1 435 ? 88.452 33.607 19.837 1.00 65.35 485 GLY A C 1
ATOM 3262 O O . GLY A 1 435 ? 88.871 34.194 20.837 1.00 65.85 485 GLY A O 1
ATOM 3263 N N . VAL A 1 436 ? 88.148 34.240 18.707 1.00 67.16 486 VAL A N 1
ATOM 3264 C CA . VAL A 1 436 ? 88.250 35.693 18.593 1.00 68.10 486 VAL A CA 1
ATOM 3265 C C . VAL A 1 436 ? 86.862 36.290 18.843 1.00 68.98 486 VAL A C 1
ATOM 3266 O O . VAL A 1 436 ? 85.932 36.107 18.051 1.00 69.66 486 VAL A O 1
ATOM 3270 N N . THR A 1 437 ? 86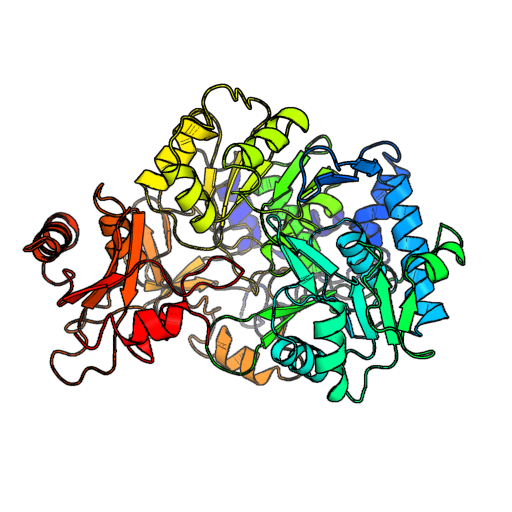.729 37.000 19.956 1.00 68.63 487 THR A N 1
ATOM 3271 C CA . THR A 1 437 ? 85.453 37.583 20.337 1.00 67.64 487 THR A CA 1
ATOM 3272 C C . THR A 1 437 ? 84.954 38.720 19.444 1.00 66.57 487 THR A C 1
ATOM 3273 O O . THR A 1 437 ? 83.764 38.775 19.120 1.00 67.13 487 THR A O 1
ATOM 3277 N N . PRO A 1 438 ? 85.845 39.647 19.047 1.00 63.79 488 PRO A N 1
ATOM 3278 C CA . PRO A 1 438 ? 85.401 40.754 18.189 1.00 61.01 488 PRO A CA 1
ATOM 3279 C C . PRO A 1 438 ? 85.547 40.473 16.690 1.00 59.06 488 PRO A C 1
ATOM 3280 O O . PRO A 1 438 ? 86.168 39.483 16.292 1.00 58.86 488 PRO A O 1
ATOM 3284 N N . MET A 1 439 ? 84.973 41.351 15.867 1.00 55.86 489 MET A N 1
ATOM 3285 C CA . MET A 1 439 ? 85.034 41.211 14.413 1.00 53.04 489 MET A CA 1
ATOM 3286 C C . MET A 1 439 ? 84.787 42.539 13.699 1.00 50.55 489 MET A C 1
ATOM 3287 O O . MET A 1 439 ? 83.890 43.295 14.071 1.00 50.93 489 MET A O 1
ATOM 3292 N N . LYS A 1 440 ? 85.577 42.811 12.664 1.00 47.61 490 LYS A N 1
ATOM 3293 C CA . LYS A 1 440 ? 85.435 44.040 11.890 1.00 44.83 490 LYS A CA 1
ATOM 3294 C C . LYS A 1 440 ? 85.132 43.748 10.415 1.00 42.87 490 LYS A C 1
ATOM 3295 O O . LYS A 1 440 ? 85.999 43.313 9.667 1.00 42.10 490 LYS A O 1
ATOM 3301 N N . PRO A 1 441 ? 83.885 44.003 9.987 1.00 41.95 491 PRO A N 1
ATOM 3302 C CA . PRO A 1 441 ? 83.332 43.811 8.640 1.00 41.64 491 PRO A CA 1
ATOM 3303 C C . PRO A 1 441 ? 84.264 43.784 7.418 1.00 41.38 491 PRO A C 1
ATOM 3304 O O . PRO A 1 441 ? 83.999 43.060 6.456 1.00 42.31 491 PRO A O 1
ATOM 3308 N N . GLY A 1 442 ? 85.341 44.558 7.436 1.00 40.72 492 GLY A N 1
ATOM 3309 C CA . GLY A 1 442 ? 86.252 44.541 6.303 1.00 38.34 492 GLY A CA 1
ATOM 3310 C C . GLY A 1 442 ? 87.589 43.893 6.635 1.00 37.16 492 GLY A C 1
ATOM 3311 O O . GLY A 1 442 ? 88.502 43.864 5.812 1.00 36.92 492 GLY A O 1
ATOM 3312 N N . SER A 1 443 ? 87.704 43.372 7.849 1.00 34.83 493 SER A N 1
ATOM 3313 C CA . SER A 1 443 ? 88.934 42.741 8.302 1.00 33.23 493 SER A CA 1
ATOM 3314 C C . SER A 1 443 ? 88.813 41.224 8.299 1.00 31.39 493 SER A C 1
ATOM 3315 O O . SER A 1 443 ? 87.714 40.679 8.301 1.00 30.30 493 SER A O 1
ATOM 3318 N N . ALA A 1 444 ? 89.959 40.555 8.279 1.00 30.87 494 ALA A N 1
ATOM 3319 C CA . ALA A 1 444 ? 90.016 39.098 8.312 1.00 31.52 494 ALA A CA 1
ATOM 3320 C C . ALA A 1 444 ? 90.606 38.753 9.676 1.00 30.56 494 ALA A C 1
ATOM 3321 O O . ALA A 1 444 ? 91.135 37.667 9.888 1.00 31.56 494 ALA A O 1
ATOM 3323 N N . SER A 1 445 ? 90.526 39.718 10.585 1.00 29.98 495 SER A N 1
ATOM 3324 C CA . SER A 1 445 ? 91.012 39.568 11.951 1.00 30.71 495 SER A CA 1
ATOM 3325 C C . SER A 1 445 ? 92.495 39.260 12.147 1.00 30.40 495 SER A C 1
ATOM 3326 O O . SER A 1 445 ? 93.362 40.087 11.864 1.00 30.30 495 SER A O 1
ATOM 3329 N N . PHE A 1 446 ? 92.784 38.062 12.635 1.00 29.67 496 PHE A N 1
ATOM 3330 C CA . PHE A 1 446 ? 94.154 37.708 12.928 1.00 32.32 496 PHE A CA 1
ATOM 3331 C C . PHE A 1 446 ? 94.749 36.520 12.196 1.00 31.60 496 PHE A C 1
ATOM 3332 O O . PHE A 1 446 ? 94.038 35.639 11.722 1.00 34.61 496 PHE A O 1
ATOM 3340 N N . PRO A 1 447 ? 96.082 36.497 12.088 1.00 30.11 497 PRO A N 1
ATOM 3341 C CA . PRO A 1 447 ? 96.831 35.426 11.427 1.00 29.81 497 PRO A CA 1
ATOM 3342 C C . PRO A 1 447 ? 96.519 34.085 12.100 1.00 28.71 497 PRO A C 1
ATOM 3343 O O . PRO A 1 447 ? 96.442 34.016 13.329 1.00 25.31 497 PRO A O 1
ATOM 3347 N N . PHE A 1 448 ? 96.342 33.036 11.295 1.00 26.84 498 PHE A N 1
ATOM 3348 C CA . PHE A 1 448 ? 96.053 31.696 11.811 1.00 25.73 498 PHE A CA 1
ATOM 3349 C C . PHE A 1 448 ? 97.313 31.181 12.503 1.00 26.25 498 PHE A C 1
ATOM 3350 O O . PHE A 1 448 ? 98.393 31.758 12.350 1.00 26.12 498 PHE A O 1
ATOM 3358 N N . PHE A 1 449 ? 97.176 30.085 13.242 1.00 28.05 499 PHE A N 1
ATOM 3359 C CA . PHE A 1 449 ? 98.297 29.492 13.970 1.00 27.64 499 PHE A CA 1
ATOM 3360 C C . PHE A 1 449 ? 99.436 28.996 13.066 1.00 28.89 499 PHE A C 1
ATOM 3361 O O . PHE A 1 449 ? 99.219 28.231 12.125 1.00 30.63 499 PHE A O 1
ATOM 3369 N N . GLY A 1 450 ? 100.655 29.433 13.363 1.00 28.54 500 GLY A N 1
ATOM 3370 C CA . GLY A 1 450 ? 101.802 29.032 12.565 1.00 26.09 500 GLY A CA 1
ATOM 3371 C C . GLY A 1 450 ? 102.178 30.089 11.539 1.00 24.22 500 GLY A C 1
ATOM 3372 O O . GLY A 1 450 ? 103.291 30.096 11.005 1.00 21.41 500 GLY A O 1
ATOM 3373 N N . ILE A 1 451 ? 101.239 30.988 11.270 1.00 22.53 501 ILE A N 1
ATOM 3374 C CA . ILE A 1 451 ? 101.451 32.057 10.307 1.00 22.58 501 ILE A CA 1
ATOM 3375 C C . ILE A 1 451 ? 101.923 33.315 11.014 1.00 22.69 501 ILE A C 1
ATOM 3376 O O . ILE A 1 451 ? 101.256 33.809 11.920 1.00 24.37 501 ILE A O 1
ATOM 3381 N N . ASP A 1 452 ? 103.080 33.829 10.622 1.00 22.33 502 ASP A N 1
ATOM 3382 C CA . ASP A 1 452 ? 103.568 35.052 11.236 1.00 23.42 502 ASP A CA 1
ATOM 3383 C C . ASP A 1 452 ? 103.418 36.135 10.186 1.00 23.88 502 ASP A C 1
ATOM 3384 O O . ASP A 1 452 ? 104.305 36.356 9.356 1.00 22.39 502 ASP A O 1
ATOM 3389 N N . ALA A 1 453 ? 102.264 36.785 10.217 1.00 24.67 503 ALA A N 1
ATOM 3390 C CA . ALA A 1 453 ? 101.941 37.839 9.275 1.00 28.04 503 ALA A CA 1
ATOM 3391 C C . ALA A 1 453 ? 102.505 39.191 9.674 1.00 30.51 503 ALA A C 1
ATOM 3392 O O . ALA A 1 453 ? 102.348 39.631 10.815 1.00 32.38 503 ALA A O 1
ATOM 3394 N N . VAL A 1 454 ? 103.161 39.846 8.722 1.00 30.30 504 VAL A N 1
ATOM 3395 C CA . VAL A 1 454 ? 103.719 41.165 8.944 1.00 31.06 504 VAL A CA 1
ATOM 3396 C C . VAL A 1 454 ? 103.466 42.023 7.709 1.00 31.26 504 VAL A C 1
ATOM 3397 O O . VAL A 1 454 ? 103.196 41.503 6.621 1.00 31.21 504 VAL A O 1
ATOM 3401 N N . VAL A 1 455 ? 103.527 43.337 7.889 1.00 31.85 505 VAL A N 1
ATOM 3402 C CA . VAL A 1 455 ? 103.310 44.283 6.802 1.00 31.03 505 VAL A CA 1
ATOM 3403 C C . VAL A 1 455 ? 104.658 44.908 6.474 1.00 32.97 505 VAL A C 1
ATOM 3404 O O . VAL A 1 455 ? 105.310 45.474 7.355 1.00 34.11 505 VAL A O 1
ATOM 3408 N N . LEU A 1 456 ? 105.080 44.807 5.215 1.00 33.52 506 LEU A N 1
ATOM 3409 C CA . LEU A 1 456 ? 106.366 45.360 4.799 1.00 36.13 506 LEU A CA 1
ATOM 3410 C C . LEU A 1 456 ? 106.233 46.614 3.944 1.00 38.27 506 LEU A C 1
ATOM 3411 O O . LEU A 1 456 ? 105.159 46.925 3.413 1.00 39.19 506 LEU A O 1
ATOM 3416 N N . ASP A 1 457 ? 107.344 47.329 3.809 1.00 38.12 507 ASP A N 1
ATOM 3417 C CA . ASP A 1 457 ? 107.367 48.529 3.001 1.00 38.78 507 ASP A CA 1
ATOM 3418 C C . ASP A 1 457 ? 107.678 48.067 1.586 1.00 38.96 50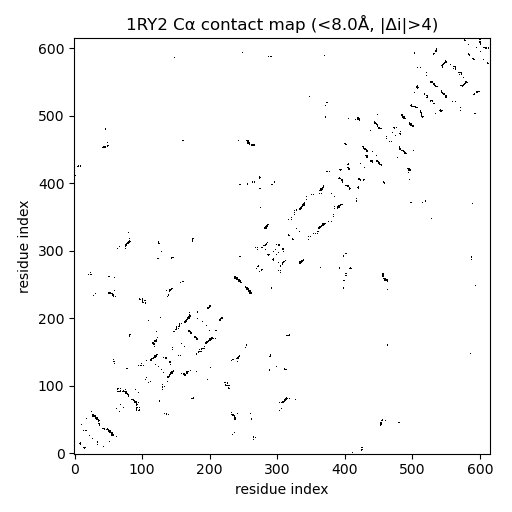7 ASP A C 1
ATOM 3419 O O . ASP A 1 457 ? 108.730 47.489 1.335 1.00 39.40 507 ASP A O 1
ATOM 3424 N N . PRO A 1 458 ? 106.761 48.322 0.641 1.00 39.78 508 PRO A N 1
ATOM 3425 C CA . PRO A 1 458 ? 106.917 47.929 -0.760 1.00 41.12 508 PRO A CA 1
ATOM 3426 C C . PRO A 1 458 ? 108.113 48.541 -1.463 1.00 42.62 508 PRO A C 1
ATOM 3427 O O . PRO A 1 458 ? 108.642 47.959 -2.410 1.00 41.49 508 PRO A O 1
ATOM 3431 N N . ASN A 1 459 ? 108.528 49.714 -0.991 1.00 45.74 509 ASN A N 1
ATOM 3432 C CA . ASN A 1 459 ? 109.648 50.447 -1.574 1.00 47.96 509 ASN A CA 1
ATOM 3433 C C . ASN A 1 459 ? 110.964 50.172 -0.861 1.00 50.68 509 ASN A C 1
ATOM 3434 O O . ASN A 1 459 ? 111.819 49.435 -1.352 1.00 50.43 509 ASN A O 1
ATOM 3439 N N . THR A 1 460 ? 111.120 50.781 0.308 1.00 54.19 510 THR A N 1
ATOM 3440 C CA . THR A 1 460 ? 112.340 50.638 1.087 1.00 55.88 510 THR A CA 1
ATOM 3441 C C . THR A 1 460 ? 112.509 49.292 1.773 1.00 56.28 510 THR A C 1
ATOM 3442 O O . THR A 1 460 ? 112.153 49.117 2.939 1.00 56.45 510 THR A O 1
ATOM 3446 N N . GLY A 1 461 ? 113.067 48.350 1.020 1.00 56.87 511 GLY A N 1
ATOM 3447 C CA . GLY A 1 461 ? 113.331 47.017 1.520 1.00 57.01 511 GLY A CA 1
ATOM 3448 C C . GLY A 1 461 ? 112.238 46.310 2.285 1.00 57.78 511 GLY A C 1
ATOM 3449 O O . GLY A 1 461 ? 111.095 46.756 2.374 1.00 56.77 511 GLY A O 1
ATOM 3450 N N . GLU A 1 462 ? 112.619 45.169 2.842 1.00 60.01 512 GLU A N 1
ATOM 3451 C CA . GLU A 1 462 ? 111.714 44.352 3.625 1.00 60.41 512 GLU A CA 1
ATOM 3452 C C . GLU A 1 462 ? 111.677 44.836 5.070 1.00 60.45 512 GLU A C 1
ATOM 3453 O O . GLU A 1 462 ? 111.962 44.076 6.000 1.00 61.45 512 GLU A O 1
ATOM 3459 N N . GLU A 1 463 ? 111.342 46.111 5.251 1.00 58.85 513 GLU A N 1
ATOM 3460 C CA . GLU A 1 463 ? 111.256 46.693 6.585 1.00 57.47 513 GLU A CA 1
ATOM 3461 C C . GLU A 1 463 ? 109.891 46.352 7.168 1.00 56.13 513 GLU A C 1
ATOM 3462 O O . GLU A 1 463 ? 108.866 46.567 6.524 1.00 53.78 513 GLU A O 1
ATOM 3468 N N . LEU A 1 464 ? 109.881 45.814 8.383 1.00 56.32 514 LEU A N 1
ATOM 3469 C CA . LEU A 1 464 ? 108.631 45.451 9.041 1.00 56.06 514 LEU A CA 1
ATOM 3470 C C . LEU A 1 464 ? 107.946 46.693 9.603 1.00 56.53 514 LEU A C 1
ATOM 3471 O O . LEU A 1 464 ? 108.484 47.357 10.488 1.00 57.00 514 LEU A O 1
ATOM 3476 N N . ASN A 1 465 ? 106.766 47.012 9.084 1.00 56.53 515 ASN A N 1
ATOM 3477 C CA . ASN A 1 465 ? 106.026 48.172 9.562 1.00 57.09 515 ASN A CA 1
ATOM 3478 C C . ASN A 1 465 ? 105.273 47.758 10.819 1.00 57.50 515 ASN A C 1
ATOM 3479 O O . ASN A 1 465 ? 104.478 46.825 10.789 1.00 57.56 515 ASN A O 1
ATOM 3484 N N . THR A 1 466 ? 105.525 48.448 11.925 1.00 58.94 516 THR A N 1
ATOM 3485 C CA . THR A 1 466 ? 104.863 48.117 13.180 1.00 60.69 516 THR A CA 1
ATOM 3486 C C . THR A 1 466 ? 103.585 48.926 13.428 1.00 61.51 516 THR A C 1
ATOM 3487 O O . THR A 1 466 ? 102.502 48.358 13.559 1.00 61.59 516 THR A O 1
ATOM 3491 N N . SER A 1 467 ? 103.714 50.248 13.480 1.00 62.56 517 SER A N 1
ATOM 3492 C CA . SER A 1 467 ? 102.574 51.127 13.721 1.00 63.50 517 SER A CA 1
ATOM 3493 C C . SER A 1 467 ? 101.531 51.054 12.609 1.00 64.18 517 SER A C 1
ATOM 3494 O O . SER A 1 467 ? 101.833 50.651 11.483 1.00 64.94 517 SER A O 1
ATOM 3497 N N . HIS A 1 468 ? 100.307 51.457 12.939 1.00 63.28 518 HIS A N 1
ATOM 3498 C CA . HIS A 1 468 ? 99.194 51.464 11.991 1.00 63.54 518 HIS A CA 1
ATOM 3499 C C . HIS A 1 468 ? 99.618 52.072 10.652 1.00 62.58 518 HIS A C 1
ATOM 3500 O O . HIS A 1 468 ? 99.777 53.288 10.536 1.00 63.96 518 HIS A O 1
ATOM 3507 N N . ALA A 1 469 ? 99.791 51.223 9.645 1.00 60.67 519 ALA A N 1
ATOM 3508 C CA . ALA A 1 469 ? 100.199 51.679 8.321 1.00 59.67 519 ALA A CA 1
ATOM 3509 C C . ALA A 1 469 ? 99.884 50.632 7.250 1.00 58.40 519 ALA A C 1
ATOM 3510 O O . ALA A 1 469 ? 99.643 49.464 7.558 1.00 57.38 519 ALA A O 1
ATOM 3512 N N . GLU A 1 470 ? 99.909 51.059 5.991 1.00 56.51 520 GLU A N 1
ATOM 3513 C CA . GLU A 1 470 ? 99.606 50.175 4.873 1.00 54.85 520 GLU A CA 1
ATOM 3514 C C . GLU A 1 470 ? 100.842 49.738 4.097 1.00 53.24 520 GLU A C 1
ATOM 3515 O O . GLU A 1 470 ? 101.752 50.534 3.848 1.00 52.38 520 GLU A O 1
ATOM 3521 N N . GLY A 1 471 ? 100.862 48.463 3.716 1.00 49.77 521 GLY A N 1
ATOM 3522 C CA . GLY A 1 471 ? 101.987 47.929 2.976 1.00 47.66 521 GLY A CA 1
ATOM 3523 C C . GLY A 1 471 ? 101.742 46.527 2.450 1.00 45.51 521 GLY A C 1
ATOM 3524 O O . GLY A 1 471 ? 100.635 46.003 2.535 1.00 44.95 521 GLY A O 1
ATOM 3525 N N . VAL A 1 472 ? 102.789 45.918 1.908 1.00 42.96 522 VAL A N 1
ATOM 3526 C CA . VAL A 1 472 ? 102.706 44.580 1.343 1.00 42.06 522 VAL A CA 1
ATOM 3527 C C . VAL A 1 472 ? 102.627 43.514 2.433 1.00 39.41 522 VAL A C 1
ATOM 3528 O O . VAL A 1 472 ? 103.335 43.586 3.428 1.00 41.24 522 VAL A O 1
ATOM 3532 N N . LEU A 1 473 ? 101.766 42.522 2.243 1.00 36.20 523 LEU A N 1
ATOM 3533 C CA . LEU A 1 473 ? 101.627 41.464 3.237 1.00 32.65 523 LEU A CA 1
ATOM 3534 C C . LEU A 1 473 ? 102.609 40.324 2.991 1.00 29.46 523 LEU A C 1
ATOM 3535 O O . LEU A 1 473 ? 102.931 39.990 1.854 1.00 26.84 523 LEU A O 1
ATOM 3540 N N . ALA A 1 474 ? 103.082 39.733 4.077 1.00 28.64 524 ALA A N 1
ATOM 3541 C CA . ALA A 1 474 ? 104.029 38.637 3.997 1.00 28.99 524 ALA A CA 1
ATOM 3542 C C . ALA A 1 474 ? 104.000 37.828 5.280 1.00 28.07 524 ALA A C 1
ATOM 3543 O O . ALA A 1 474 ? 103.420 38.246 6.280 1.00 29.72 524 ALA A O 1
ATOM 3545 N N . VAL A 1 475 ? 104.638 36.666 5.242 1.00 27.85 525 VAL A N 1
ATOM 3546 C CA . VAL A 1 475 ? 104.713 35.787 6.393 1.00 25.84 525 VAL A CA 1
ATOM 3547 C C . VAL A 1 475 ? 106.208 35.599 6.604 1.00 27.21 525 VAL A C 1
ATOM 3548 O O . VAL A 1 475 ? 106.951 35.443 5.631 1.00 26.18 525 VAL A O 1
ATOM 3552 N N . LYS A 1 476 ? 106.653 35.625 7.860 1.00 29.01 526 LYS A N 1
ATOM 3553 C CA . LYS A 1 476 ? 108.081 35.490 8.164 1.00 30.79 526 LYS A CA 1
ATOM 3554 C C . LYS A 1 476 ? 108.629 34.063 8.100 1.00 29.26 526 LYS A C 1
ATOM 3555 O O . LYS A 1 476 ? 109.755 33.845 7.643 1.00 29.10 526 LYS A O 1
ATOM 3561 N N . ALA A 1 477 ? 107.852 33.094 8.565 1.00 26.10 527 ALA A N 1
ATOM 3562 C CA . ALA A 1 477 ? 108.308 31.710 8.529 1.00 26.87 527 ALA A CA 1
ATOM 3563 C C . ALA A 1 477 ? 107.278 30.879 7.799 1.00 26.03 527 ALA A C 1
ATOM 3564 O O . ALA A 1 477 ? 106.135 31.291 7.659 1.00 27.59 527 ALA A O 1
ATOM 3566 N N . ALA A 1 478 ? 107.691 29.711 7.327 1.00 26.28 528 ALA A N 1
ATOM 3567 C CA . ALA A 1 478 ? 106.782 28.830 6.612 1.00 26.38 528 ALA A CA 1
ATOM 3568 C C . ALA A 1 478 ? 105.984 27.982 7.588 1.00 25.54 528 ALA A C 1
ATOM 3569 O O . ALA A 1 478 ? 106.314 27.899 8.772 1.00 24.36 528 ALA A O 1
ATOM 3571 N N . TRP A 1 479 ? 104.941 27.346 7.066 1.00 25.95 529 TRP A N 1
ATOM 3572 C CA . TRP A 1 479 ? 104.067 26.480 7.845 1.00 26.82 529 TRP A CA 1
ATOM 3573 C C . TRP A 1 479 ? 103.894 25.165 7.063 1.00 27.66 529 TRP A C 1
ATOM 3574 O O . TRP A 1 479 ? 104.413 25.030 5.954 1.00 28.39 529 TRP A O 1
ATOM 3585 N N . PRO A 1 480 ? 103.191 24.172 7.640 1.00 26.60 530 PRO A N 1
ATOM 3586 C CA . PRO A 1 480 ? 103.008 22.899 6.928 1.00 24.81 530 PRO A CA 1
ATOM 3587 C C . PRO A 1 480 ? 102.146 22.878 5.661 1.00 24.72 530 PRO A C 1
ATOM 3588 O O . PRO A 1 480 ? 102.499 22.212 4.689 1.00 21.71 530 PRO A O 1
ATOM 3592 N N . SER A 1 481 ? 101.025 23.600 5.662 1.00 26.46 531 SER A N 1
ATOM 3593 C CA . SER A 1 481 ? 100.136 23.626 4.494 1.00 25.62 531 SER A CA 1
ATOM 3594 C C . SER A 1 481 ? 100.619 24.488 3.333 1.00 24.58 531 SER A C 1
ATOM 3595 O O . SER A 1 481 ? 99.886 24.676 2.369 1.00 27.83 531 SER A O 1
ATOM 3598 N N . PHE A 1 482 ? 101.833 25.018 3.423 1.00 22.11 532 PHE A N 1
ATOM 3599 C CA . PHE A 1 482 ? 102.381 25.859 2.364 1.00 19.64 532 PHE A CA 1
ATOM 3600 C C . PHE A 1 482 ? 102.824 25.037 1.158 1.00 16.50 532 PHE A C 1
ATOM 3601 O O . PHE A 1 482 ? 103.535 24.050 1.300 1.00 17.03 532 PHE A O 1
ATOM 3609 N N . ALA A 1 483 ? 102.390 25.433 -0.031 1.00 16.18 533 ALA A N 1
ATOM 3610 C CA . ALA A 1 483 ? 102.794 24.720 -1.237 1.00 18.17 533 ALA A CA 1
ATOM 3611 C C . ALA A 1 483 ? 104.321 24.532 -1.226 1.00 16.64 533 ALA A C 1
ATOM 3612 O O . ALA A 1 483 ? 105.056 25.425 -0.810 1.00 19.44 533 ALA A O 1
ATOM 3614 N N . ARG A 1 484 ? 104.789 23.376 -1.683 1.00 18.32 534 ARG A N 1
ATOM 3615 C CA . ARG A 1 484 ? 106.226 23.067 -1.687 1.00 19.11 534 ARG A CA 1
ATOM 3616 C C . ARG A 1 484 ? 106.984 23.484 -2.949 1.00 18.64 534 ARG A C 1
ATOM 3617 O O . ARG A 1 484 ? 108.209 23.630 -2.913 1.00 19.29 534 ARG A O 1
ATOM 3625 N N . THR A 1 485 ? 106.267 23.661 -4.059 1.00 20.21 535 THR A N 1
ATOM 3626 C CA . THR A 1 485 ? 106.899 24.062 -5.321 1.00 20.33 535 THR A CA 1
ATOM 3627 C C . THR A 1 485 ? 105.891 24.263 -6.433 1.00 18.34 535 THR A C 1
ATOM 3628 O O . THR A 1 485 ? 104.692 24.258 -6.190 1.00 17.57 535 THR A O 1
ATOM 3632 N N . ILE A 1 486 ? 106.411 24.443 -7.650 1.00 19.57 536 ILE A N 1
ATOM 3633 C CA . ILE A 1 486 ? 105.617 24.607 -8.873 1.00 20.35 536 ILE A CA 1
ATOM 3634 C C . ILE A 1 486 ? 106.070 23.515 -9.819 1.00 22.62 536 ILE A C 1
ATOM 3635 O O . ILE A 1 486 ? 107.238 23.481 -10.219 1.00 22.46 536 ILE A O 1
ATO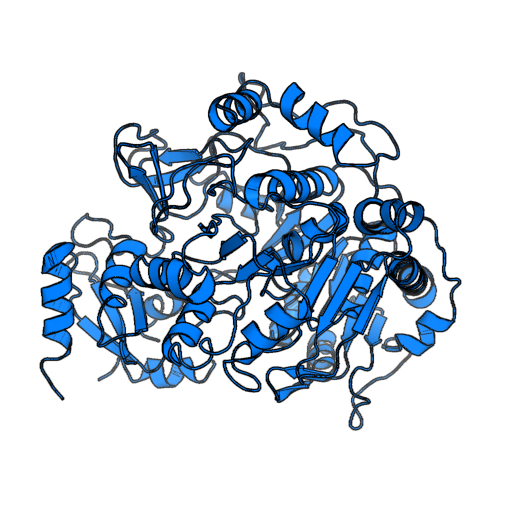M 3640 N N . TRP A 1 487 ? 105.142 22.631 -10.179 1.00 22.98 537 TRP A N 1
ATOM 3641 C CA . TRP A 1 487 ? 105.439 21.497 -11.047 1.00 25.21 537 TRP A CA 1
ATOM 3642 C C . TRP A 1 487 ? 106.522 21.644 -12.134 1.00 25.58 537 TRP A C 1
ATOM 3643 O O . TRP A 1 487 ? 106.388 22.439 -13.066 1.00 23.22 537 TRP A O 1
ATOM 3654 N N . LYS A 1 488 ? 107.585 20.849 -11.995 1.00 27.30 538 LYS A N 1
ATOM 3655 C CA . LYS A 1 488 ? 108.708 20.793 -12.938 1.00 28.78 538 LYS A CA 1
ATOM 3656 C C . LYS A 1 488 ? 109.591 22.009 -13.085 1.00 30.91 538 LYS A C 1
ATOM 3657 O O . LYS A 1 488 ? 110.479 22.031 -13.939 1.00 31.50 538 LYS A O 1
ATOM 3663 N N . ASN A 1 489 ? 109.360 23.040 -12.289 1.00 32.63 539 ASN A N 1
ATOM 3664 C CA . ASN A 1 489 ? 110.253 24.177 -12.367 1.00 33.90 539 ASN A CA 1
ATOM 3665 C C . ASN A 1 489 ? 110.206 25.002 -11.102 1.00 32.73 539 ASN A C 1
ATOM 3666 O O . ASN A 1 489 ? 109.458 25.973 -10.966 1.00 32.59 539 ASN A O 1
ATOM 3671 N N . HIS A 1 490 ? 111.042 24.559 -10.175 1.00 31.79 540 HIS A N 1
ATOM 3672 C CA . HIS A 1 490 ? 111.220 25.149 -8.863 1.00 32.37 540 HIS A CA 1
ATOM 3673 C C . HIS A 1 490 ? 111.800 26.559 -8.975 1.00 32.91 540 HIS A C 1
ATOM 3674 O O . HIS A 1 490 ? 111.905 27.275 -7.977 1.00 32.43 540 HIS A O 1
ATOM 3681 N N . ASP A 1 491 ? 112.175 26.949 -10.192 1.00 32.35 541 ASP A N 1
ATOM 3682 C CA . ASP A 1 491 ? 112.760 28.265 -10.439 1.00 32.17 541 ASP A CA 1
ATOM 3683 C C . ASP A 1 491 ? 111.683 29.359 -10.392 1.00 31.88 541 ASP A C 1
ATOM 3684 O O . ASP A 1 491 ? 111.864 30.393 -9.732 1.00 28.87 541 ASP A O 1
ATOM 3689 N N . ARG A 1 492 ? 110.568 29.128 -11.084 1.00 30.90 542 ARG A N 1
ATOM 3690 C CA . ARG A 1 492 ? 109.472 30.102 -11.102 1.00 32.10 542 ARG A CA 1
ATOM 3691 C C . ARG A 1 492 ? 108.975 30.257 -9.664 1.00 31.11 542 ARG A C 1
ATOM 3692 O O . ARG A 1 492 ? 108.603 31.347 -9.232 1.00 30.68 542 ARG A O 1
ATOM 3700 N N . TYR A 1 493 ? 108.990 29.149 -8.929 1.00 29.26 543 TYR A N 1
ATOM 3701 C CA . TYR A 1 493 ? 108.565 29.125 -7.535 1.00 28.79 543 TYR A CA 1
ATOM 3702 C C . TYR A 1 493 ? 109.344 30.160 -6.712 1.00 28.13 543 TYR A C 1
ATOM 3703 O O . TYR A 1 493 ? 108.756 31.002 -6.039 1.00 26.95 543 TYR A O 1
ATOM 3712 N N . LEU A 1 494 ? 110.671 30.094 -6.785 1.00 27.57 544 LEU A N 1
ATOM 3713 C CA . LEU A 1 494 ? 111.529 31.005 -6.037 1.00 28.00 544 LEU A CA 1
ATOM 3714 C C . LEU A 1 494 ? 111.337 32.483 -6.395 1.00 28.69 544 LEU A C 1
ATOM 3715 O O . LEU A 1 494 ? 111.145 33.324 -5.517 1.00 27.16 544 LEU A O 1
ATOM 3720 N N . ASP A 1 495 ? 111.395 32.784 -7.687 1.00 30.12 545 ASP A N 1
ATOM 3721 C CA . ASP A 1 495 ? 111.239 34.143 -8.199 1.00 31.46 545 ASP A CA 1
ATOM 3722 C C . ASP A 1 495 ? 109.888 34.748 -7.835 1.00 32.07 545 ASP A C 1
ATOM 3723 O O . ASP A 1 495 ? 109.777 35.931 -7.510 1.00 33.12 545 ASP A O 1
ATOM 3728 N N . THR A 1 496 ? 108.859 33.919 -7.903 1.00 31.53 546 THR A N 1
ATOM 3729 C CA . THR A 1 496 ? 107.505 34.352 -7.630 1.00 30.53 546 THR A CA 1
ATOM 3730 C C . THR A 1 496 ? 107.148 34.546 -6.172 1.00 30.91 546 THR A C 1
ATOM 3731 O O . THR A 1 496 ? 106.549 35.557 -5.803 1.00 31.83 546 THR A O 1
ATOM 3735 N N . TYR A 1 497 ? 107.532 33.586 -5.340 1.00 31.04 547 TYR A N 1
ATOM 3736 C CA . TYR A 1 497 ? 107.178 33.628 -3.926 1.00 28.00 547 TYR A CA 1
ATOM 3737 C C . TYR A 1 497 ? 108.250 33.966 -2.902 1.00 28.15 547 TYR A C 1
ATOM 3738 O O . TYR A 1 497 ? 107.931 34.531 -1.862 1.00 26.19 547 TYR A O 1
ATOM 3747 N N . LEU A 1 498 ? 109.508 33.622 -3.170 1.00 27.57 548 LEU A N 1
ATOM 3748 C CA . LEU A 1 498 ? 110.555 33.880 -2.182 1.00 27.60 548 LEU A CA 1
ATOM 3749 C C . LEU A 1 498 ? 111.661 34.868 -2.531 1.00 27.29 548 LEU A C 1
ATOM 3750 O O . LEU A 1 498 ? 112.391 35.310 -1.641 1.00 28.14 548 LEU A O 1
ATOM 3755 N N . ASN A 1 499 ? 111.796 35.219 -3.804 1.00 27.59 549 ASN A N 1
ATOM 3756 C CA . ASN A 1 499 ? 112.839 36.161 -4.206 1.00 31.35 549 ASN A CA 1
ATOM 3757 C C . ASN A 1 499 ? 112.443 37.643 -4.196 1.00 31.44 549 ASN A C 1
ATOM 3758 O O . ASN A 1 499 ? 113.296 38.514 -4.008 1.00 32.95 549 ASN A O 1
ATOM 3763 N N . PRO A 1 500 ? 111.151 37.955 -4.402 1.00 31.74 550 PRO A N 1
ATOM 3764 C CA . PRO A 1 500 ? 110.758 39.371 -4.394 1.00 30.14 550 PRO A CA 1
ATOM 3765 C C . PRO A 1 500 ? 111.039 40.114 -3.080 1.00 30.54 550 PRO A C 1
ATOM 3766 O O . PRO A 1 500 ? 111.323 41.310 -3.088 1.00 31.44 550 PRO A O 1
ATOM 3770 N N . TYR A 1 501 ? 110.948 39.408 -1.956 1.00 31.34 551 TYR A N 1
ATOM 3771 C CA . TYR A 1 501 ? 111.229 39.993 -0.637 1.00 30.69 551 TYR A CA 1
ATOM 3772 C C . TYR A 1 501 ? 111.973 38.940 0.181 1.00 31.34 551 TYR A C 1
ATOM 3773 O O . TYR A 1 501 ? 111.402 38.296 1.057 1.00 29.19 551 TYR A O 1
ATOM 3782 N N . PRO A 1 502 ? 113.270 38.751 -0.112 1.00 32.48 552 PRO A N 1
ATOM 3783 C CA . PRO A 1 502 ? 114.129 37.778 0.570 1.00 33.98 552 PRO A CA 1
ATOM 3784 C C . PRO A 1 502 ? 113.893 37.634 2.069 1.00 34.32 552 PRO A C 1
ATOM 3785 O O . PRO A 1 502 ? 113.886 38.619 2.802 1.00 38.23 552 PRO A O 1
ATOM 3789 N N . GLY A 1 503 ? 113.700 36.397 2.514 1.00 33.80 553 GLY A N 1
ATOM 3790 C CA . GLY A 1 503 ? 113.491 36.140 3.928 1.00 32.44 553 GLY A CA 1
ATOM 3791 C C . GLY A 1 503 ? 112.057 35.871 4.334 1.00 30.27 553 GLY A C 1
ATOM 3792 O O . GLY A 1 503 ? 111.810 35.147 5.294 1.00 30.87 553 GLY A O 1
ATOM 3793 N N . TYR A 1 504 ? 111.115 36.460 3.610 1.00 28.13 554 TYR A N 1
ATOM 3794 C CA . TYR A 1 504 ? 109.700 36.286 3.901 1.00 27.50 554 TYR A CA 1
ATOM 3795 C C . TYR A 1 504 ? 109.006 35.599 2.736 1.00 29.75 554 TYR A C 1
ATOM 3796 O O . TYR A 1 504 ? 109.643 35.215 1.757 1.00 31.44 554 TYR A O 1
ATOM 3805 N N . TYR A 1 505 ? 107.690 35.440 2.865 1.00 29.39 555 TYR A N 1
ATOM 3806 C CA . TYR A 1 505 ? 106.869 34.878 1.808 1.00 29.75 555 TYR A CA 1
ATOM 3807 C C . TYR A 1 505 ? 106.057 36.051 1.249 1.00 28.04 555 TYR A C 1
ATOM 3808 O O . TYR A 1 505 ? 105.425 36.783 2.003 1.00 27.15 555 TYR A O 1
ATOM 3817 N N . PHE A 1 506 ? 106.089 36.225 -0.071 1.00 27.58 556 PHE A N 1
ATOM 3818 C CA . PHE A 1 506 ? 105.383 37.311 -0.758 1.00 26.54 556 PHE A CA 1
ATOM 3819 C C . PHE A 1 506 ? 103.955 36.933 -1.178 1.00 25.71 556 PHE A C 1
ATOM 3820 O O . PHE A 1 506 ? 103.766 36.267 -2.188 1.00 27.74 556 PHE A O 1
ATOM 3828 N N . THR A 1 507 ? 102.960 37.366 -0.407 1.00 24.55 557 THR A N 1
ATOM 3829 C CA . THR A 1 507 ? 101.554 37.066 -0.697 1.00 25.14 557 THR A CA 1
ATOM 3830 C C . THR A 1 507 ? 101.042 37.634 -2.016 1.00 26.43 557 THR A C 1
ATOM 3831 O O . THR A 1 507 ? 100.212 37.018 -2.677 1.00 26.96 557 THR A O 1
ATOM 3835 N N . GLY A 1 508 ? 101.516 38.818 -2.388 1.00 26.42 558 GLY A N 1
ATOM 3836 C CA . GLY A 1 508 ? 101.065 39.431 -3.625 1.00 25.06 558 GLY A CA 1
ATOM 3837 C C . GLY A 1 508 ? 100.007 40.482 -3.350 1.00 24.75 558 GLY A C 1
ATOM 3838 O O . GLY A 1 508 ? 99.553 41.177 -4.263 1.00 24.17 558 GLY A O 1
ATOM 3839 N N . ASP A 1 509 ? 99.620 40.600 -2.082 1.00 23.84 559 ASP A N 1
ATOM 3840 C CA . ASP A 1 509 ? 98.609 41.569 -1.671 1.00 24.99 559 ASP A CA 1
ATOM 3841 C C . ASP A 1 509 ? 99.130 42.663 -0.738 1.00 25.13 559 ASP A C 1
ATOM 3842 O O . ASP A 1 509 ? 100.215 42.552 -0.153 1.00 24.59 559 ASP A O 1
ATOM 3847 N N . GLY A 1 510 ? 98.332 43.720 -0.605 1.00 24.91 560 GLY A N 1
ATOM 3848 C CA . GLY A 1 510 ? 98.686 44.825 0.266 1.00 25.65 560 GLY A CA 1
ATOM 3849 C C . GLY A 1 510 ? 97.793 44.752 1.487 1.00 25.85 560 GLY A C 1
ATOM 3850 O O . GLY A 1 510 ? 96.705 44.186 1.409 1.00 23.62 560 GLY A O 1
ATOM 3851 N N . ALA A 1 511 ? 98.240 45.315 2.607 1.00 26.95 561 ALA A N 1
ATOM 3852 C CA . ALA A 1 511 ? 97.449 45.280 3.826 1.00 29.14 561 ALA A CA 1
ATOM 3853 C C . ALA A 1 511 ? 97.864 46.327 4.849 1.00 31.62 561 ALA A C 1
ATOM 3854 O O . ALA A 1 511 ? 98.753 47.143 4.608 1.00 32.00 561 ALA A O 1
ATOM 3856 N N . ALA A 1 512 ? 97.210 46.289 6.003 1.00 33.84 562 ALA A N 1
ATOM 3857 C CA . ALA A 1 512 ? 97.506 47.220 7.070 1.00 35.78 562 ALA A CA 1
ATOM 3858 C C . ALA A 1 512 ? 96.830 46.730 8.331 1.00 39.05 562 ALA A C 1
ATOM 3859 O O . ALA A 1 512 ? 95.729 46.180 8.279 1.00 39.22 562 ALA A O 1
ATOM 3861 N N . LYS A 1 513 ? 97.491 46.937 9.465 1.00 41.07 563 LYS A N 1
ATOM 3862 C CA . LYS A 1 513 ? 96.952 46.530 10.754 1.00 42.43 563 LYS A CA 1
ATOM 3863 C C . LYS A 1 513 ? 96.422 47.773 11.467 1.00 43.51 563 LYS A C 1
ATOM 3864 O O . LYS A 1 513 ? 97.137 48.762 11.605 1.00 44.77 563 LYS A O 1
ATOM 3870 N N . ASP A 1 514 ? 95.167 47.740 11.901 1.00 44.14 564 ASP A N 1
ATOM 3871 C CA . ASP A 1 514 ? 94.601 48.892 12.588 1.00 45.45 564 ASP A CA 1
ATOM 3872 C C . ASP A 1 514 ? 95.127 48.982 14.016 1.00 46.24 564 ASP A C 1
ATOM 3873 O O . ASP A 1 514 ? 95.845 48.092 14.475 1.00 46.50 564 ASP A O 1
ATOM 3878 N N . LYS A 1 515 ? 94.769 50.059 14.711 1.00 47.33 565 LYS A N 1
ATOM 3879 C CA . LYS A 1 515 ? 95.214 50.280 16.086 1.00 48.22 565 LYS A CA 1
ATOM 3880 C C . LYS A 1 515 ? 95.079 49.024 16.928 1.00 47.92 565 LYS A C 1
ATOM 3881 O O . LYS A 1 515 ? 95.974 48.682 17.703 1.00 48.14 565 LYS A O 1
ATOM 3887 N N . ASP A 1 516 ? 93.954 48.336 16.773 1.00 47.19 566 ASP A N 1
ATOM 3888 C CA . ASP A 1 516 ? 93.692 47.133 17.549 1.00 46.98 566 ASP A CA 1
ATOM 3889 C C . ASP A 1 516 ? 94.324 45.841 17.016 1.00 46.08 566 ASP A C 1
ATOM 3890 O O . ASP A 1 516 ? 94.043 44.757 17.528 1.00 45.05 566 ASP A O 1
ATOM 3895 N N . GLY A 1 517 ? 95.167 45.951 15.992 1.00 44.29 567 GLY A N 1
ATOM 3896 C CA . GLY A 1 517 ? 95.826 44.771 15.454 1.00 43.63 567 GLY A CA 1
ATOM 3897 C C . GLY A 1 517 ? 95.164 44.021 14.303 1.00 42.27 567 GLY A C 1
ATOM 3898 O O . GLY A 1 517 ? 95.826 43.251 13.605 1.00 41.26 567 GLY A O 1
ATOM 3899 N N . TYR A 1 518 ? 93.867 44.220 14.097 1.00 40.52 568 TYR A N 1
ATOM 3900 C CA . TYR A 1 518 ? 93.183 43.530 13.008 1.00 38.82 568 TYR A CA 1
ATOM 3901 C C . TYR A 1 518 ? 93.940 43.760 11.708 1.00 37.63 568 TYR A C 1
ATOM 3902 O O . TYR A 1 518 ? 94.661 44.746 11.569 1.00 38.13 568 TYR A O 1
ATOM 3911 N N . ILE A 1 519 ? 93.781 42.847 10.759 1.00 36.29 569 ILE A N 1
ATOM 3912 C CA . ILE A 1 519 ? 94.457 42.986 9.481 1.00 35.10 569 ILE A CA 1
ATOM 3913 C C . ILE A 1 519 ? 93.430 43.217 8.389 1.00 34.40 569 ILE A C 1
ATOM 3914 O O . ILE A 1 519 ? 92.402 42.545 8.342 1.00 35.32 569 ILE A O 1
ATOM 3919 N N . TRP A 1 520 ? 93.712 44.189 7.527 1.00 33.45 570 TRP A N 1
ATOM 3920 C CA . TRP A 1 520 ? 92.819 44.539 6.434 1.00 32.08 570 TRP A CA 1
ATOM 3921 C C . TRP A 1 520 ? 93.507 44.291 5.110 1.00 30.91 570 TRP A C 1
ATOM 3922 O O . TRP A 1 520 ? 94.559 44.870 4.827 1.00 31.04 570 TRP A O 1
ATOM 3933 N N . ILE A 1 521 ? 92.906 43.417 4.310 1.00 28.61 571 ILE A N 1
ATOM 3934 C CA . ILE A 1 521 ? 93.428 43.082 2.999 1.00 27.99 571 ILE A CA 1
ATOM 3935 C C . ILE A 1 521 ? 93.046 44.210 2.033 1.00 28.17 571 ILE A C 1
ATOM 3936 O O . ILE A 1 521 ? 91.861 44.531 1.873 1.00 25.13 571 ILE A O 1
ATOM 3941 N N . LEU A 1 522 ? 94.056 44.808 1.402 1.00 27.95 572 LEU A N 1
ATOM 3942 C CA . LEU A 1 522 ? 93.837 45.919 0.482 1.00 30.30 572 LEU A CA 1
ATOM 3943 C C . LEU A 1 522 ? 93.556 45.541 -0.974 1.00 32.37 572 LEU A C 1
ATOM 3944 O O . LEU A 1 522 ? 93.322 46.424 -1.810 1.00 31.23 572 LEU A O 1
ATOM 3949 N N . GLY A 1 523 ? 93.592 44.247 -1.285 1.00 33.01 573 GLY A N 1
ATOM 3950 C CA . GLY A 1 523 ? 93.283 43.814 -2.640 1.00 36.37 573 GLY A CA 1
ATOM 3951 C C . GLY A 1 523 ? 94.376 43.621 -3.680 1.00 39.00 573 GLY A C 1
ATOM 3952 O O . GLY A 1 523 ? 94.205 44.025 -4.832 1.00 38.22 573 GLY A O 1
ATOM 3953 N N . ARG A 1 524 ? 95.490 43.004 -3.302 1.00 41.74 574 ARG A N 1
ATOM 3954 C CA . ARG A 1 524 ? 96.566 42.755 -4.261 1.00 45.28 574 ARG A CA 1
ATOM 3955 C C . ARG A 1 524 ? 97.193 44.037 -4.796 1.00 47.07 574 ARG A C 1
ATOM 3956 O O . ARG A 1 524 ? 96.680 44.650 -5.737 1.00 46.82 574 ARG A O 1
ATOM 3964 N N . VAL A 1 525 ? 98.311 44.436 -4.195 1.00 49.06 575 VAL A N 1
ATOM 3965 C CA . VAL A 1 525 ? 99.010 45.652 -4.603 1.00 51.63 575 VAL A CA 1
ATOM 3966 C C . VAL A 1 525 ? 99.666 45.548 -5.978 1.00 51.39 575 VAL A C 1
ATOM 3967 O O . VAL A 1 525 ? 100.645 46.231 -6.271 1.00 52.04 575 VAL A O 1
ATOM 3971 N N . ASP A 1 526 ? 99.113 44.689 -6.821 1.00 51.35 576 ASP A N 1
ATOM 3972 C CA . ASP A 1 526 ? 99.613 44.515 -8.171 1.00 50.98 576 ASP A CA 1
ATOM 3973 C C . ASP A 1 526 ? 98.658 45.284 -9.086 1.00 51.91 576 ASP A C 1
ATOM 3974 O O . ASP A 1 526 ? 98.955 45.548 -10.254 1.00 51.79 576 ASP A O 1
ATOM 3979 N N . ASP A 1 527 ? 97.506 45.648 -8.525 1.00 51.99 577 ASP A N 1
ATOM 3980 C CA . ASP A 1 527 ? 96.488 46.406 -9.239 1.00 52.04 577 ASP A CA 1
ATOM 3981 C C . ASP A 1 527 ? 96.363 47.789 -8.618 1.00 51.81 577 ASP A C 1
ATOM 3982 O O . ASP A 1 527 ? 95.389 48.502 -8.859 1.00 52.01 577 ASP A O 1
ATOM 3987 N N . VAL A 1 528 ? 97.350 48.160 -7.810 1.00 51.62 578 VAL A N 1
ATOM 3988 C CA . VAL A 1 528 ? 97.347 49.460 -7.154 1.00 51.23 578 VAL A CA 1
ATOM 3989 C C . VAL A 1 528 ? 97.668 50.595 -8.123 1.00 50.50 578 VAL A C 1
ATOM 3990 O O . VAL A 1 528 ? 98.695 50.573 -8.804 1.00 50.46 578 VAL A O 1
ATOM 3994 N N . VAL A 1 529 ? 96.777 51.580 -8.185 1.00 50.00 579 VAL A N 1
ATOM 3995 C CA . VAL A 1 529 ? 96.968 52.727 -9.060 1.00 50.10 579 VAL A CA 1
ATOM 3996 C C . VAL A 1 529 ? 97.720 53.821 -8.309 1.00 50.25 579 VAL A C 1
ATOM 3997 O O . VAL A 1 529 ? 97.186 54.451 -7.397 1.00 49.39 579 VAL A O 1
ATOM 4001 N N . ASN A 1 530 ? 98.973 54.027 -8.695 1.00 50.51 580 ASN A N 1
ATOM 4002 C CA . ASN A 1 530 ? 99.825 55.029 -8.068 1.00 52.49 580 ASN A CA 1
ATOM 4003 C C . ASN A 1 530 ? 99.668 56.397 -8.728 1.00 52.38 580 ASN A C 1
ATOM 4004 O O . ASN A 1 530 ? 100.279 56.674 -9.759 1.00 51.21 580 ASN A O 1
ATOM 4009 N N . VAL A 1 531 ? 98.843 57.247 -8.127 1.00 53.16 581 VAL A N 1
ATOM 4010 C CA . VAL A 1 531 ? 98.610 58.582 -8.653 1.00 54.46 581 VAL A CA 1
ATOM 4011 C C . VAL A 1 531 ? 99.503 59.576 -7.910 1.00 55.67 581 VAL A C 1
ATOM 4012 O O . VAL A 1 531 ? 99.283 59.859 -6.729 1.00 55.44 581 VAL A O 1
ATOM 4016 N N . SER A 1 532 ? 100.511 60.095 -8.608 1.00 56.51 582 SER A N 1
ATOM 4017 C CA . SER A 1 532 ? 101.450 61.045 -8.023 1.00 56.96 582 SER A CA 1
ATOM 4018 C C . SER A 1 532 ? 102.051 60.474 -6.744 1.00 57.61 582 SER A C 1
ATOM 4019 O O . SER A 1 532 ? 101.971 61.087 -5.680 1.00 57.15 582 SER A O 1
ATOM 4022 N N . GLY A 1 533 ? 102.645 59.291 -6.862 1.00 58.94 583 GLY A N 1
ATOM 4023 C CA . GLY A 1 533 ? 103.262 58.641 -5.720 1.00 60.45 583 GLY A CA 1
ATOM 4024 C C . GLY A 1 533 ? 102.343 58.500 -4.523 1.00 62.05 583 GLY A C 1
ATOM 4025 O O . GLY A 1 533 ? 102.614 59.064 -3.462 1.00 62.59 583 GLY A O 1
ATOM 4026 N N . HIS A 1 534 ? 101.257 57.748 -4.685 1.00 62.77 584 HIS A N 1
ATOM 4027 C CA . HIS A 1 534 ? 100.306 57.541 -3.600 1.00 63.08 584 HIS A CA 1
ATOM 4028 C C . HIS A 1 534 ? 99.924 56.077 -3.401 1.00 63.05 584 HIS A C 1
ATOM 4029 O O . HIS A 1 534 ? 99.466 55.696 -2.320 1.00 62.42 584 HIS A O 1
ATOM 4036 N N . ARG A 1 535 ? 100.108 55.261 -4.437 1.00 62.55 585 ARG A N 1
ATOM 4037 C CA . ARG A 1 535 ? 99.777 53.838 -4.357 1.00 62.17 585 ARG A CA 1
ATOM 4038 C C . ARG A 1 535 ? 98.364 53.659 -3.814 1.00 61.55 585 ARG A C 1
ATOM 4039 O O . ARG A 1 535 ? 98.157 53.642 -2.602 1.00 61.69 585 ARG A O 1
ATOM 4047 N N . LEU A 1 536 ? 97.393 53.520 -4.709 1.00 61.42 586 LEU A N 1
ATOM 4048 C CA . LEU A 1 536 ? 96.007 53.361 -4.285 1.00 61.13 586 LEU A CA 1
ATOM 4049 C C . LEU A 1 536 ? 95.519 51.923 -4.424 1.00 60.38 586 LEU A C 1
ATOM 4050 O O . LEU A 1 536 ? 95.358 51.419 -5.536 1.00 60.47 586 LEU A O 1
ATOM 4055 N N . SER A 1 537 ? 95.285 51.266 -3.291 1.00 59.74 587 SER A N 1
ATOM 4056 C CA . SER A 1 537 ? 94.793 49.892 -3.292 1.00 58.54 587 SER A CA 1
ATOM 4057 C C . SER A 1 537 ? 93.323 49.907 -3.710 1.00 56.79 587 SER A C 1
ATOM 4058 O O . SER A 1 537 ? 92.594 50.842 -3.392 1.00 57.96 587 SER A O 1
ATOM 4061 N N . THR A 1 538 ? 92.892 48.869 -4.417 1.00 55.76 588 THR A N 1
ATOM 4062 C CA . THR A 1 538 ? 91.516 48.779 -4.906 1.00 54.40 588 THR A CA 1
ATOM 4063 C C . THR A 1 538 ? 90.428 48.513 -3.860 1.00 54.03 588 THR A C 1
ATOM 4064 O O . THR A 1 538 ? 89.316 49.034 -3.975 1.00 53.38 588 THR A O 1
ATOM 4068 N N . ALA A 1 539 ? 90.740 47.700 -2.855 1.00 52.89 589 ALA A N 1
ATOM 4069 C CA . ALA A 1 539 ? 89.768 47.362 -1.817 1.00 52.78 589 ALA A CA 1
ATOM 4070 C C . ALA A 1 539 ? 88.928 48.546 -1.347 1.00 53.09 589 ALA A C 1
ATOM 4071 O O . ALA A 1 539 ? 87.701 48.555 -1.495 1.00 52.78 589 ALA A O 1
ATOM 4073 N N . GLU A 1 540 ? 89.608 49.541 -0.785 1.00 52.64 590 GLU A N 1
ATOM 4074 C CA . GLU A 1 540 ? 88.977 50.741 -0.248 1.00 51.67 590 GLU A CA 1
ATOM 4075 C C . GLU A 1 540 ? 88.152 51.565 -1.235 1.00 51.29 590 GLU A C 1
ATOM 4076 O O . GLU A 1 540 ? 86.995 51.887 -0.966 1.00 49.87 590 GLU A O 1
ATOM 4082 N N . ILE A 1 541 ? 88.749 51.910 -2.370 1.00 51.30 591 ILE A N 1
ATOM 4083 C CA . ILE A 1 541 ? 88.064 52.712 -3.380 1.00 51.26 591 ILE A CA 1
ATOM 4084 C C . ILE A 1 541 ? 86.823 52.056 -3.994 1.00 50.60 591 ILE A C 1
ATOM 4085 O O . ILE A 1 541 ? 85.800 52.716 -4.169 1.00 50.59 591 ILE A O 1
ATOM 4090 N N . GLU A 1 542 ? 86.911 50.769 -4.316 1.00 49.98 592 GLU A N 1
ATOM 4091 C CA . GLU A 1 542 ? 85.796 50.048 -4.932 1.00 50.33 592 GLU A CA 1
ATOM 4092 C C . GLU A 1 542 ? 84.650 49.741 -3.971 1.00 51.42 592 GLU A C 1
ATOM 4093 O O . GLU A 1 542 ? 83.477 49.850 -4.336 1.00 50.19 592 GLU A O 1
ATOM 4099 N N . ALA A 1 543 ? 84.990 49.355 -2.745 1.00 52.88 593 ALA A N 1
ATOM 4100 C CA . ALA A 1 543 ? 83.978 49.045 -1.742 1.00 53.43 593 ALA A CA 1
ATOM 4101 C C . ALA A 1 543 ? 83.123 50.276 -1.487 1.00 54.51 593 ALA A C 1
ATOM 4102 O O . ALA A 1 543 ? 81.903 50.181 -1.354 1.00 53.34 593 ALA A O 1
ATOM 4104 N N . ALA A 1 544 ? 83.778 51.432 -1.418 1.00 56.59 594 ALA A N 1
ATOM 4105 C CA . ALA A 1 544 ? 83.091 52.694 -1.179 1.00 58.52 594 ALA A CA 1
ATOM 4106 C C . ALA A 1 544 ? 82.171 53.012 -2.352 1.00 60.58 594 ALA A C 1
ATOM 4107 O O . ALA A 1 544 ? 81.131 53.652 -2.183 1.00 61.48 594 ALA A O 1
ATOM 4109 N N . ILE A 1 545 ? 82.553 52.556 -3.542 1.00 62.59 595 ILE A N 1
ATOM 4110 C CA . ILE A 1 545 ? 81.746 52.787 -4.734 1.00 64.98 595 ILE A CA 1
ATOM 4111 C C . ILE A 1 545 ? 80.503 51.909 -4.707 1.00 66.73 595 ILE A C 1
ATOM 4112 O O . ILE A 1 545 ? 79.380 52.411 -4.656 1.00 67.03 595 ILE A O 1
ATOM 4117 N N . ILE A 1 546 ? 80.711 50.597 -4.741 1.00 68.79 596 ILE A N 1
ATOM 4118 C CA . ILE A 1 546 ? 79.603 49.651 -4.723 1.00 71.00 596 ILE A CA 1
ATOM 4119 C C . ILE A 1 546 ? 78.635 49.988 -3.593 1.00 72.84 596 ILE A C 1
ATOM 4120 O O . ILE A 1 546 ? 77.428 49.754 -3.702 1.00 73.26 596 ILE A O 1
ATOM 4125 N N . GLU A 1 547 ? 79.176 50.546 -2.512 1.00 74.18 597 GLU A N 1
ATOM 4126 C CA . GLU A 1 547 ? 78.373 50.917 -1.355 1.00 75.16 597 GLU A CA 1
ATOM 4127 C C . GLU A 1 547 ? 77.541 52.163 -1.665 1.00 76.09 597 GLU A C 1
ATOM 4128 O O . GLU A 1 547 ? 77.404 53.068 -0.838 1.00 76.17 597 GLU A O 1
ATOM 4134 N N . ASP A 1 548 ? 76.995 52.196 -2.876 1.00 76.50 598 ASP A N 1
ATOM 4135 C CA . ASP A 1 548 ? 76.149 53.291 -3.328 1.00 76.88 598 ASP A CA 1
ATOM 4136 C C . ASP A 1 548 ? 74.955 52.660 -4.043 1.00 77.82 598 ASP A C 1
ATOM 4137 O O . ASP A 1 548 ? 75.120 51.839 -4.948 1.00 78.07 598 ASP A O 1
ATOM 4142 N N . PRO A 1 549 ? 73.732 53.031 -3.639 1.00 78.14 599 PRO A N 1
ATOM 4143 C CA . PRO A 1 549 ? 72.500 52.503 -4.233 1.00 78.23 599 PRO A CA 1
ATOM 4144 C C . PRO A 1 549 ? 72.494 52.440 -5.762 1.00 78.24 599 PRO A C 1
ATOM 4145 O O . PRO A 1 549 ? 71.786 51.625 -6.357 1.00 77.40 599 PRO A O 1
ATOM 4149 N N . ILE A 1 550 ? 73.292 53.296 -6.391 1.00 78.16 600 ILE A N 1
ATOM 4150 C CA . ILE A 1 550 ? 73.363 53.356 -7.846 1.00 78.10 600 ILE A CA 1
ATOM 4151 C C . ILE A 1 550 ? 74.125 52.189 -8.474 1.00 78.30 600 ILE A C 1
ATOM 4152 O O . ILE A 1 550 ? 73.925 51.868 -9.647 1.00 77.65 600 ILE A O 1
ATOM 4157 N N . VAL A 1 551 ? 74.990 51.551 -7.692 1.00 78.39 601 VAL A N 1
ATOM 4158 C CA . VAL A 1 551 ? 75.791 50.441 -8.198 1.00 78.40 601 VAL A CA 1
ATOM 4159 C C . VAL A 1 551 ? 75.698 49.190 -7.325 1.00 78.20 601 VAL A C 1
ATOM 4160 O O . VAL A 1 551 ? 75.191 49.239 -6.204 1.00 78.69 601 VAL A O 1
ATOM 4164 N N . ALA A 1 552 ? 76.185 48.069 -7.854 1.00 77.63 602 ALA A N 1
ATOM 4165 C CA . ALA A 1 552 ? 76.177 46.797 -7.138 1.00 77.04 602 ALA A CA 1
ATOM 4166 C C . ALA A 1 552 ? 77.460 46.015 -7.424 1.00 76.28 602 ALA A C 1
ATOM 4167 O O . ALA A 1 552 ? 77.584 44.847 -7.057 1.00 76.35 602 ALA A O 1
ATOM 4169 N N . GLU A 1 553 ? 78.414 46.672 -8.076 1.00 75.35 603 GLU A N 1
ATOM 4170 C CA . GLU A 1 553 ? 79.686 46.050 -8.430 1.00 74.46 603 GLU A CA 1
ATOM 4171 C C . GLU A 1 553 ? 80.589 47.101 -9.079 1.00 73.34 603 GLU A C 1
ATOM 4172 O O . GLU A 1 553 ? 80.154 47.841 -9.961 1.00 73.22 603 GLU A O 1
ATOM 4178 N N . CYS A 1 554 ? 81.843 47.164 -8.642 1.00 71.94 604 CYS A N 1
ATOM 4179 C CA . CYS A 1 554 ? 82.790 48.142 -9.169 1.00 70.40 604 CYS A CA 1
ATOM 4180 C C . CYS A 1 554 ? 84.179 47.541 -9.406 1.00 69.80 604 CYS A C 1
ATOM 4181 O O . CYS A 1 554 ? 84.565 46.574 -8.749 1.00 69.25 604 CYS A O 1
ATOM 4184 N N . ALA A 1 555 ? 84.925 48.120 -10.347 1.00 68.79 605 ALA A N 1
ATOM 4185 C CA . ALA A 1 555 ? 86.273 47.645 -10.666 1.00 67.65 605 ALA A CA 1
ATOM 4186 C C . ALA A 1 555 ? 87.198 48.777 -11.122 1.00 66.30 605 ALA A C 1
ATOM 4187 O O . ALA A 1 555 ? 87.102 49.253 -12.253 1.00 64.55 605 ALA A O 1
ATOM 4189 N N . VAL A 1 556 ? 88.098 49.197 -10.235 1.00 65.67 606 VAL A N 1
ATOM 4190 C CA . VAL A 1 556 ? 89.045 50.269 -10.541 1.00 65.51 606 VAL A CA 1
ATOM 4191 C C . VAL A 1 556 ? 90.367 49.690 -11.044 1.00 65.33 606 VAL A C 1
ATOM 4192 O O . VAL A 1 556 ? 90.926 48.781 -10.435 1.00 64.71 606 VAL A O 1
ATOM 4196 N N . VAL A 1 557 ? 90.867 50.223 -12.154 1.00 66.15 607 VAL A N 1
ATOM 4197 C CA . VAL A 1 557 ? 92.115 49.738 -12.734 1.00 67.83 607 VAL A CA 1
ATOM 4198 C C . VAL A 1 557 ? 93.004 50.865 -13.256 1.00 69.41 607 VAL A C 1
ATOM 4199 O O . VAL A 1 557 ? 93.034 51.958 -12.694 1.00 68.87 607 VAL A O 1
ATOM 4203 N N . GLY A 1 558 ? 93.729 50.579 -14.336 1.00 71.79 608 GLY A N 1
ATOM 4204 C CA . GLY A 1 558 ? 94.615 51.562 -14.937 1.00 74.63 608 GLY A CA 1
ATOM 4205 C C . GLY A 1 558 ? 94.962 51.196 -16.370 1.00 76.90 608 GLY A C 1
ATOM 4206 O O . GLY A 1 558 ? 94.351 50.298 -16.951 1.00 77.16 608 GLY A O 1
ATOM 4207 N N . PHE A 1 559 ? 95.946 51.882 -16.942 1.00 79.26 609 PHE A N 1
ATOM 4208 C CA . PHE A 1 559 ? 96.365 51.624 -18.319 1.00 81.78 609 PHE A CA 1
ATOM 4209 C C . PHE A 1 559 ? 97.656 52.390 -18.599 1.00 83.10 609 PHE A C 1
ATOM 4210 O O . PHE A 1 559 ? 97.999 53.313 -17.860 1.00 83.66 609 PHE A O 1
ATOM 4218 N N . ASN A 1 560 ? 98.368 52.005 -19.657 1.00 84.37 610 ASN A N 1
ATOM 4219 C CA . ASN A 1 560 ? 99.621 52.665 -20.027 1.00 85.80 610 ASN A CA 1
ATOM 4220 C C . ASN A 1 560 ? 99.464 54.186 -20.002 1.00 86.55 610 ASN A C 1
ATOM 4221 O O . ASN A 1 560 ? 98.929 54.782 -20.937 1.00 86.84 610 ASN A O 1
ATOM 4226 N N . ASP A 1 561 ? 99.939 54.811 -18.929 1.00 86.95 611 ASP A N 1
ATOM 4227 C CA . ASP A 1 561 ? 99.828 56.255 -18.779 1.00 87.41 611 ASP A CA 1
ATOM 4228 C C . ASP A 1 561 ? 101.199 56.917 -18.646 1.00 87.63 611 ASP A C 1
ATOM 4229 O O . ASP A 1 561 ? 101.986 56.571 -17.765 1.00 88.19 611 ASP A O 1
ATOM 4234 N N . ASP A 1 562 ? 101.472 57.874 -19.529 1.00 87.54 612 ASP A N 1
ATOM 4235 C CA . ASP A 1 562 ? 102.744 58.590 -19.537 1.00 87.43 612 ASP A CA 1
ATOM 4236 C C . ASP A 1 562 ? 102.786 59.694 -18.477 1.00 87.45 612 ASP A C 1
ATOM 4237 O O . ASP A 1 562 ? 103.468 59.559 -17.459 1.00 87.59 612 ASP A O 1
ATOM 4242 N N . LEU A 1 563 ? 102.056 60.780 -18.721 1.00 86.90 613 LEU A N 1
ATOM 4243 C CA . LEU A 1 563 ? 102.006 61.909 -17.791 1.00 86.34 613 LEU A CA 1
ATOM 4244 C C . LEU A 1 563 ? 101.127 61.609 -16.575 1.00 85.80 613 LEU A C 1
ATOM 4245 O O . LEU A 1 563 ? 100.438 60.589 -16.533 1.00 86.44 613 LEU A O 1
ATOM 4250 N N . THR A 1 564 ? 101.162 62.503 -15.589 1.00 84.20 614 THR A N 1
ATOM 4251 C CA . THR A 1 564 ? 100.370 62.359 -14.364 1.00 81.82 614 THR A CA 1
ATOM 4252 C C . THR A 1 564 ? 100.814 61.156 -13.538 1.00 79.94 614 THR A C 1
ATOM 4253 O O . THR A 1 564 ? 100.460 61.030 -12.364 1.00 79.69 614 THR A O 1
ATOM 4257 N N . GLY A 1 565 ? 101.598 60.279 -14.158 1.00 78.07 615 GLY A N 1
ATOM 4258 C CA . GLY A 1 565 ? 102.065 59.086 -13.476 1.00 75.33 615 GLY A CA 1
ATOM 4259 C C . GLY A 1 565 ? 101.167 57.917 -13.834 1.00 73.31 615 GLY A C 1
ATOM 4260 O O . GLY A 1 565 ? 101.572 57.005 -14.557 1.00 73.55 615 GLY A O 1
ATOM 4261 N N . GLN A 1 566 ? 99.938 57.951 -13.328 1.00 70.63 616 GLN A N 1
ATOM 4262 C CA . GLN A 1 566 ? 98.964 56.903 -13.599 1.00 67.52 616 GLN A CA 1
ATOM 4263 C C . GLN A 1 566 ? 97.608 57.363 -13.066 1.00 66.35 616 GLN A C 1
ATOM 4264 O O . GLN A 1 566 ? 97.476 57.726 -11.898 1.00 66.49 616 GLN A O 1
ATOM 4270 N N . ALA A 1 567 ? 96.602 57.350 -13.932 1.00 64.34 617 ALA A N 1
ATOM 4271 C CA . ALA A 1 567 ? 95.272 57.797 -13.548 1.00 61.78 617 ALA A CA 1
ATOM 4272 C C . ALA A 1 567 ? 94.366 56.699 -13.002 1.00 60.04 617 ALA A C 1
ATOM 4273 O O . ALA A 1 567 ? 94.639 55.507 -13.152 1.00 59.02 617 ALA A O 1
ATOM 4275 N N . VAL A 1 568 ? 93.280 57.128 -12.369 1.00 57.82 618 VAL A N 1
ATOM 4276 C CA . VAL A 1 568 ? 92.300 56.226 -11.782 1.00 56.15 618 VAL A CA 1
ATOM 4277 C C . VAL A 1 568 ? 91.043 56.177 -12.640 1.00 55.76 618 VAL A C 1
ATOM 4278 O O . VAL A 1 568 ? 90.318 57.165 -12.748 1.00 55.38 618 VAL A O 1
ATOM 4282 N N . ALA A 1 569 ? 90.798 55.025 -13.253 1.00 54.92 619 ALA A N 1
ATOM 4283 C CA . ALA A 1 569 ? 89.625 54.830 -14.098 1.00 53.67 619 ALA A CA 1
ATOM 4284 C C . ALA A 1 569 ? 88.805 53.699 -13.501 1.00 52.76 619 ALA A C 1
ATOM 4285 O O . ALA A 1 569 ? 89.329 52.616 -13.247 1.00 53.31 619 ALA A O 1
ATOM 4287 N N . ALA A 1 570 ? 87.519 53.946 -13.281 1.00 51.77 620 ALA A N 1
ATOM 4288 C CA . ALA A 1 570 ? 86.659 52.934 -12.692 1.00 51.30 620 ALA A CA 1
ATOM 4289 C C . ALA A 1 570 ? 85.569 52.428 -13.625 1.00 51.66 620 ALA A C 1
ATOM 4290 O O . ALA A 1 570 ? 84.801 53.214 -14.178 1.00 52.81 620 ALA A O 1
ATOM 4292 N N . PHE A 1 571 ? 85.512 51.111 -13.800 1.00 51.86 621 PHE A N 1
ATOM 4293 C CA . PHE A 1 571 ? 84.486 50.490 -14.632 1.00 52.34 621 PHE A CA 1
ATOM 4294 C C . PHE A 1 571 ? 83.303 50.186 -13.722 1.00 53.11 621 PHE A C 1
ATOM 4295 O O . PHE A 1 571 ? 83.296 49.183 -13.012 1.00 53.17 621 PHE A O 1
ATOM 4303 N N . VAL A 1 572 ? 82.308 51.067 -13.744 1.00 55.85 622 VAL A N 1
ATOM 4304 C CA . VAL A 1 572 ? 81.119 50.925 -12.906 1.00 56.28 622 VAL A CA 1
ATOM 4305 C C . VAL A 1 572 ? 79.969 50.206 -13.603 1.00 57.84 622 VAL A C 1
ATOM 4306 O O . VAL A 1 572 ? 79.713 50.424 -14.785 1.00 57.53 622 VAL A O 1
ATOM 4310 N N . VAL A 1 573 ? 79.280 49.347 -12.858 1.00 60.13 623 VAL A N 1
ATOM 4311 C CA . VAL A 1 573 ? 78.142 48.607 -13.391 1.00 63.01 623 VAL A CA 1
ATOM 4312 C C . VAL A 1 573 ? 76.913 48.851 -12.509 1.00 65.13 623 VAL A C 1
ATOM 4313 O O . VAL A 1 573 ? 76.896 48.494 -11.328 1.00 65.82 623 VAL A O 1
ATOM 4317 N N . LEU A 1 574 ? 75.890 49.466 -13.096 1.00 66.69 624 LEU A N 1
ATOM 4318 C CA . LEU A 1 574 ? 74.663 49.793 -12.375 1.00 68.00 624 LEU A CA 1
ATOM 4319 C C . LEU A 1 574 ? 73.780 48.584 -12.070 1.00 68.08 624 LEU A C 1
ATOM 4320 O O . LEU A 1 574 ? 73.806 47.579 -12.783 1.00 67.61 624 LEU A O 1
ATOM 4325 N N . LYS A 1 575 ? 72.990 48.703 -11.007 1.00 68.50 625 LYS A N 1
ATOM 4326 C CA . LYS A 1 575 ? 72.099 47.634 -10.568 1.00 69.39 625 LYS A CA 1
ATOM 4327 C C . LYS A 1 575 ? 70.908 47.423 -11.508 1.00 68.21 625 LYS A C 1
ATOM 4328 O O . LYS A 1 575 ? 70.396 48.363 -12.117 1.00 66.84 625 LYS A O 1
ATOM 4334 N N . LEU A 1 588 ? 70.558 60.785 -17.852 1.00 99.59 638 LEU A N 1
ATOM 4335 C CA . LEU A 1 588 ? 71.577 60.364 -18.805 1.00 98.96 638 LEU A CA 1
ATOM 4336 C C . LEU A 1 588 ? 72.701 61.394 -18.860 1.00 99.01 638 LEU A C 1
ATOM 4337 O O . LEU A 1 588 ? 73.091 61.836 -19.942 1.00 99.01 638 LEU A O 1
ATOM 4342 N N . GLN A 1 589 ? 73.217 61.766 -17.689 1.00 99.01 639 GLN A N 1
ATOM 4343 C CA . GLN A 1 589 ? 74.294 62.751 -17.591 1.00 98.71 639 GLN A CA 1
ATOM 4344 C C . GLN A 1 589 ? 74.662 63.033 -16.130 1.00 98.64 639 GLN A C 1
ATOM 4345 O O . GLN A 1 589 ? 73.877 62.758 -15.221 1.00 99.05 639 GLN A O 1
ATOM 4351 N N . ASP A 1 590 ? 75.857 63.581 -15.917 1.00 97.93 640 ASP A N 1
ATOM 4352 C CA . ASP A 1 590 ? 76.342 63.923 -14.579 1.00 97.08 640 ASP A CA 1
ATOM 4353 C C . ASP A 1 590 ? 76.205 62.770 -13.585 1.00 95.88 640 ASP A C 1
ATOM 4354 O O . ASP A 1 590 ? 76.230 62.973 -12.372 1.00 95.68 640 ASP A O 1
ATOM 4359 N N . ILE A 1 591 ? 76.057 61.555 -14.096 1.00 94.26 641 ILE A N 1
ATOM 4360 C CA . ILE A 1 591 ? 75.929 60.402 -13.219 1.00 92.70 641 ILE A CA 1
ATOM 4361 C C . ILE A 1 591 ? 77.322 59.987 -12.754 1.00 91.33 641 ILE A C 1
ATOM 4362 O O . ILE A 1 591 ? 77.487 59.408 -11.680 1.00 91.26 641 ILE A O 1
ATOM 4367 N N . LYS A 1 592 ? 78.324 60.301 -13.567 1.00 89.56 642 LYS A N 1
ATOM 4368 C CA . LYS A 1 592 ? 79.703 59.974 -13.235 1.00 88.07 642 LYS A CA 1
ATOM 4369 C C . LYS A 1 592 ? 80.184 60.878 -12.109 1.00 86.83 642 LYS A C 1
ATOM 4370 O O . LYS A 1 592 ? 80.625 60.404 -11.061 1.00 86.73 642 LYS A O 1
ATOM 4376 N N . LYS A 1 593 ? 80.093 62.185 -12.341 1.00 85.11 643 LYS A N 1
ATOM 4377 C CA . LYS A 1 593 ? 80.517 63.185 -11.369 1.00 82.96 643 LYS A CA 1
ATOM 4378 C C . LYS A 1 593 ? 80.138 62.822 -9.941 1.00 81.29 643 LYS A C 1
ATOM 4379 O O . LYS A 1 593 ? 80.969 62.906 -9.039 1.00 81.27 643 LYS A O 1
ATOM 4385 N N . HIS A 1 594 ? 78.888 62.422 -9.730 1.00 79.62 644 HIS A N 1
ATOM 4386 C CA . HIS A 1 594 ? 78.450 62.050 -8.391 1.00 78.07 644 HIS A CA 1
ATOM 4387 C C . HIS A 1 594 ? 79.415 61.031 -7.795 1.00 77.29 644 HIS A C 1
ATOM 4388 O O . HIS A 1 594 ? 80.110 61.321 -6.818 1.00 76.37 644 HIS A O 1
ATOM 4395 N N . LEU A 1 595 ? 79.456 59.841 -8.392 1.00 75.72 645 LEU A N 1
ATOM 4396 C CA . LEU A 1 595 ? 80.339 58.779 -7.926 1.00 74.52 645 LEU A CA 1
ATOM 4397 C C . LEU A 1 595 ? 81.772 59.276 -7.745 1.00 73.79 645 LEU A C 1
ATOM 4398 O O . LEU A 1 595 ? 82.577 58.632 -7.078 1.00 73.08 645 LEU A O 1
ATOM 4403 N N . VAL A 1 596 ? 82.089 60.421 -8.341 1.00 73.20 646 VAL A N 1
ATOM 4404 C CA . VAL A 1 596 ? 83.427 60.992 -8.218 1.00 72.14 646 VAL A CA 1
ATOM 4405 C C . VAL A 1 596 ? 83.520 61.869 -6.970 1.00 71.27 646 VAL A C 1
ATOM 4406 O O . VAL A 1 596 ? 84.485 61.786 -6.213 1.00 71.37 646 VAL A O 1
ATOM 4410 N N . PHE A 1 597 ? 82.508 62.702 -6.754 1.00 70.57 647 PHE A N 1
ATOM 4411 C CA . PHE A 1 597 ? 82.489 63.595 -5.599 1.00 69.99 647 PHE A CA 1
ATOM 4412 C C . PHE A 1 597 ? 82.312 62.793 -4.314 1.00 69.47 647 PHE A C 1
ATOM 4413 O O . PHE A 1 597 ? 82.607 63.276 -3.219 1.00 69.04 647 PHE A O 1
ATOM 4421 N N . THR A 1 598 ? 81.829 61.563 -4.454 1.00 68.75 648 THR A N 1
ATOM 4422 C CA . THR A 1 598 ? 81.622 60.696 -3.303 1.00 67.52 648 THR A CA 1
ATOM 4423 C C . THR A 1 598 ? 82.933 60.010 -2.946 1.00 67.11 648 THR A C 1
ATOM 4424 O O . THR A 1 598 ? 83.154 59.636 -1.795 1.00 67.54 648 THR A O 1
ATOM 4428 N N . VAL A 1 599 ? 83.801 59.845 -3.939 1.00 66.30 649 VAL A N 1
ATOM 4429 C CA . VAL A 1 599 ? 85.091 59.213 -3.709 1.00 65.12 649 VAL A CA 1
ATOM 4430 C C . VAL A 1 599 ? 85.951 60.135 -2.861 1.00 65.51 649 VAL A C 1
ATOM 4431 O O . VAL A 1 599 ? 86.659 59.686 -1.961 1.00 64.69 649 VAL A O 1
ATOM 4435 N N . ARG A 1 600 ? 85.883 61.429 -3.155 1.00 66.25 650 ARG A N 1
ATOM 4436 C CA . ARG A 1 600 ? 86.656 62.419 -2.417 1.00 67.69 650 ARG A CA 1
ATOM 4437 C C . ARG A 1 600 ? 86.021 62.661 -1.049 1.00 67.93 650 ARG A C 1
ATOM 4438 O O . ARG A 1 600 ? 86.711 62.971 -0.074 1.00 68.09 650 ARG A O 1
ATOM 4446 N N . LYS A 1 601 ? 84.703 62.503 -0.985 1.00 67.73 651 LYS A N 1
ATOM 4447 C CA . LYS A 1 601 ? 83.955 62.705 0.249 1.00 67.68 651 LYS A CA 1
ATOM 4448 C C . LYS A 1 601 ? 84.449 61.866 1.431 1.00 68.18 651 LYS A C 1
ATOM 4449 O O . LYS A 1 601 ? 84.474 62.353 2.564 1.00 69.24 651 LYS A O 1
ATOM 4455 N N . ASP A 1 602 ? 84.845 60.620 1.179 1.00 67.30 652 ASP A N 1
ATOM 4456 C CA . ASP A 1 602 ? 85.307 59.749 2.260 1.00 66.81 652 ASP A CA 1
ATOM 4457 C C . ASP A 1 602 ? 86.728 59.192 2.116 1.00 66.37 652 ASP A C 1
ATOM 4458 O O . ASP A 1 602 ? 87.351 58.815 3.111 1.00 65.87 652 ASP A O 1
ATOM 4463 N N . ILE A 1 603 ? 87.236 59.1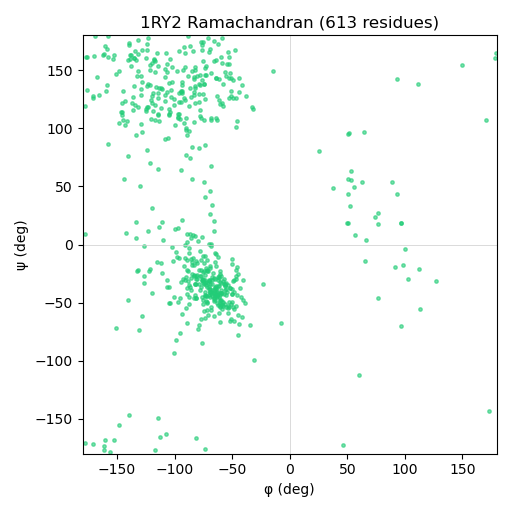32 0.887 1.00 65.26 653 ILE A N 1
ATOM 4464 C CA . ILE A 1 603 ? 88.579 58.611 0.646 1.00 64.13 653 ILE A CA 1
ATOM 4465 C C . ILE A 1 603 ? 89.591 59.726 0.373 1.00 63.80 653 ILE A C 1
ATOM 4466 O O . ILE A 1 603 ? 90.659 59.771 0.990 1.00 62.83 653 ILE A O 1
ATOM 4471 N N . GLY A 1 604 ? 89.249 60.620 -0.552 1.00 63.62 654 GLY A N 1
ATOM 4472 C CA . GLY A 1 604 ? 90.137 61.719 -0.887 1.00 61.94 654 GLY A CA 1
ATOM 4473 C C . GLY A 1 604 ? 90.015 62.165 -2.332 1.00 61.31 654 GLY A C 1
ATOM 4474 O O . GLY A 1 604 ? 89.625 61.375 -3.192 1.00 61.12 654 GLY A O 1
ATOM 4475 N N . PRO A 1 605 ? 90.346 63.433 -2.632 1.00 61.16 655 PRO A N 1
ATOM 4476 C CA . PRO A 1 605 ? 90.269 63.981 -3.992 1.00 61.55 655 PRO A CA 1
ATOM 4477 C C . PRO A 1 605 ? 91.346 63.452 -4.938 1.00 61.52 655 PRO A C 1
ATOM 4478 O O . PRO A 1 605 ? 91.263 63.638 -6.153 1.00 60.79 655 PRO A O 1
ATOM 4482 N N . PHE A 1 606 ? 92.354 62.798 -4.372 1.00 62.30 656 PHE A N 1
ATOM 4483 C CA . PHE A 1 606 ? 93.448 62.237 -5.157 1.00 62.77 656 PHE A CA 1
ATOM 4484 C C . PHE A 1 606 ? 93.209 60.742 -5.363 1.00 62.44 656 PHE A C 1
ATOM 4485 O O . PHE A 1 606 ? 94.105 60.002 -5.773 1.00 62.27 656 PHE A O 1
ATOM 4493 N N . ALA A 1 607 ? 91.991 60.309 -5.059 1.00 61.28 657 ALA A N 1
ATOM 4494 C CA . ALA A 1 607 ? 91.597 58.917 -5.218 1.00 60.60 657 ALA A CA 1
ATOM 4495 C C . ALA A 1 607 ? 90.401 58.880 -6.164 1.00 59.49 657 ALA A C 1
ATOM 4496 O O . ALA A 1 607 ? 90.107 57.857 -6.778 1.00 59.18 657 ALA A O 1
ATOM 4498 N N . ALA A 1 608 ? 89.713 60.011 -6.276 1.00 58.52 658 ALA A N 1
ATOM 4499 C CA . ALA A 1 608 ? 88.569 60.115 -7.167 1.00 57.07 658 ALA A CA 1
ATOM 4500 C C . ALA A 1 608 ? 89.059 59.853 -8.585 1.00 56.29 658 ALA A C 1
ATOM 4501 O O . ALA A 1 608 ? 89.973 60.517 -9.069 1.00 55.39 658 ALA A O 1
ATOM 4503 N N . PRO A 1 609 ? 88.457 58.874 -9.269 1.00 56.16 659 PRO A N 1
ATOM 4504 C CA . PRO A 1 609 ? 88.829 58.510 -10.641 1.00 57.14 659 PRO A CA 1
ATOM 4505 C C . PRO A 1 609 ? 88.760 59.649 -11.665 1.00 57.28 659 PRO A C 1
ATOM 4506 O O . PRO A 1 609 ? 87.935 60.556 -11.556 1.00 57.67 659 PRO A O 1
ATOM 4510 N N . LYS A 1 610 ? 89.640 59.591 -12.660 1.00 57.91 660 LYS A N 1
ATOM 4511 C CA . LYS A 1 610 ? 89.681 60.593 -13.717 1.00 58.25 660 LYS A CA 1
ATOM 4512 C C . LYS A 1 610 ? 88.670 60.262 -14.804 1.00 58.81 660 LYS A C 1
ATOM 4513 O O . LYS A 1 610 ? 88.403 61.083 -15.683 1.00 58.79 660 LYS A O 1
ATOM 4519 N N . LEU A 1 611 ? 88.115 59.054 -14.742 1.00 59.50 661 LEU A N 1
ATOM 4520 C CA . LEU A 1 611 ? 87.131 58.610 -15.724 1.00 59.56 661 LEU A CA 1
ATOM 4521 C C . LEU A 1 611 ? 86.473 57.298 -15.322 1.00 60.19 661 LEU A C 1
ATOM 4522 O O . LEU A 1 611 ? 87.158 56.319 -15.019 1.00 59.94 661 LEU A O 1
ATOM 4527 N N . ILE A 1 612 ? 85.142 57.280 -15.318 1.00 60.78 662 ILE A N 1
ATOM 4528 C CA . ILE A 1 612 ? 84.410 56.067 -14.979 1.00 61.07 662 ILE A CA 1
ATOM 4529 C C . ILE A 1 612 ? 83.719 55.538 -16.230 1.00 60.92 662 ILE A C 1
ATOM 4530 O O . ILE A 1 612 ? 83.109 56.297 -16.982 1.00 59.25 662 ILE A O 1
ATOM 4535 N N . ILE A 1 613 ? 83.836 54.233 -16.453 1.00 61.56 663 ILE A N 1
ATOM 4536 C CA . ILE A 1 613 ? 83.231 53.590 -17.609 1.00 61.82 663 ILE A CA 1
ATOM 4537 C C . ILE A 1 613 ? 82.030 52.772 -17.157 1.00 62.22 663 ILE A C 1
ATOM 4538 O O . ILE A 1 613 ? 82.126 51.991 -16.212 1.00 61.90 663 ILE A O 1
ATOM 4543 N N . LEU A 1 614 ? 80.903 52.952 -17.836 1.00 63.19 664 LEU A N 1
ATOM 4544 C CA . LEU A 1 614 ? 79.677 52.239 -17.492 1.00 64.02 664 LEU A CA 1
ATOM 4545 C C . LEU A 1 614 ? 79.536 50.938 -18.281 1.00 64.86 664 LEU A C 1
ATOM 4546 O O . LEU A 1 614 ? 79.201 50.953 -19.464 1.00 66.11 664 LEU A O 1
ATOM 4551 N N . VAL A 1 615 ? 79.790 49.814 -17.615 1.00 65.18 665 VAL A N 1
ATOM 4552 C CA . VAL A 1 615 ? 79.696 48.499 -18.246 1.00 65.81 665 VAL A CA 1
ATOM 4553 C C . VAL A 1 615 ? 78.611 47.640 -17.596 1.00 65.65 665 VAL A C 1
ATOM 4554 O O . VAL A 1 615 ? 78.224 47.870 -16.450 1.00 64.84 665 VAL A O 1
ATOM 4558 N N . ASP A 1 616 ? 78.132 46.645 -18.336 1.00 65.95 666 ASP A N 1
ATOM 4559 C CA . ASP A 1 616 ? 77.088 45.750 -17.845 1.00 66.58 666 ASP A CA 1
ATOM 4560 C C . ASP A 1 616 ? 77.588 44.725 -16.828 1.00 66.55 666 ASP A C 1
ATOM 4561 O O . ASP A 1 616 ? 76.844 44.306 -15.940 1.00 67.00 666 ASP A O 1
ATOM 4566 N N . ASP A 1 617 ? 78.844 44.315 -16.960 1.00 66.29 667 ASP A N 1
ATOM 4567 C CA . ASP A 1 617 ? 79.437 43.372 -16.022 1.00 65.45 667 ASP A CA 1
ATOM 4568 C C . ASP A 1 617 ? 80.954 43.442 -16.120 1.00 65.17 667 ASP A C 1
ATOM 4569 O O . ASP A 1 617 ? 81.492 44.306 -16.811 1.00 64.13 667 ASP A O 1
ATOM 4574 N N . LEU A 1 618 ? 81.643 42.541 -15.430 1.00 65.42 668 LEU A N 1
ATOM 4575 C CA . LEU A 1 618 ? 83.101 42.538 -15.442 1.00 65.51 668 LEU A CA 1
ATOM 4576 C C . LEU A 1 618 ? 83.672 41.162 -15.775 1.00 65.26 668 LEU A C 1
ATOM 4577 O O . LEU A 1 618 ? 83.104 40.136 -15.397 1.00 65.37 668 LEU A O 1
ATOM 4582 N N . PRO A 1 619 ? 84.808 41.125 -16.492 1.00 64.44 669 PRO A N 1
ATOM 4583 C CA . PRO A 1 619 ? 85.457 39.866 -16.870 1.00 64.08 669 PRO A CA 1
ATOM 4584 C C . PRO A 1 619 ? 85.918 39.104 -15.625 1.00 63.97 669 PRO A C 1
ATOM 4585 O O . PRO A 1 619 ? 86.891 39.489 -14.975 1.00 63.50 669 PRO A O 1
ATOM 4589 N N . LYS A 1 620 ? 85.216 38.023 -15.300 1.00 63.98 670 LYS A N 1
ATOM 4590 C CA . LYS A 1 620 ? 85.540 37.234 -14.117 1.00 64.32 670 LYS A CA 1
ATOM 4591 C C . LYS A 1 620 ? 85.940 35.790 -14.403 1.00 63.99 670 LYS A C 1
ATOM 4592 O O . LYS A 1 620 ? 85.622 35.232 -15.455 1.00 62.99 670 LYS A O 1
ATOM 4598 N N . THR A 1 621 ? 86.642 35.195 -13.442 1.00 63.96 671 THR A N 1
ATOM 4599 C CA . THR A 1 621 ? 87.091 33.811 -13.544 1.00 64.04 671 THR A CA 1
ATOM 4600 C C . THR A 1 621 ? 86.050 32.912 -12.895 1.00 64.45 671 THR A C 1
ATOM 4601 O O . THR A 1 621 ? 85.358 33.326 -11.965 1.00 63.88 671 THR A O 1
ATOM 4605 N N . ARG A 1 622 ? 85.954 31.680 -13.389 1.00 65.49 672 ARG A N 1
ATOM 4606 C CA . ARG A 1 622 ? 85.009 30.690 -12.876 1.00 66.10 672 ARG A CA 1
ATOM 4607 C C . ARG A 1 622 ? 85.024 30.668 -11.343 1.00 66.55 672 ARG A C 1
ATOM 4608 O O . ARG A 1 622 ? 84.083 30.178 -10.710 1.00 66.19 672 ARG A O 1
ATOM 4616 N N . SER A 1 623 ? 86.100 31.200 -10.762 1.00 65.99 673 SER A N 1
ATOM 4617 C CA . SER A 1 623 ? 86.265 31.259 -9.312 1.00 65.43 673 SER A CA 1
ATOM 4618 C C . SER A 1 623 ? 85.459 32.397 -8.702 1.00 65.04 673 SER A C 1
ATOM 4619 O O . SER A 1 623 ? 84.972 32.287 -7.577 1.00 64.75 673 SER A O 1
ATOM 4622 N N . GLY A 1 624 ? 85.336 33.494 -9.448 1.00 64.41 674 GLY A N 1
ATOM 4623 C CA . GLY A 1 624 ? 84.584 34.639 -8.970 1.00 63.32 674 GLY A CA 1
ATOM 4624 C C . GLY A 1 624 ? 85.360 35.941 -9.023 1.00 63.12 674 GLY A C 1
ATOM 4625 O O . GLY A 1 624 ? 84.780 37.013 -9.228 1.00 62.81 674 GLY A O 1
ATOM 4626 N N . LYS A 1 625 ? 86.674 35.842 -8.841 1.00 62.24 675 LYS A N 1
ATOM 4627 C CA . LYS A 1 625 ? 87.563 37.000 -8.853 1.00 61.13 675 LYS A CA 1
ATOM 4628 C C . LYS A 1 625 ? 87.408 37.855 -10.110 1.00 59.82 675 LYS A C 1
ATOM 4629 O O . LYS A 1 625 ? 87.196 37.336 -11.204 1.00 59.72 675 LYS A O 1
ATOM 4631 N N . ILE A 1 626 ? 87.519 39.169 -9.938 1.00 58.28 676 ILE A N 1
ATOM 4632 C CA . ILE A 1 626 ? 87.399 40.114 -11.046 1.00 56.75 676 ILE A CA 1
ATOM 4633 C C . ILE A 1 626 ? 88.762 40.275 -11.716 1.00 56.02 676 ILE A C 1
ATOM 4634 O O . ILE A 1 626 ? 89.755 40.566 -11.053 1.00 56.08 676 ILE A O 1
ATOM 4639 N N . MET A 1 627 ? 88.807 40.086 -13.031 1.00 55.40 677 MET A N 1
ATOM 4640 C CA . MET A 1 627 ? 90.059 40.203 -13.771 1.00 53.86 677 MET A CA 1
ATOM 4641 C C . MET A 1 627 ? 90.360 41.642 -14.165 1.00 54.56 677 MET A C 1
ATOM 4642 O O . MET A 1 627 ? 90.059 42.070 -15.283 1.00 54.94 677 MET A O 1
ATOM 4647 N N . ARG A 1 628 ? 90.963 42.382 -13.241 1.00 54.26 678 ARG A N 1
ATOM 4648 C CA . ARG A 1 628 ? 91.313 43.772 -13.487 1.00 54.46 678 ARG A CA 1
ATOM 4649 C C . ARG A 1 628 ? 92.505 43.915 -14.434 1.00 55.54 678 ARG A C 1
ATOM 4650 O O . ARG A 1 628 ? 92.632 44.930 -15.120 1.00 56.50 678 ARG A O 1
ATOM 4658 N N . ARG A 1 629 ? 93.371 42.902 -14.476 1.00 56.22 679 ARG A N 1
ATOM 4659 C CA . ARG A 1 629 ? 94.544 42.936 -15.350 1.00 57.34 679 ARG A CA 1
ATOM 4660 C C . ARG A 1 629 ? 94.107 42.942 -16.810 1.00 57.90 679 ARG A C 1
ATOM 4661 O O . ARG A 1 629 ? 94.906 43.225 -17.705 1.00 57.79 679 ARG A O 1
ATOM 4669 N N . ILE A 1 630 ? 92.836 42.614 -17.036 1.00 58.54 680 ILE A N 1
ATOM 4670 C CA . ILE A 1 630 ? 92.250 42.600 -18.373 1.00 58.64 680 ILE A CA 1
ATOM 4671 C C . ILE A 1 630 ? 91.767 44.016 -18.666 1.00 59.02 680 ILE A C 1
ATOM 4672 O O . ILE A 1 630 ? 91.856 44.495 -19.793 1.00 58.54 680 ILE A O 1
ATOM 4677 N N . LEU A 1 631 ? 91.257 44.681 -17.635 1.00 60.35 681 LEU A N 1
ATOM 4678 C CA . LEU A 1 631 ? 90.781 46.049 -17.775 1.00 61.08 681 LEU A CA 1
ATOM 4679 C C . LEU A 1 631 ? 92.006 46.934 -17.978 1.00 61.80 681 LEU A C 1
ATOM 4680 O O . LEU A 1 631 ? 91.941 47.965 -18.650 1.00 60.82 681 LEU A O 1
ATOM 4685 N N . ARG A 1 632 ? 93.125 46.521 -17.389 1.00 62.45 682 ARG A N 1
ATOM 4686 C CA . ARG A 1 632 ? 94.369 47.261 -17.541 1.00 64.74 682 ARG A CA 1
ATOM 4687 C C . ARG A 1 632 ? 94.901 46.954 -18.938 1.00 65.79 682 ARG A C 1
ATOM 4688 O O . ARG A 1 632 ? 94.646 47.703 -19.879 1.00 65.43 682 ARG A O 1
ATOM 4696 N N . LYS A 1 633 ? 95.631 45.842 -19.048 1.00 67.24 683 LYS A N 1
ATOM 4697 C CA . LYS A 1 633 ? 96.225 45.375 -20.304 1.00 69.29 683 LYS A CA 1
ATOM 4698 C C . LYS A 1 633 ? 95.736 46.222 -21.466 1.00 70.37 683 LYS A C 1
ATOM 4699 O O . LYS A 1 633 ? 96.503 46.964 -22.082 1.00 71.15 683 LYS A O 1
ATOM 4705 N N . ILE A 1 634 ? 94.448 46.095 -21.757 1.00 71.26 684 ILE A N 1
ATOM 4706 C CA . ILE A 1 634 ? 93.799 46.873 -22.804 1.00 72.35 684 ILE A CA 1
ATOM 4707 C C . ILE A 1 634 ? 92.488 47.329 -22.175 1.00 72.40 684 ILE A C 1
ATOM 4708 O O . ILE A 1 634 ? 92.046 46.756 -21.177 1.00 71.92 684 ILE A O 1
ATOM 4713 N N . LEU A 1 635 ? 91.873 48.363 -22.734 1.00 72.16 685 LEU A N 1
ATOM 4714 C CA . LEU A 1 635 ? 90.622 48.857 -22.182 1.00 71.83 685 LEU A CA 1
ATOM 4715 C C . LEU A 1 635 ? 89.478 47.912 -22.521 1.00 71.32 685 LEU A C 1
ATOM 4716 O O . LEU A 1 635 ? 88.457 48.322 -23.072 1.00 71.73 685 LEU A O 1
ATOM 4721 N N . ALA A 1 636 ? 89.673 46.640 -22.184 1.00 70.17 686 ALA A N 1
ATOM 4722 C CA . ALA A 1 636 ? 88.684 45.595 -22.419 1.00 69.08 686 ALA A CA 1
ATOM 4723 C C . ALA A 1 636 ? 89.269 44.232 -22.074 1.00 68.36 686 ALA A C 1
ATOM 4724 O O . ALA A 1 636 ? 88.568 43.356 -21.568 1.00 68.18 686 ALA A O 1
ATOM 4726 N N . ASN A 1 650 ? 87.656 34.920 -27.005 1.00 97.25 700 ASN A N 1
ATOM 4727 C CA . ASN A 1 650 ? 87.329 36.088 -26.193 1.00 97.48 700 ASN A CA 1
ATOM 4728 C C . ASN A 1 650 ? 85.828 36.163 -25.900 1.00 97.26 700 ASN A C 1
ATOM 4729 O O . ASN A 1 650 ? 85.033 36.478 -26.787 1.00 97.26 700 ASN A O 1
ATOM 4734 N N . PRO A 1 651 ? 85.424 35.873 -24.647 1.00 96.75 701 PRO A N 1
ATOM 4735 C CA . PRO A 1 651 ? 84.016 35.910 -24.236 1.00 96.16 701 PRO A CA 1
ATOM 4736 C C . PRO A 1 651 ? 83.307 37.184 -24.686 1.00 95.39 701 PRO A C 1
ATOM 4737 O O . PRO A 1 651 ? 83.948 38.145 -25.107 1.00 95.64 701 PRO A O 1
ATOM 4741 N N . GLY A 1 652 ? 81.983 37.185 -24.593 1.00 94.48 702 GLY A N 1
ATOM 4742 C CA . GLY A 1 652 ? 81.221 38.350 -24.999 1.00 93.59 702 GLY A CA 1
ATOM 4743 C C . GLY A 1 652 ? 81.601 39.593 -24.217 1.00 92.78 702 GLY A C 1
ATOM 4744 O O . GLY A 1 652 ? 81.462 40.714 -24.708 1.00 92.66 702 GLY A O 1
ATOM 4745 N N . ILE A 1 653 ? 82.086 39.395 -22.997 1.00 91.61 703 ILE A N 1
ATOM 4746 C CA . ILE A 1 653 ? 82.482 40.508 -22.146 1.00 90.72 703 ILE A CA 1
ATOM 4747 C C . ILE A 1 653 ? 83.519 41.388 -22.842 1.00 89.64 703 ILE A C 1
ATOM 4748 O O . ILE A 1 653 ? 83.536 42.605 -22.658 1.00 89.93 703 ILE A O 1
ATOM 4753 N N . VAL A 1 654 ? 84.373 40.767 -23.648 1.00 88.00 704 VAL A N 1
ATOM 4754 C CA . VAL A 1 654 ? 85.428 41.483 -24.358 1.00 86.45 704 VAL A CA 1
ATOM 4755 C C . VAL A 1 654 ? 84.935 42.561 -25.317 1.00 85.15 704 VAL A C 1
ATOM 4756 O O . VAL A 1 654 ? 85.175 43.746 -25.098 1.00 84.80 704 VAL A O 1
ATOM 4760 N N . ARG A 1 655 ? 84.253 42.150 -26.381 1.00 84.03 705 ARG A N 1
ATOM 4761 C CA . ARG A 1 655 ? 83.752 43.092 -27.377 1.00 82.75 705 ARG A CA 1
ATOM 4762 C C . ARG A 1 655 ? 83.020 44.277 -26.756 1.00 81.74 705 ARG A C 1
ATOM 4763 O O . ARG A 1 655 ? 83.367 45.429 -27.019 1.00 81.11 705 ARG A O 1
ATOM 4771 N N . HIS A 1 656 ? 82.010 43.993 -25.937 1.00 80.83 706 HIS A N 1
ATOM 4772 C CA . HIS A 1 656 ? 81.237 45.046 -25.286 1.00 79.72 706 HIS A CA 1
ATOM 4773 C C . HIS A 1 656 ? 82.155 45.943 -24.467 1.00 78.80 706 HIS A C 1
ATOM 4774 O O . HIS A 1 656 ? 81.883 47.130 -24.291 1.00 79.26 706 HIS A O 1
ATOM 4781 N N . LEU A 1 657 ? 83.242 45.368 -23.963 1.00 77.72 707 LEU A N 1
ATOM 4782 C CA . LEU A 1 657 ? 84.206 46.129 -23.180 1.00 77.29 707 LEU A CA 1
ATOM 4783 C C . LEU A 1 657 ? 85.219 46.795 -24.105 1.00 77.13 707 LEU A C 1
ATOM 4784 O O . LEU A 1 657 ? 85.980 47.665 -23.684 1.00 77.41 707 LEU A O 1
ATOM 4789 N N . ILE A 1 658 ? 85.219 46.376 -25.368 1.00 76.91 708 ILE A N 1
ATOM 4790 C CA . ILE A 1 658 ? 86.117 46.932 -26.376 1.00 76.75 708 ILE A CA 1
ATOM 4791 C C . ILE A 1 658 ? 85.483 48.192 -26.962 1.00 76.64 708 ILE A C 1
ATOM 4792 O O . ILE A 1 658 ? 86.151 48.996 -27.613 1.00 76.15 708 ILE A O 1
ATOM 4797 N N . ASP A 1 659 ? 84.189 48.362 -26.717 1.00 76.68 709 ASP A N 1
ATOM 4798 C CA . ASP A 1 659 ? 83.465 49.521 -27.221 1.00 76.89 709 ASP A CA 1
ATOM 4799 C C . ASP A 1 659 ? 83.144 50.516 -26.113 1.00 76.43 709 ASP A C 1
ATOM 4800 O O . ASP A 1 659 ? 83.180 51.728 -26.326 1.00 76.22 709 ASP A O 1
ATOM 4805 N N . SER A 1 660 ? 82.834 49.999 -24.930 1.00 75.91 710 SER A N 1
ATOM 4806 C CA . SER A 1 660 ? 82.499 50.842 -23.791 1.00 75.40 710 SER A CA 1
ATOM 4807 C C . SER A 1 660 ? 83.682 51.682 -23.330 1.00 75.18 710 SER A C 1
ATOM 4808 O O . SER A 1 660 ? 83.643 52.286 -22.260 1.00 74.63 710 SER A O 1
ATOM 4811 N N . VAL A 1 661 ? 84.734 51.721 -24.140 1.00 75.40 711 VAL A N 1
ATOM 4812 C CA . VAL A 1 661 ? 85.921 52.497 -23.805 1.00 74.99 711 VAL A CA 1
ATOM 4813 C C . VAL A 1 661 ? 86.301 53.461 -24.923 1.00 75.04 711 VAL A C 1
ATOM 4814 O O . VAL A 1 661 ? 86.803 54.555 -24.665 1.00 75.46 711 VAL A O 1
ATOM 4818 N N . LYS A 1 662 ? 86.057 53.055 -26.163 1.00 75.27 712 LYS A N 1
ATOM 4819 C CA . LYS A 1 662 ? 86.374 53.893 -27.313 1.00 75.71 712 LYS A CA 1
ATOM 4820 C C . LYS A 1 662 ? 85.592 55.200 -27.232 1.00 75.93 712 LYS A C 1
ATOM 4821 O O . LYS A 1 662 ? 86.155 56.283 -27.385 1.00 76.27 712 LYS A O 1
ATOM 4827 N N . LEU A 1 663 ? 84.291 55.086 -26.985 1.00 76.19 713 LEU A N 1
ATOM 4828 C CA . LEU A 1 663 ? 83.411 56.245 -26.880 1.00 76.48 713 LEU A CA 1
ATOM 4829 C C . LEU A 1 663 ? 83.377 56.783 -25.454 1.00 76.50 713 LEU A C 1
ATOM 4830 O O . LEU A 1 663 ? 83.327 57.994 -25.238 1.00 76.66 713 LEU A O 1
#

GO terms:
  GO:0005829 cytosol (C, IDA)
  GO:0016880 acid-ammonia (or amide) ligase activity (F, IDA)
  GO:0003987 acetyl-CoA synthetase activity (F, IDA)
  GO:0006085 acetyl-CoA biosynthetic process (P, IDA)
  GO:0005739 mitochondrion (C, HDA)
  GO:0019654 pyruvate fermentation to acetate (P, IMP)

Sequence (615 aa):
QDYQRLHKESIEDPAKFFGSKATQFLNWSKPFDKVFIPDPKTGRPSFQNNAWFLNGQLNACYNCVDRHALKTPNKKAIIFEGDEPGQGYSITYKELLEEVCQVAQVLTYSMGVRKGDTVAVYMPMVPEAIITLLAISRIGAIHSVVFAGFSSNSLRDRINDGDSKVVITTDESNRGGKVIETKRIVDDALRETPGVRHVLVYRKTNNPSVAFHAPRDLDWATEKKKYKTYYPCTPVDSEDPLFLLYTSGSTGAPKGVQHSTAGYLLGALLTMRYTFDTHQEDVFFTAGDIGWITGHTYVVYGPLLYGCATLVFEGTPAYPNYSRYWDIIDEHKVTQFYVAPTALRLLKRAGDSYIENHSLKSLRCLGSVGEPIAAEVWEWYSEKIGKNEIPIVDTYWQTESGSHLVTPLAGGVTPMKPGSASFPFFGIDAVVLDPNTGEELNTSHAEGVLAVKAAWPSFARTIWKNHDRYLDTYLNPYPGYYFTGDGAAKDKDGYIWILGRVDDVVNVSGHRLSTAEIEAAIIEDPIVAECAVVGFNDDLTGQAVAAFVVLKLQDIKKHLVFTVRKDIGPFAAPKLIILVDDLPKTRSGKIMRRILRKILANPGIVRHLIDSVKL

CATH classification: 3.40.50.12780 (+1 more: 3.30.300.30)